Protein 8H4P (pdb70)

Secondary structure (DSSP, 8-state):
-PPPP-SS---HHHHHHHHHHHHHHHHHT---S-----SHHHHHHHHHHHHHHHT----TTSHHHHHHHHHHHHHHHHSTTS-HHHHHHHHHHHHHHHHHHTHHHHT-HHHHHHHHHHHHHTPPPSSHHHHHHHHHHHHHHHHS-HHHHHHHHHHHHHHHHHHHHHTSHHHHHHHHSPPTT-TTHHHHHHHHHS-HHHHHHHT--TTT---TTTTGGGHHHHHHHHHHHHHHHTHHHHHHHT---SHHHHHHHHHT--HHHHHHHHHHHHHHHHHHHHHHHTT-HHHHHHHHHHHHHHHHHHHH-TTT-GGGTTSS-PPPTTTS--/-PPPP-SS---HHHHHHHHHHHHHHHHHT---S-----SHHHHHHHHHHHHHHHT----TTSHHHHHHHHHHHHHHHHSTTS-HHHHHHHHHHHHHHHHHHTHHHHT-HHHHHHHHHHHHHTPPPSSHHHHHHHHHHHHHHHHS-HHHHHHHHHHHHHHHHHHHHHTSHHHHHHHHSPPTT-TTHHHHHHHHHS-HHHHHHHT--TTT---TTTTGGGHHHHHHHHHHHHHHHTHHHHHHHT---SHHHHHHHHHT--HHHHHHHHHHHHHHHHHHHHHHHTT-HHHHHHHHHHHHHHHHHHHH-GGG-GGGTTSS-PPPTTTS--

Organism: Gibberella zeae (strain ATCC MYA-4620 / CBS 123657 / FGSC 9075 / NRRL 31084 / PH-1) (NCBI:txid229533)

Solvent-accessible surface area: 23507 Å² total; per-residue (Å²): 183,9,71,109,36,43,42,141,55,40,55,114,76,12,8,69,124,1,78,66,35,0,48,175,5,43,103,80,0,84,20,95,64,112,30,101,138,81,80,35,139,88,0,53,108,64,0,72,161,71,0,160,86,28,48,9,96,43,106,99,10,34,27,19,24,5,0,0,15,3,0,22,6,8,0,9,2,0,0,3,107,14,45,45,74,3,5,11,3,0,0,0,0,2,0,0,4,17,12,0,41,11,0,23,10,62,58,48,31,116,38,1,42,68,0,3,58,62,4,3,71,52,93,134,4,64,53,76,21,2,112,8,0,8,90,4,0,67,44,0,15,129,16,0,39,32,0,2,0,1,1,0,0,3,8,0,2,14,4,2,1,0,14,1,1,16,29,60,164,9,1,48,77,12,18,105,121,50,20,161,14,0,69,73,0,5,28,2,5,29,29,6,32,14,14,1,18,0,13,0,0,0,0,4,2,80,167,54,6,99,46,6,5,49,0,0,1,0,0,13,1,0,5,28,0,6,2,12,0,21,4,0,0,0,9,2,25,24,31,48,22,43,52,43,52,21,22,1,37,2,19,8,29,28,105,69,71,92,28,59,41,2,0,130,112,1,10,85,25,0,25,56,2,2,76,75,0,32,37,2,2,64,76,48,45,97,20,37,111,9,5,67,22,0,2,7,0,11,10,46,5,1,12,34,26,13,17,14,25,3,79,56,1,49,21,10,76,68,49,87,117,83,1,50,32,192,184,9,73,111,38,30,41,145,70,38,55,115,80,11,9,70,120,0,79,72,18,0,50,116,4,44,102,77,0,82,19,92,65,114,49,100,122,83,94,21,138,80,0,51,109,60,0,72,160,70,0,163,87,28,49,9,88,40,105,99,12,34,28,19,25,5,0,0,16,2,0,16,6,8,0,2,1,0,0,2,107,14,45,40,76,4,5,11,3,0,0,0,0,2,0,0,3,18,13,0,42,11,0,23,13,64,62,38,31,114,31,1,40,70,0,4,53,65,4,2,71,56,95,139,10,69,47,64,18,0,134,8,0,9,91,4,0,66,49,0,19,127,14,0,37,38,0,1,0,2,1,0,0,3,7,0,2,16,4,3,0,0,14,1,1,17,29,63,159,10,1,47,79,13,19,123,134,48,19,163,12,0,76,73,0,4,25,2,4,30,32,6,32,12,14,1,19,0,14,0,0,0,0,5,2,81,162,55,6,97,51,6,6,49,0,0,2,0,0,14,2,0,5,26,0,6,2,12,0,20,5,0,0,0,8,2,24,23,30,50,22,45,52,43,52,22,24,0,38,2,10,8,28,28,88,71,64,92,26,50,40,0,0,116,99,0,11,89,24,0,25,56,2,2,78,76,0,33,32,2,2,64,76,47,46,98,20,35,108,10,6,66,24,1,4,11,0,11,22,42,4,0,15,31,24,13,16,14,27,3,79,57,2,48,20,11,72,71,51,85,116,82,1,50,30,198

Nearest PDB structures (foldseek):
  8h4p-assembly1_B  TM=1.003E+00  e=7.149E-48  Fusarium graminearum PH-1
  5nx4-assembly1_B  TM=6.586E-01  e=1.479E-04  Streptomyces clavuligerus
  8gy0-assembly1_A  TM=5.793E-01  e=2.533E-04  Agrocybe pediades
  6wkh-assembly2_B  TM=6.820E-01  e=1.904E-03  Streptomyces sp.
  4mc0-assembly1_A  TM=6.321E-01  e=3.669E-02  Kitasatospora setae KM-6054

Sequence (652 aa):
KPSLPSSEGGDPALAARLQPLYSRFLTDLDLQPEYRRHESEKLMEEVLKFAKSTGVPHDLNSHSYQSLMVGYTYADNCLPYHDIEVKVYVAIYTWLATICDDAEALGIIDDVQLFEQRFILGEEQPTVLLRAFADQLKLTYKLYHPLVANLILCSSLNLLTSTSLVARKGIKEKGDHPSKGGNYFAWYIRERDGVGEAYSWFTFPKRQFPNLDIPIEAIEDMTRFIAYLNDVLSFYKESLAGETHNYINHTAAYEGVDSDAALHKTAQDTIDCARRIESVLAGKGEYEKAWRLHASGYLQMHVQRGRYRLIEVGVGDAPDVHEVIKKPSLPSSEGGDPALAARLQPLYSRFLTDLDLQPEYRRHESEKLMEEVLKFAKSTGVPHDLNSHSYQSLMVGYTYADNCLPYHDIEVKVYVAIYTWLATICDDAEALGIIDDVQLFEQRFILGEEQPTVLLRAFADQLKLTYKLYHPLVANLILCSSLNLLTSTSLVARKGIKEKGDHPSKGGNYFAWYIRERDGVGEAYSWFTFPKRQFPNLDIPIEAIEDMTRFIAYLNDVLSFYKESLAGETHNYINHTAAYEGVDSDAALHKTAQDTIDCARRIESVLAGKGEYEKAWRLHASGYLQMHVQRGRYRLIEVGVGDAPDVHEVIK

Structure (mmCIF, N/CA/C/O backbone):
data_8H4P
#
_entry.id   8H4P
#
_cell.length_a   76.704
_cell.length_b   59.416
_cell.length_c   83.548
_cell.angle_alpha   90.000
_cell.angle_beta   98.330
_cell.angle_gamma   90.000
#
_symmetry.space_group_name_H-M   'P 1 21 1'
#
loop_
_entity.id
_entity.type
_entity.pdbx_description
1 polymer 'Longiborneol synthase CLM1'
2 non-polymer PYROPHOSPHATE
3 non-polymer N-benzyl-N,N-diethylethanaminium
4 non-polymer 'MAGNESIUM ION'
5 water water
#
loop_
_atom_site.group_PDB
_atom_site.id
_atom_site.type_symbol
_atom_site.label_atom_id
_atom_site.label_alt_id
_atom_site.label_comp_id
_atom_site.label_asym_id
_atom_site.label_entity_id
_atom_site.label_seq_id
_atom_site.pdbx_PDB_ins_code
_atom_site.Cartn_x
_atom_site.Cartn_y
_atom_site.Cartn_z
_atom_site.occupancy
_atom_site.B_iso_or_equiv
_atom_site.auth_seq_id
_atom_site.auth_comp_id
_atom_site.auth_asym_id
_atom_site.auth_atom_id
_atom_site.pdbx_PDB_model_num
ATOM 1 N N . LYS A 1 17 ? 17.199 21.161 26.443 1.00 20.72 14 LYS A N 1
ATOM 2 C CA . LYS A 1 17 ? 16.915 20.136 27.481 1.00 19.32 14 LYS A CA 1
ATOM 3 C C . LYS A 1 17 ? 15.462 20.276 27.982 1.00 17.49 14 LYS A C 1
ATOM 4 O O . LYS A 1 17 ? 14.944 21.392 27.949 1.00 17.17 14 LYS A O 1
ATOM 10 N N . PRO A 1 18 ? 14.749 19.206 28.405 1.00 13.55 15 PRO A N 1
ATOM 11 C CA . PRO A 1 18 ? 13.409 19.340 28.952 1.00 13.94 15 PRO A CA 1
ATOM 12 C C . PRO A 1 18 ? 13.391 20.164 30.242 1.00 14.47 15 PRO A C 1
ATOM 13 O O . PRO A 1 18 ? 14.410 20.212 30.937 1.00 15.14 15 PRO A O 1
ATOM 17 N N . SER A 1 19 ? 12.258 20.825 30.465 1.00 14.10 16 SER A N 1
ATOM 18 C CA . SER A 1 19 ? 11.923 21.481 31.742 1.00 15.63 16 SER A CA 1
ATOM 19 C C . SER A 1 19 ? 11.825 20.436 32.842 1.00 14.97 16 SER A C 1
ATOM 20 O O . SER A 1 19 ? 11.535 19.250 32.577 1.00 13.32 16 SER A O 1
ATOM 23 N N . LEU A 1 20 ? 11.999 20.851 34.078 1.00 14.27 17 LEU A N 1
ATOM 24 C CA . LEU A 1 20 ? 11.769 19.953 35.227 1.00 13.80 17 LEU A CA 1
ATOM 25 C C . LEU A 1 20 ? 10.289 19.668 35.367 1.00 14.13 17 LEU A C 1
ATOM 26 O O . LEU A 1 20 ? 9.429 20.455 34.948 1.00 14.32 17 LEU A O 1
ATOM 31 N N . PRO A 1 21 ? 9.927 18.503 35.966 1.00 13.20 18 PRO A N 1
ATOM 32 C CA . PRO A 1 21 ? 8.532 18.179 36.255 1.00 14.29 18 PRO A CA 1
ATOM 33 C C . PRO A 1 21 ? 7.825 19.304 37.019 1.00 12.80 18 PRO A C 1
ATOM 34 O O . PRO A 1 21 ? 8.401 19.859 37.888 1.00 14.99 18 PRO A O 1
ATOM 38 N N . SER A 1 22 ? 6.550 19.502 36.740 1.00 12.45 19 SER A N 1
ATOM 39 C CA . SER A 1 22 ? 5.676 20.488 37.418 1.00 13.57 19 SER A CA 1
ATOM 40 C C . SER A 1 22 ? 4.259 19.928 37.534 1.00 13.55 19 SER A C 1
ATOM 41 O O . SER A 1 22 ? 3.843 19.035 36.763 1.00 13.21 19 SER A O 1
ATOM 44 N N . SER A 1 23 ? 3.462 20.496 38.428 1.00 13.48 20 SER A N 1
ATOM 45 C CA . SER A 1 23 ? 2.021 20.188 38.567 1.00 13.79 20 SER A CA 1
ATOM 46 C C . SER A 1 23 ? 1.208 21.411 38.158 1.00 14.24 20 SER A C 1
ATOM 47 O O . SER A 1 23 ? -0.055 21.303 38.144 1.00 15.04 20 SER A O 1
ATOM 50 N N . GLU A 1 24 ? 1.920 22.466 37.777 1.00 15.04 21 GLU A N 1
ATOM 51 C CA . GLU A 1 24 ? 1.254 23.754 37.454 1.00 17.56 21 GLU A CA 1
ATOM 52 C C . GLU A 1 24 ? 0.988 23.958 35.965 1.00 15.17 21 GLU A C 1
ATOM 53 O O . GLU A 1 24 ? 1.763 23.485 35.154 1.00 16.71 21 GLU A O 1
ATOM 59 N N . GLY A 1 25 ? -0.114 24.624 35.664 1.00 15.25 22 GLY A N 1
ATOM 60 C CA . GLY A 1 25 ? -0.496 24.995 34.288 1.00 16.25 22 GLY A CA 1
ATOM 61 C C . GLY A 1 25 ? -0.793 23.769 33.461 1.00 15.95 22 GLY A C 1
ATOM 62 O O . GLY A 1 25 ? -1.403 22.814 33.968 1.00 16.91 22 GLY A O 1
ATOM 63 N N . GLY A 1 26 ? -0.340 23.761 32.220 1.00 18.07 23 GLY A N 1
ATOM 64 C CA . GLY A 1 26 ? -0.745 22.726 31.271 1.00 17.63 23 GLY A CA 1
ATOM 65 C C . GLY A 1 26 ? -0.879 23.292 29.881 1.00 16.84 23 GLY A C 1
ATOM 66 O O . GLY A 1 26 ? -0.352 24.348 29.633 1.00 19.54 23 GLY A O 1
ATOM 67 N N . ASP A 1 27 ? -1.542 22.559 29.000 1.00 16.35 24 ASP A N 1
ATOM 68 C CA . ASP A 1 27 ? -1.742 22.979 27.595 1.00 15.58 24 ASP A CA 1
ATOM 69 C C . ASP A 1 27 ? -3.167 22.629 27.233 1.00 17.12 24 ASP A C 1
ATOM 70 O O . ASP A 1 27 ? -3.433 21.504 26.825 1.00 16.46 24 ASP A O 1
ATOM 75 N N . PRO A 1 28 ? -4.153 23.513 27.526 1.00 15.42 25 PRO A N 1
ATOM 76 C CA . PRO A 1 28 ? -5.554 23.139 27.329 1.00 17.05 25 PRO A CA 1
ATOM 77 C C . PRO A 1 28 ? -5.932 22.668 25.917 1.00 14.41 25 PRO A C 1
ATOM 78 O O . PRO A 1 28 ? -6.756 21.812 25.757 1.00 15.96 25 PRO A O 1
ATOM 82 N N . ALA A 1 29 ? -5.327 23.245 24.882 1.00 14.55 26 ALA A N 1
ATOM 83 C CA . ALA A 1 29 ? -5.622 22.876 23.490 1.00 14.64 26 ALA A CA 1
ATOM 84 C C . ALA A 1 29 ? -5.141 21.445 23.225 1.00 13.63 26 ALA A C 1
ATOM 85 O O . ALA A 1 29 ? -5.838 20.678 22.564 1.00 14.94 26 ALA A O 1
ATOM 87 N N . LEU A 1 30 ? -3.926 21.122 23.661 1.00 14.69 27 LEU A N 1
ATOM 88 C CA . LEU A 1 30 ? -3.413 19.741 23.462 1.00 13.46 27 LEU A CA 1
ATOM 89 C C . LEU A 1 30 ? -4.291 18.780 24.263 1.00 12.68 27 LEU A C 1
ATOM 90 O O . LEU A 1 30 ? -4.676 17.706 23.774 1.00 11.70 27 LEU A O 1
ATOM 95 N N . ALA A 1 31 ? -4.640 19.153 25.486 1.00 13.55 28 ALA A N 1
ATOM 96 C CA . ALA A 1 31 ? -5.491 18.278 26.308 1.00 13.25 28 ALA A CA 1
ATOM 97 C C . ALA A 1 31 ? -6.834 18.042 25.604 1.00 15.18 28 ALA A C 1
ATOM 98 O O . ALA A 1 31 ? -7.291 16.918 25.542 1.00 15.95 28 ALA A O 1
ATOM 100 N N . ALA A 1 32 ? -7.439 19.065 25.014 1.00 15.82 29 ALA A N 1
ATOM 101 C CA . ALA A 1 32 ? -8.712 18.901 24.266 1.00 17.17 29 ALA A CA 1
ATOM 102 C C . ALA A 1 32 ? -8.528 17.996 23.053 1.00 16.59 29 ALA A C 1
ATOM 103 O O . ALA A 1 32 ? -9.425 17.185 22.778 1.00 19.68 29 ALA A O 1
ATOM 105 N N . ARG A 1 33 ? -7.395 18.099 22.370 1.00 16.18 30 ARG A N 1
ATOM 106 C CA . ARG A 1 33 ? -7.098 17.230 21.210 1.00 18.83 30 ARG A CA 1
ATOM 107 C C . ARG A 1 33 ? -6.890 15.775 21.655 1.00 17.37 30 ARG A C 1
ATOM 108 O O . ARG A 1 33 ? -7.258 14.889 20.913 1.00 23.42 30 ARG A O 1
ATOM 116 N N . LEU A 1 34 ? -6.292 15.555 22.825 1.00 15.43 31 LEU A N 1
ATOM 117 C CA . LEU A 1 34 ? -5.938 14.181 23.241 1.00 12.72 31 LEU A CA 1
ATOM 118 C C . LEU A 1 34 ? -7.083 13.471 23.963 1.00 12.55 31 LEU A C 1
ATOM 119 O O . LEU A 1 34 ? -7.165 12.234 23.901 1.00 12.61 31 LEU A O 1
ATOM 124 N N . GLN A 1 35 ? -7.979 14.199 24.641 1.00 12.96 32 GLN A N 1
ATOM 125 C CA . GLN A 1 35 ? -8.991 13.543 25.507 1.00 14.06 32 GLN A CA 1
ATOM 126 C C . GLN A 1 35 ? -9.782 12.479 24.745 1.00 13.38 32 GLN A C 1
ATOM 127 O O . GLN A 1 35 ? -9.979 11.379 25.244 1.00 13.13 32 GLN A O 1
ATOM 133 N N . PRO A 1 36 ? -10.328 12.752 23.542 1.00 14.58 33 PRO A N 1
ATOM 134 C CA . PRO A 1 36 ? -11.107 11.726 22.844 1.00 15.54 33 PRO A CA 1
ATOM 135 C C . PRO A 1 36 ? -10.303 10.450 22.528 1.00 13.55 33 PRO A C 1
ATOM 136 O O . PRO A 1 36 ? -10.801 9.368 22.679 1.00 13.90 33 PRO A O 1
ATOM 140 N N . LEU A 1 37 ? -9.077 10.615 22.072 1.00 12.63 34 LEU A N 1
ATOM 141 C CA . LEU A 1 37 ? -8.213 9.445 21.780 1.00 12.78 34 LEU A CA 1
ATOM 142 C C . LEU A 1 37 ? -7.961 8.668 23.078 1.00 11.96 34 LEU A C 1
ATOM 143 O O . LEU A 1 37 ? -8.128 7.465 23.072 1.00 10.73 34 LEU A O 1
ATOM 148 N N . TYR A 1 38 ? -7.618 9.395 24.135 1.00 10.65 35 TYR A N 1
ATOM 149 C CA . TYR A 1 38 ? -7.282 8.759 25.417 1.00 10.62 35 TYR A CA 1
ATOM 150 C C . TYR A 1 38 ? -8.474 8.018 26.010 1.00 10.77 35 TYR A C 1
ATOM 151 O O . TYR A 1 38 ? -8.363 6.922 26.455 1.00 11.38 35 TYR A O 1
ATOM 160 N N . SER A 1 39 ? -9.663 8.624 26.010 1.00 11.34 36 SER A N 1
ATOM 161 C CA . SER A 1 39 ? -10.870 7.945 26.545 1.00 13.16 36 SER A CA 1
ATOM 162 C C . SER A 1 39 ? -11.238 6.705 25.716 1.00 13.51 36 SER A C 1
ATOM 163 O O . SER A 1 39 ? -11.528 5.645 26.296 1.00 13.14 36 SER A O 1
ATOM 166 N N . ARG A 1 40 ? -11.112 6.774 24.390 1.00 13.68 37 ARG A N 1
ATOM 167 C CA . ARG A 1 40 ? -11.407 5.615 23.512 1.00 15.83 37 ARG A CA 1
ATOM 168 C C . ARG A 1 40 ? -10.329 4.535 23.721 1.00 13.45 37 ARG A C 1
ATOM 169 O O . ARG A 1 40 ? -10.667 3.342 23.782 1.00 12.68 37 ARG A O 1
ATOM 177 N N . PHE A 1 41 ? -9.077 4.942 23.945 1.00 11.40 38 PHE A N 1
ATOM 178 C CA . PHE A 1 41 ? -7.981 3.964 24.140 1.00 11.20 38 PHE A CA 1
ATOM 179 C C . PHE A 1 41 ? -8.204 3.196 25.440 1.00 9.25 38 PHE A C 1
ATOM 180 O O . PHE A 1 41 ? -8.063 1.983 25.506 1.00 11.37 38 PHE A O 1
ATOM 188 N N . LEU A 1 42 ? -8.560 3.889 26.496 1.00 9.61 39 LEU A N 1
ATOM 189 C CA . LEU A 1 42 ? -8.793 3.238 27.814 1.00 11.27 39 LEU A CA 1
ATOM 190 C C . LEU A 1 42 ? -9.847 2.136 27.684 1.00 12.53 39 LEU A C 1
ATOM 191 O O . LEU A 1 42 ? -9.663 1.054 28.261 1.00 14.12 39 LEU A O 1
ATOM 196 N N . THR A 1 43 ? -10.919 2.387 26.929 1.00 14.15 40 THR A N 1
ATOM 197 C CA . THR A 1 43 ? -12.003 1.405 26.710 1.00 14.47 40 THR A CA 1
ATOM 198 C C . THR A 1 43 ? -11.530 0.288 25.778 1.00 12.02 40 THR A C 1
ATOM 199 O O . THR A 1 43 ? -11.715 -0.872 26.123 1.00 13.16 40 THR A O 1
ATOM 203 N N . ASP A 1 44 ? -10.920 0.647 24.650 1.00 11.52 41 ASP A N 1
ATOM 204 C CA . ASP A 1 44 ? -10.613 -0.298 23.565 1.00 11.63 41 ASP A CA 1
ATOM 205 C C . ASP A 1 44 ? -9.477 -1.243 24.002 1.00 10.70 41 ASP A C 1
ATOM 206 O O . ASP A 1 44 ? -9.350 -2.343 23.477 1.00 11.38 41 ASP A O 1
ATOM 211 N N . LEU A 1 45 ? -8.662 -0.808 24.954 1.00 10.06 42 LEU A N 1
ATOM 212 C CA . LEU A 1 45 ? -7.649 -1.779 25.457 1.00 9.50 42 LEU A CA 1
ATOM 213 C C . LEU A 1 45 ? -8.332 -3.008 26.051 1.00 9.84 42 LEU A C 1
ATOM 214 O O . LEU A 1 45 ? -7.772 -4.111 25.934 1.00 9.63 42 LEU A O 1
ATOM 219 N N . ASP A 1 46 ? -9.494 -2.859 26.663 1.00 10.58 43 ASP A N 1
ATOM 220 C CA . ASP A 1 46 ? -10.276 -4.010 27.184 1.00 12.08 43 ASP A CA 1
ATOM 221 C C . ASP A 1 46 ? -9.354 -4.934 27.987 1.00 10.81 43 ASP A C 1
ATOM 222 O O . ASP A 1 46 ? -9.374 -6.150 27.761 1.00 12.29 43 ASP A O 1
ATOM 227 N N . LEU A 1 47 ? -8.627 -4.339 28.929 1.00 9.33 44 LEU A N 1
ATOM 228 C CA . LEU A 1 47 ? -7.750 -5.152 29.817 1.00 9.56 44 LEU A CA 1
ATOM 229 C C . LEU A 1 47 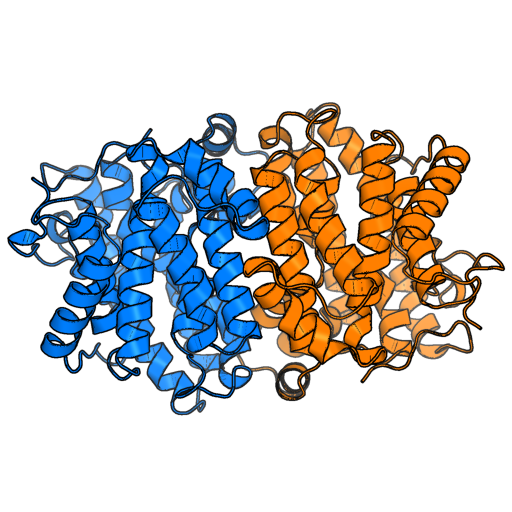? -8.517 -5.706 31.013 1.00 9.88 44 LEU A C 1
ATOM 230 O O . LEU A 1 47 ? -9.029 -4.904 31.839 1.00 12.02 44 LEU A O 1
ATOM 235 N N . GLN A 1 48 ? -8.597 -7.037 31.052 1.00 9.59 45 GLN A N 1
ATOM 236 C CA . GLN A 1 48 ? -9.341 -7.776 32.085 1.00 10.11 45 GLN A CA 1
ATOM 237 C C . GLN A 1 48 ? -8.428 -8.757 32.767 1.00 9.59 45 GLN A C 1
ATOM 238 O O . GLN A 1 48 ? -7.474 -9.219 32.138 1.00 10.62 45 GLN A O 1
ATOM 244 N N . PRO A 1 49 ? -8.662 -9.139 34.022 1.00 9.52 46 PRO A N 1
ATOM 245 C CA . PRO A 1 49 ? -9.732 -8.564 34.839 1.00 9.95 46 PRO A CA 1
ATOM 246 C C . PRO A 1 49 ? -9.381 -7.183 35.389 1.00 10.07 46 PRO A C 1
ATOM 247 O O . PRO A 1 49 ? -8.306 -6.607 35.107 1.00 10.04 46 PRO A O 1
ATOM 251 N N . GLU A 1 50 ? -10.308 -6.627 36.149 1.00 10.87 47 GLU A N 1
ATOM 252 C CA . GLU A 1 50 ? -10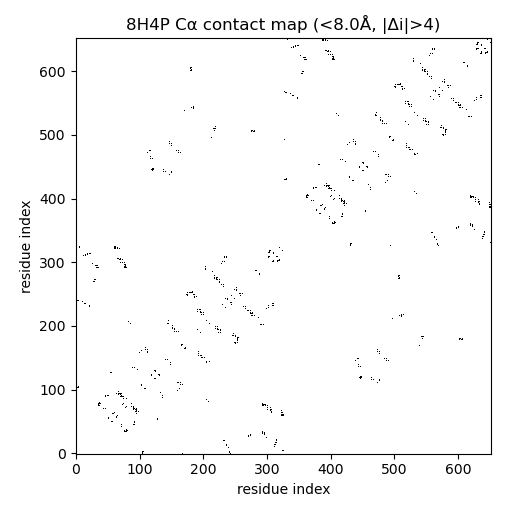.112 -5.375 36.908 1.00 12.14 47 GLU A CA 1
ATOM 253 C C . GLU A 1 50 ? -8.817 -5.523 37.712 1.00 10.50 47 GLU A C 1
ATOM 254 O O . GLU A 1 50 ? -8.566 -6.562 38.309 1.00 10.98 47 GLU A O 1
ATOM 260 N N . TYR A 1 51 ? -8.097 -4.422 37.814 1.00 10.07 48 TYR A N 1
ATOM 261 C CA . TYR A 1 51 ? -6.838 -4.427 38.570 1.00 9.39 48 TYR A CA 1
ATOM 262 C C . TYR A 1 51 ? -7.088 -4.653 40.059 1.00 10.18 48 TYR A C 1
ATOM 263 O O . TYR A 1 51 ? -8.103 -4.249 40.601 1.00 10.96 48 TYR A O 1
ATOM 272 N N . ARG A 1 52 ? -6.111 -5.287 40.637 1.00 8.68 49 ARG A N 1
ATOM 273 C CA . ARG A 1 52 ? -6.174 -5.601 42.078 1.00 9.67 49 ARG A CA 1
ATOM 274 C C . ARG A 1 52 ? -5.004 -5.015 42.831 1.00 9.84 49 ARG A C 1
ATOM 275 O O . ARG A 1 52 ? -3.898 -4.832 42.231 1.00 9.51 49 ARG A O 1
ATOM 283 N N . ARG A 1 53 ? -5.207 -4.836 44.138 1.00 10.43 50 ARG A N 1
ATOM 284 C CA . ARG A 1 53 ? -4.105 -4.450 45.066 1.00 10.67 50 ARG A CA 1
ATOM 285 C C . ARG A 1 53 ? -4.138 -5.447 46.243 1.00 10.43 50 ARG A C 1
ATOM 286 O O . ARG A 1 53 ? -5.204 -5.958 46.537 1.00 9.31 50 ARG A O 1
ATOM 294 N N . HIS A 1 54 ? -3.011 -5.626 46.928 1.00 9.31 51 HIS A N 1
ATOM 295 C CA . HIS A 1 54 ? -2.906 -6.590 48.033 1.00 9.61 51 HIS A CA 1
ATOM 296 C C . HIS A 1 54 ? -1.888 -6.086 49.039 1.00 9.86 51 HIS A C 1
ATOM 297 O O . HIS A 1 54 ? -0.750 -5.808 48.624 1.00 10.20 51 HIS A O 1
ATOM 304 N N . GLU A 1 55 ? -2.205 -6.047 50.327 1.00 11.22 52 GLU A N 1
ATOM 305 C CA . GLU A 1 55 ? -1.210 -5.648 51.381 1.00 11.17 52 GLU A CA 1
ATOM 306 C C . GLU A 1 55 ? -0.573 -4.308 50.982 1.00 9.58 52 GLU A C 1
ATOM 307 O O . GLU A 1 55 ? 0.641 -4.174 51.125 1.00 8.81 52 GLU A O 1
ATOM 313 N N . SER A 1 56 ? -1.418 -3.358 50.622 1.00 9.90 53 SER A N 1
ATOM 314 C CA . SER A 1 56 ? -0.957 -2.033 50.163 1.00 9.38 53 SER A CA 1
ATOM 315 C C . SER A 1 56 ? -0.255 -1.299 51.300 1.00 10.53 53 SER A C 1
ATOM 316 O O . SER A 1 56 ? 0.809 -0.629 51.079 1.00 9.82 53 SER A O 1
ATOM 319 N N . GLU A 1 57 ? -0.787 -1.382 52.515 1.00 10.56 54 GLU A N 1
ATOM 320 C CA . GLU A 1 57 ? -0.147 -0.623 53.629 1.00 11.66 54 GLU A CA 1
ATOM 321 C C . GLU A 1 57 ? 1.184 -1.271 54.027 1.00 9.92 54 GLU A C 1
ATOM 322 O O . GLU A 1 57 ? 2.125 -0.534 54.277 1.00 9.02 54 GLU A O 1
ATOM 328 N N . LYS A 1 58 ? 1.263 -2.590 54.047 1.00 9.87 55 LYS A N 1
ATOM 329 C CA . LYS A 1 58 ? 2.537 -3.281 54.344 1.00 10.68 55 LYS A CA 1
ATOM 330 C C . LYS A 1 58 ? 3.545 -2.934 53.241 1.00 10.35 55 LYS A C 1
ATOM 331 O O . LYS A 1 58 ? 4.698 -2.656 53.581 1.00 11.03 55 LYS A O 1
ATOM 337 N N . LEU A 1 59 ? 3.104 -2.922 51.996 1.00 9.44 56 LEU A N 1
ATOM 338 C CA . LEU A 1 59 ? 4.035 -2.537 50.907 1.00 9.22 56 LEU A CA 1
ATOM 339 C C . LEU A 1 59 ? 4.565 -1.128 51.153 1.00 9.18 56 LEU A C 1
ATOM 340 O O . LEU A 1 59 ? 5.773 -0.928 50.932 1.00 7.40 56 LEU A O 1
ATOM 345 N N . MET A 1 60 ? 3.722 -0.184 51.528 1.00 8.81 57 MET A N 1
ATOM 346 C CA . MET A 1 60 ? 4.208 1.213 51.660 1.00 8.81 57 MET A CA 1
ATOM 347 C C . MET A 1 60 ? 5.233 1.218 52.798 1.00 9.42 57 MET A C 1
ATOM 348 O O . MET A 1 60 ? 6.269 1.886 52.693 1.00 8.40 57 MET A O 1
ATOM 353 N N . GLU A 1 61 ? 4.997 0.525 53.892 1.00 9.36 58 GLU A N 1
ATOM 354 C CA . GLU A 1 61 ? 5.949 0.484 55.027 1.00 9.83 58 GLU A CA 1
ATOM 355 C C . GLU A 1 61 ? 7.287 -0.035 54.512 1.00 8.74 58 GLU A C 1
ATOM 356 O O . GLU A 1 61 ? 8.351 0.537 54.766 1.00 8.97 58 GLU A O 1
ATOM 362 N N . GLU A 1 62 ? 7.272 -1.118 53.750 1.00 8.42 59 GLU A N 1
ATOM 363 C CA . GLU A 1 62 ? 8.511 -1.777 53.343 1.00 8.74 59 GLU A CA 1
ATOM 364 C C . GLU A 1 62 ? 9.213 -0.953 52.250 1.00 7.72 59 GLU A C 1
ATOM 365 O O . GLU A 1 62 ? 10.458 -0.891 52.257 1.00 8.46 59 GLU A O 1
ATOM 371 N N . VAL A 1 63 ? 8.483 -0.295 51.376 1.00 8.05 60 VAL A N 1
ATOM 372 C CA . VAL A 1 63 ? 9.078 0.583 50.337 1.00 7.24 60 VAL A CA 1
ATOM 373 C C . VAL A 1 63 ? 9.742 1.778 51.015 1.00 7.93 60 VAL A C 1
ATOM 374 O O . VAL A 1 63 ? 10.900 2.077 50.657 1.00 7.37 60 VAL A O 1
ATOM 378 N N . LEU A 1 64 ? 9.086 2.412 51.947 1.00 7.56 61 LEU A N 1
ATOM 379 C CA . LEU A 1 64 ? 9.675 3.597 52.593 1.00 7.88 61 LEU A CA 1
ATOM 380 C C . LEU A 1 64 ? 10.910 3.180 53.393 1.00 7.86 61 LEU A C 1
ATOM 381 O O . LEU A 1 64 ? 11.913 3.926 53.379 1.00 7.31 61 LEU A O 1
ATOM 386 N N . LYS A 1 65 ? 10.899 2.037 54.035 1.00 8.09 62 LYS A N 1
ATOM 387 C CA . LYS A 1 65 ? 12.095 1.553 54.765 1.00 9.11 62 LYS A CA 1
ATOM 388 C C . LYS A 1 65 ? 13.261 1.308 53.796 1.00 8.46 62 LYS A C 1
ATOM 389 O O . LYS A 1 65 ? 14.372 1.712 54.086 1.00 9.46 62 LYS A O 1
ATOM 395 N N . PHE A 1 66 ? 12.977 0.621 52.697 1.00 7.71 63 PHE A N 1
ATOM 396 C CA . PHE A 1 66 ? 14.087 0.360 51.757 1.00 7.46 63 PHE A CA 1
ATOM 397 C C . PHE A 1 66 ? 14.565 1.722 51.230 1.00 7.89 63 PHE A C 1
ATOM 398 O O . PHE A 1 66 ? 15.739 1.903 51.035 1.00 7.07 63 PHE A O 1
ATOM 406 N N . ALA A 1 67 ? 13.662 2.627 50.879 1.00 7.37 64 ALA A N 1
ATOM 407 C CA . ALA A 1 67 ? 14.027 3.925 50.269 1.00 7.46 64 ALA A CA 1
ATOM 408 C C . ALA A 1 67 ? 14.988 4.632 51.227 1.00 7.84 64 ALA A C 1
ATOM 409 O O . ALA A 1 67 ? 16.032 5.128 50.752 1.00 7.80 64 ALA A O 1
ATOM 411 N N . LYS A 1 68 ? 14.696 4.640 52.521 1.00 7.87 65 LYS A N 1
ATOM 412 C CA . LYS A 1 68 ? 15.593 5.253 53.562 1.00 8.80 65 LYS A CA 1
ATOM 413 C C . LYS A 1 68 ? 16.980 4.610 53.507 1.00 8.87 65 LYS A C 1
ATOM 414 O O . LYS A 1 68 ? 17.967 5.321 53.569 1.00 9.79 65 LYS A O 1
ATOM 420 N N . SER A 1 69 ? 17.047 3.305 53.318 1.00 7.94 66 SER A N 1
ATOM 421 C CA . SER A 1 69 ? 18.313 2.565 53.307 1.00 8.16 66 SER A CA 1
ATOM 422 C C . SER A 1 69 ? 19.203 2.974 52.134 1.00 8.45 66 SER A C 1
ATOM 423 O O . SER A 1 69 ? 20.410 2.747 52.220 1.00 11.00 66 SER A O 1
ATOM 426 N N . THR A 1 70 ? 18.677 3.557 51.069 1.00 7.25 67 THR A N 1
ATOM 427 C CA . THR A 1 70 ? 19.483 3.823 49.866 1.00 7.79 67 THR A CA 1
ATOM 428 C C . THR A 1 70 ? 20.245 5.131 50.026 1.00 7.56 67 THR A C 1
ATOM 429 O O . THR A 1 70 ? 21.186 5.394 49.265 1.00 8.08 67 THR A O 1
ATOM 433 N N . GLY A 1 71 ? 19.792 5.995 50.931 1.00 6.67 68 GLY A N 1
ATOM 434 C CA . GLY A 1 71 ? 20.326 7.351 51.100 1.00 6.99 68 GLY A CA 1
ATOM 435 C C . GLY A 1 71 ? 19.795 8.339 50.072 1.00 7.62 68 GLY A C 1
ATOM 436 O O . GLY A 1 71 ? 20.107 9.524 50.130 1.00 8.47 68 GLY A O 1
ATOM 437 N N . VAL A 1 72 ? 19.065 7.919 49.064 1.00 6.63 69 VAL A N 1
ATOM 438 C CA . VAL A 1 72 ? 18.567 8.848 47.999 1.00 6.53 69 VAL A CA 1
ATOM 439 C C . VAL A 1 72 ? 17.438 9.697 48.569 1.00 6.92 69 VAL A C 1
ATOM 440 O O . VAL A 1 72 ? 16.470 9.114 49.065 1.00 6.88 69 VAL A O 1
ATOM 444 N N . PRO A 1 73 ? 17.530 11.042 48.551 1.00 7.48 70 PRO A N 1
ATOM 445 C CA . PRO A 1 73 ? 16.454 11.855 49.106 1.00 7.47 70 PRO A CA 1
ATOM 446 C C . PRO A 1 73 ? 15.152 11.672 48.334 1.00 7.79 70 PRO A C 1
ATOM 447 O O . PRO A 1 73 ? 15.218 11.486 47.127 1.00 8.90 70 PRO A O 1
ATOM 451 N N . HIS A 1 74 ? 14.043 11.720 49.080 1.00 7.49 71 HIS A N 1
ATOM 452 C CA . HIS A 1 74 ? 12.669 11.568 48.525 1.00 7.44 71 HIS A CA 1
ATOM 453 C C . HIS A 1 74 ? 11.723 12.413 49.393 1.00 7.94 71 HIS A C 1
ATOM 454 O O . HIS A 1 74 ? 10.698 11.913 49.799 1.00 7.88 71 HIS A O 1
ATOM 461 N N . ASP A 1 75 ? 12.087 13.686 49.569 1.00 8.95 72 ASP A N 1
ATOM 462 C CA . ASP A 1 75 ? 11.284 14.591 50.419 1.00 9.75 72 ASP A CA 1
ATOM 463 C C . ASP A 1 75 ? 9.894 14.719 49.817 1.00 8.37 72 ASP A C 1
ATOM 464 O O . ASP A 1 75 ? 9.723 14.690 48.589 1.00 8.16 72 ASP A O 1
ATOM 469 N N . LEU A 1 76 ? 8.902 14.912 50.666 1.00 8.65 73 LEU A N 1
ATOM 470 C CA . LEU A 1 76 ? 7.500 15.158 50.167 1.00 7.54 73 LEU A CA 1
ATOM 471 C C . LEU A 1 76 ? 7.508 16.291 49.171 1.00 7.77 73 LEU A C 1
ATOM 472 O O . LEU A 1 76 ? 8.257 17.294 49.298 1.00 8.84 73 LEU A O 1
ATOM 477 N N . ASN A 1 77 ? 6.715 16.131 48.100 1.00 7.68 74 ASN A N 1
ATOM 478 C CA . ASN A 1 77 ? 6.489 17.158 47.079 1.00 8.08 74 ASN A CA 1
ATOM 479 C C . ASN A 1 77 ? 7.702 17.376 46.181 1.00 8.50 74 ASN A C 1
ATOM 480 O O . ASN A 1 77 ? 7.664 18.309 45.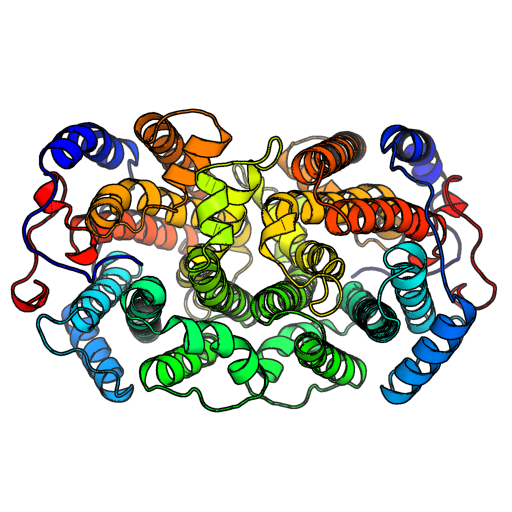388 1.00 10.10 74 ASN A O 1
ATOM 485 N N . SER A 1 78 ? 8.684 16.468 46.234 1.00 7.63 75 SER A N 1
ATOM 486 C CA . SER A 1 78 ? 9.829 16.509 45.299 1.00 6.97 75 SER A CA 1
ATOM 487 C C . SER A 1 78 ? 9.601 15.655 44.065 1.00 6.72 75 SER A C 1
ATOM 488 O O . SER A 1 78 ? 8.790 14.727 44.126 1.00 7.70 75 SER A O 1
ATOM 491 N N . HIS A 1 79 ? 10.366 15.912 43.031 1.00 7.00 76 HIS A N 1
ATOM 492 C CA . HIS A 1 79 ? 10.416 15.027 41.839 1.00 6.69 76 HIS A CA 1
ATOM 493 C C . HIS A 1 79 ? 10.778 13.605 42.271 1.00 6.33 76 HIS A C 1
ATOM 494 O O . HIS A 1 79 ? 10.191 12.644 41.809 1.00 5.70 76 HIS A O 1
ATOM 501 N N . SER A 1 80 ? 11.747 13.425 43.146 1.00 5.83 77 SER A N 1
ATOM 502 C CA . SER A 1 80 ? 12.129 12.088 43.624 1.00 5.83 77 SER A CA 1
ATOM 503 C C . SER A 1 80 ? 10.948 11.391 44.291 1.00 5.85 77 SER A C 1
ATOM 504 O O . SER A 1 80 ? 10.724 10.200 44.030 1.00 5.62 77 SER A O 1
ATOM 507 N N . TYR A 1 81 ? 10.195 12.106 45.135 1.00 6.64 78 TYR A N 1
ATOM 508 C CA . TYR A 1 81 ? 9.049 11.458 45.801 1.00 6.66 78 TYR A CA 1
ATOM 509 C C . TYR A 1 81 ? 7.954 11.138 44.778 1.00 6.28 78 TYR A C 1
ATOM 510 O O . TYR A 1 81 ? 7.327 10.107 44.872 1.00 6.19 78 TYR A O 1
ATOM 519 N N . GLN A 1 82 ? 7.757 12.013 43.806 1.00 6.56 79 GLN A N 1
ATOM 520 C CA . GLN A 1 82 ? 6.792 11.739 42.715 1.00 6.10 79 GLN A CA 1
ATOM 521 C C . GLN A 1 82 ? 7.179 10.375 42.106 1.00 6.69 79 GLN A C 1
ATOM 522 O O . GLN A 1 82 ? 6.305 9.525 41.844 1.00 6.05 79 GLN A O 1
ATOM 528 N N . SER A 1 83 ? 8.460 10.181 41.813 1.00 6.14 80 SER A N 1
ATOM 529 C CA . SER A 1 83 ? 8.948 8.929 41.162 1.00 6.08 80 SER A CA 1
ATOM 530 C C . SER A 1 83 ? 8.822 7.740 42.131 1.00 6.18 80 SER A C 1
ATOM 531 O O . SER A 1 83 ? 8.534 6.584 41.682 1.00 5.86 80 SER A O 1
ATOM 534 N N . LEU A 1 84 ? 9.100 7.969 43.439 1.00 6.13 81 LEU A N 1
ATOM 535 C CA . LEU A 1 84 ? 8.868 6.910 44.450 1.00 6.61 81 LEU A CA 1
ATOM 536 C C . LEU A 1 84 ? 7.400 6.478 44.426 1.00 6.16 81 LEU A C 1
ATOM 537 O O . LEU A 1 84 ? 7.106 5.279 44.562 1.00 5.88 81 LEU A O 1
ATOM 542 N N . MET A 1 85 ? 6.462 7.422 44.301 1.00 6.46 82 MET A N 1
ATOM 543 C CA . MET A 1 85 ? 5.019 7.066 44.218 1.00 6.75 82 MET A CA 1
ATOM 544 C C . MET A 1 85 ? 4.741 6.329 42.914 1.00 6.08 82 MET A C 1
ATOM 545 O O . MET A 1 85 ? 3.945 5.388 42.950 1.00 6.12 82 MET A O 1
ATOM 550 N N . VAL A 1 86 ? 5.374 6.654 41.808 1.00 6.05 83 VAL A N 1
ATOM 551 C CA . VAL A 1 86 ? 5.212 5.815 40.586 1.00 5.93 83 VAL A CA 1
ATOM 552 C C . VAL A 1 86 ? 5.669 4.389 40.906 1.00 6.04 83 VAL A C 1
ATOM 553 O O . VAL A 1 86 ? 5.010 3.420 40.506 1.00 5.56 83 VAL A O 1
ATOM 557 N N . GLY A 1 87 ? 6.829 4.238 41.538 1.00 5.42 84 GLY A N 1
ATOM 558 C CA . GLY A 1 87 ? 7.327 2.878 41.778 1.00 6.50 84 GLY A CA 1
ATOM 559 C C . GLY A 1 87 ? 6.455 2.118 42.760 1.00 6.29 84 GLY A C 1
ATOM 560 O O . GLY A 1 87 ? 6.175 0.964 42.512 1.00 5.69 84 GLY A O 1
ATOM 561 N N . TYR A 1 88 ? 6.027 2.780 43.828 1.00 6.24 85 TYR A N 1
ATOM 562 C CA . TYR A 1 88 ? 5.087 2.151 44.784 1.00 5.84 85 TYR A CA 1
ATOM 563 C C . TYR A 1 88 ? 3.855 1.636 43.993 1.00 5.76 85 TYR A C 1
ATOM 564 O O . TYR A 1 88 ? 3.404 0.488 44.227 1.00 6.18 85 TYR A O 1
ATOM 573 N N . THR A 1 89 ? 3.271 2.519 43.189 1.00 5.86 86 THR A N 1
ATOM 574 C CA . THR A 1 89 ? 2.022 2.192 42.481 1.00 6.70 86 THR A CA 1
ATOM 575 C C . THR A 1 89 ? 2.278 1.142 41.418 1.00 5.96 86 THR A C 1
ATOM 576 O O . THR A 1 89 ? 1.424 0.270 41.188 1.00 6.63 86 THR A O 1
ATOM 580 N N . TYR A 1 90 ? 3.424 1.159 40.765 1.00 5.81 87 TYR A N 1
ATOM 581 C CA . TYR A 1 90 ? 3.769 0.077 39.817 1.00 6.17 87 TYR A CA 1
ATOM 582 C C . TYR A 1 90 ? 3.664 -1.266 40.497 1.00 6.02 87 TYR A C 1
ATOM 583 O O . TYR A 1 90 ? 2.925 -2.144 40.047 1.00 5.78 87 TYR A O 1
ATOM 592 N N . ALA A 1 91 ? 4.282 -1.439 41.660 1.00 5.77 88 ALA A N 1
ATOM 593 C CA . ALA A 1 91 ? 4.276 -2.699 42.384 1.00 6.51 88 ALA A CA 1
ATOM 594 C C . ALA A 1 91 ? 2.879 -2.989 42.926 1.00 6.96 88 ALA A C 1
ATOM 595 O O . ALA A 1 91 ? 2.409 -4.141 42.790 1.00 7.78 88 ALA A O 1
ATOM 597 N N . ASP A 1 92 ? 2.233 -1.991 43.498 1.00 6.76 89 ASP A N 1
ATOM 598 C CA . ASP A 1 92 ? 0.898 -2.180 44.121 1.00 6.78 89 ASP A CA 1
ATOM 599 C C . ASP A 1 92 ? -0.120 -2.633 43.072 1.00 7.13 89 ASP A C 1
ATOM 600 O O . ASP A 1 92 ? -0.832 -3.587 43.330 1.00 7.84 89 ASP A O 1
ATOM 605 N N . ASN A 1 93 ? -0.139 -1.964 41.931 1.00 6.53 90 ASN A N 1
ATOM 606 C CA . ASN A 1 93 ? -1.189 -2.216 40.887 1.00 6.36 90 ASN A CA 1
ATOM 607 C C . ASN A 1 93 ? -0.811 -3.403 40.027 1.00 7.03 90 ASN A C 1
ATOM 608 O O . ASN A 1 93 ? -1.741 -4.057 39.488 1.00 8.05 90 ASN A O 1
ATOM 613 N N . CYS A 1 94 ? 0.478 -3.593 39.701 1.00 6.56 91 CYS A N 1
ATOM 614 C CA . CYS A 1 94 ? 0.863 -4.545 38.620 1.00 6.79 91 CYS A CA 1
ATOM 615 C C . CYS A 1 94 ? 1.311 -5.922 39.124 1.00 6.64 91 CYS A C 1
ATOM 616 O O . CYS A 1 94 ? 1.236 -6.859 38.352 1.00 8.25 91 CYS A O 1
ATOM 619 N N . LEU A 1 95 ? 1.741 -5.994 40.347 1.00 6.21 92 LEU A N 1
ATOM 620 C CA . LEU A 1 95 ? 2.326 -7.225 40.963 1.00 6.36 92 LEU A CA 1
ATOM 621 C C . LEU A 1 95 ? 1.636 -7.475 42.287 1.00 6.84 92 LEU A C 1
ATOM 622 O O . LEU A 1 95 ? 2.298 -7.762 43.282 1.00 7.36 92 LEU A O 1
ATOM 627 N N . PRO A 1 96 ? 0.295 -7.360 42.368 1.00 6.54 93 PRO A N 1
ATOM 628 C CA . PRO A 1 96 ? -0.340 -7.389 43.691 1.00 7.14 93 PRO A CA 1
ATOM 629 C C . PRO A 1 96 ? -0.063 -8.635 44.526 1.00 6.69 93 PRO A C 1
ATOM 630 O O . PRO A 1 96 ? 0.176 -8.517 45.734 1.00 6.18 93 PRO A O 1
ATOM 634 N N . TYR A 1 97 ? -0.066 -9.817 43.925 1.00 6.95 94 TYR A N 1
ATOM 635 C CA . TYR A 1 97 ? 0.035 -11.102 44.654 1.00 7.08 94 TYR A CA 1
ATOM 636 C C . TYR A 1 97 ? 1.441 -11.686 44.600 1.00 7.03 94 TYR A C 1
ATOM 637 O O . TYR A 1 97 ? 1.667 -12.834 45.018 1.00 8.17 94 TYR A O 1
ATOM 646 N N . HIS A 1 98 ? 2.389 -10.847 44.157 1.00 7.08 95 HIS A N 1
ATOM 647 C CA . HIS A 1 98 ? 3.817 -11.278 44.125 1.00 6.97 95 HIS A CA 1
ATOM 648 C C . HIS A 1 98 ? 4.438 -11.220 45.521 1.00 6.72 95 HIS A C 1
ATOM 649 O O . HIS A 1 98 ? 3.896 -10.543 46.371 1.00 7.67 95 HIS A O 1
ATOM 656 N N . ASP A 1 99 ? 5.544 -11.946 45.702 1.00 7.30 96 ASP A N 1
ATOM 657 C CA . ASP A 1 99 ? 6.209 -11.894 47.001 1.00 7.35 96 ASP A CA 1
ATOM 658 C C . ASP A 1 99 ? 6.504 -10.428 47.350 1.00 7.24 96 ASP A C 1
ATOM 659 O O . ASP A 1 99 ? 6.939 -9.650 46.465 1.00 6.84 96 ASP A O 1
ATOM 664 N N . ILE A 1 100 ? 6.326 -10.019 48.582 1.00 7.88 97 ILE A N 1
ATOM 665 C CA . ILE A 1 100 ? 6.543 -8.597 48.915 1.00 7.64 97 ILE A CA 1
ATOM 666 C C . ILE A 1 100 ? 8.017 -8.219 48.656 1.00 7.01 97 ILE A C 1
ATOM 667 O O . ILE A 1 100 ? 8.213 -7.083 48.238 1.00 6.26 97 ILE A O 1
ATOM 672 N N . GLU A 1 101 ? 9.000 -9.108 48.795 1.00 6.99 98 GLU A N 1
ATOM 673 C CA . GLU A 1 101 ? 10.401 -8.701 48.481 1.00 7.81 98 GLU A CA 1
ATOM 674 C C . GLU A 1 101 ? 10.529 -8.343 47.002 1.00 7.43 98 GLU A C 1
ATOM 675 O O . GLU A 1 101 ? 11.225 -7.362 46.680 1.00 8.83 98 GLU A O 1
ATOM 681 N N . VAL A 1 102 ? 9.820 -9.063 46.135 1.00 6.71 99 VAL A N 1
ATOM 682 C CA . VAL A 1 102 ? 9.830 -8.729 44.693 1.00 6.20 99 VAL A CA 1
ATOM 683 C C . VAL A 1 102 ? 9.083 -7.392 44.482 1.00 5.85 99 VAL A C 1
ATOM 684 O O . VAL A 1 102 ? 9.490 -6.551 43.671 1.00 6.29 99 VAL A O 1
ATOM 688 N N . LYS A 1 103 ? 7.915 -7.201 45.102 1.00 5.66 100 LYS A N 1
ATOM 689 C CA . LYS A 1 103 ? 7.163 -5.957 44.929 1.00 5.62 100 LYS A CA 1
ATOM 690 C C . LYS A 1 103 ? 8.024 -4.759 45.356 1.00 5.80 100 LYS A C 1
ATOM 691 O O . LYS A 1 103 ? 8.043 -3.755 44.651 1.00 5.36 100 LYS A O 1
ATOM 697 N N . VAL A 1 104 ? 8.724 -4.855 46.492 1.00 5.69 101 VAL A N 1
ATOM 698 C CA . VAL A 1 104 ? 9.607 -3.744 46.963 1.00 5.93 101 VAL A CA 1
ATOM 699 C C . VAL A 1 104 ? 10.716 -3.574 45.934 1.00 5.80 101 VAL A C 1
ATOM 700 O O . VAL A 1 104 ? 11.037 -2.417 45.572 1.00 5.60 101 VAL A O 1
ATOM 704 N N . TYR A 1 105 ? 11.326 -4.680 45.502 1.00 4.87 102 TYR A N 1
ATOM 705 C CA . TYR A 1 105 ? 12.423 -4.613 44.497 1.00 5.25 102 TYR A CA 1
ATOM 706 C C . TYR A 1 105 ? 11.948 -3.784 43.299 1.00 4.91 102 TYR A C 1
ATOM 707 O O . TYR A 1 105 ? 12.722 -2.870 42.819 1.00 5.30 102 TYR A O 1
ATOM 716 N N . VAL A 1 106 ? 10.786 -4.107 42.718 1.00 4.77 103 VAL A N 1
ATOM 717 C CA . VAL A 1 106 ? 10.306 -3.400 41.517 1.00 5.00 103 VAL A CA 1
ATOM 718 C C . VAL A 1 106 ? 9.996 -1.956 41.893 1.00 4.65 103 VAL A C 1
ATOM 719 O O . VAL A 1 106 ? 10.249 -1.020 41.058 1.00 5.04 103 VAL A O 1
ATOM 723 N N . ALA A 1 107 ? 9.369 -1.708 43.038 1.00 3.92 104 ALA A N 1
ATOM 724 C CA . ALA A 1 107 ? 9.051 -0.301 43.403 1.00 4.33 104 ALA A CA 1
ATOM 725 C C . ALA A 1 107 ? 10.315 0.566 43.465 1.00 4.32 104 ALA A C 1
ATOM 726 O O . ALA A 1 107 ? 10.337 1.701 42.965 1.00 5.09 104 ALA A O 1
ATOM 728 N N . ILE A 1 108 ? 11.326 0.017 44.109 1.00 4.79 105 ILE A N 1
ATOM 729 C CA . ILE A 1 108 ? 12.586 0.764 44.291 1.00 4.66 105 ILE A CA 1
ATOM 730 C C . ILE A 1 108 ? 13.336 0.895 42.984 1.00 4.83 105 ILE A C 1
ATOM 731 O O . ILE A 1 108 ? 13.831 1.954 42.660 1.00 5.10 105 ILE A O 1
ATOM 736 N N . TYR A 1 109 ? 13.417 -0.170 42.191 1.00 4.70 106 TYR A N 1
ATOM 737 C CA . TYR A 1 109 ? 13.982 -0.080 40.839 1.00 4.67 106 TYR A CA 1
ATOM 738 C C . TYR A 1 109 ? 13.296 1.030 40.055 1.00 4.10 106 TYR A C 1
ATOM 739 O O . TYR A 1 109 ? 13.927 1.838 39.406 1.00 4.98 106 TYR A O 1
ATOM 748 N N . THR A 1 110 ? 11.970 1.108 40.127 1.00 4.46 107 THR A N 1
ATOM 749 C CA . THR A 1 110 ? 11.183 2.036 39.284 1.00 4.65 107 THR A CA 1
ATOM 750 C C . THR A 1 110 ? 11.400 3.462 39.778 1.00 4.70 107 THR A C 1
ATOM 751 O O . THR A 1 110 ? 11.601 4.368 38.957 1.00 4.99 107 THR A O 1
ATOM 755 N N . TRP A 1 111 ? 11.471 3.674 41.076 1.00 4.84 108 TRP A N 1
ATOM 756 C CA . TRP A 1 111 ? 11.838 4.997 41.639 1.00 4.79 108 TRP A CA 1
ATOM 757 C C . TRP A 1 111 ? 13.159 5.482 41.051 1.00 5.04 108 TRP A C 1
ATOM 758 O O . TRP A 1 111 ? 13.253 6.578 40.521 1.00 5.54 108 TRP A O 1
ATOM 769 N N . LEU A 1 112 ? 14.184 4.660 41.209 1.00 5.12 109 LEU A N 1
ATOM 770 C CA . LEU A 1 112 ? 15.532 5.103 40.770 1.00 5.26 109 LEU A CA 1
ATOM 771 C C . LEU A 1 112 ? 15.578 5.244 39.242 1.00 4.86 109 LEU A C 1
ATOM 772 O O . LEU A 1 112 ? 16.202 6.178 38.746 1.00 5.07 109 LEU A O 1
ATOM 777 N N . ALA A 1 113 ? 15.014 4.273 38.506 1.00 4.70 110 ALA A N 1
ATOM 778 C CA . ALA A 1 113 ? 15.097 4.286 37.051 1.00 5.10 110 ALA A CA 1
ATOM 779 C C . ALA A 1 113 ? 14.309 5.436 36.437 1.00 5.10 110 ALA A C 1
ATOM 780 O O . ALA A 1 113 ? 14.813 6.079 35.461 1.00 4.61 110 ALA A O 1
ATOM 782 N N . THR A 1 114 ? 13.176 5.807 37.020 1.00 6.25 111 THR A N 1
ATOM 783 C CA . THR A 1 114 ? 12.428 6.984 36.531 1.00 7.10 111 THR A CA 1
ATOM 784 C C . THR A 1 114 ? 13.156 8.318 36.804 1.00 6.29 111 THR A C 1
ATOM 785 O O . THR A 1 114 ? 13.088 9.233 35.931 1.00 6.35 111 THR A O 1
ATOM 789 N N . ILE A 1 115 ? 13.943 8.387 37.885 1.00 5.94 112 ILE A N 1
ATOM 790 C CA . ILE A 1 115 ? 14.794 9.591 38.088 1.00 6.32 112 ILE A CA 1
ATOM 791 C C . ILE A 1 115 ? 15.863 9.594 37.006 1.00 6.12 112 ILE A C 1
ATOM 792 O O . ILE A 1 115 ? 16.085 10.625 36.316 1.00 7.32 112 ILE A O 1
ATOM 797 N N . CYS A 1 116 ? 16.488 8.438 36.753 1.00 6.03 113 CYS A N 1
ATOM 798 C CA . CYS A 1 116 ? 17.499 8.360 35.670 1.00 6.34 113 CYS A CA 1
ATOM 799 C C . CYS A 1 116 ? 16.874 8.747 34.347 1.00 5.34 113 CYS A C 1
ATOM 800 O O . CYS A 1 116 ? 17.517 9.296 33.469 1.00 5.35 113 CYS A O 1
ATOM 803 N N . ASP A 1 117 ? 15.625 8.309 34.122 1.00 5.30 114 ASP A N 1
ATOM 804 C CA . ASP A 1 117 ? 14.876 8.613 32.891 1.00 5.36 114 ASP A CA 1
ATOM 805 C C . ASP A 1 117 ? 14.770 10.102 32.655 1.00 5.40 114 ASP A C 1
ATOM 806 O O . ASP A 1 117 ? 14.598 10.484 31.487 1.00 5.48 114 ASP A O 1
ATOM 811 N N . ASP A 1 118 ? 14.770 10.870 33.713 1.00 5.38 115 ASP A N 1
ATOM 812 C CA . ASP A 1 118 ? 14.713 12.344 33.652 1.00 5.75 115 ASP A CA 1
ATOM 813 C C . ASP A 1 118 ? 16.102 12.969 33.719 1.00 6.03 115 ASP A C 1
ATOM 814 O O . ASP A 1 118 ? 16.245 14.153 34.009 1.00 6.75 115 ASP A O 1
ATOM 819 N N . ALA A 1 119 ? 17.143 12.209 33.398 1.00 6.11 116 ALA A N 1
ATOM 820 C CA . ALA A 1 119 ? 18.537 12.676 33.571 1.00 6.05 116 ALA A CA 1
ATOM 821 C C . ALA A 1 119 ? 18.815 13.948 32.767 1.00 6.76 116 ALA A C 1
ATOM 822 O O . ALA A 1 119 ? 19.607 14.799 33.207 1.00 6.70 116 ALA A O 1
ATOM 824 N N . GLU A 1 120 ? 18.298 14.052 31.569 1.00 7.27 117 GLU A N 1
ATOM 825 C CA . GLU A 1 120 ? 18.579 15.258 30.723 1.00 7.51 117 GLU A CA 1
ATOM 826 C C . GLU A 1 120 ? 18.047 16.517 31.421 1.00 8.27 117 GLU A C 1
ATOM 827 O O . GLU A 1 120 ? 18.824 17.495 31.594 1.00 8.64 117 GLU A O 1
ATOM 833 N N . ALA A 1 121 ? 16.815 16.470 31.888 1.00 8.39 118 ALA A N 1
ATOM 834 C CA . ALA A 1 121 ? 16.244 17.635 32.608 1.00 8.68 118 ALA A CA 1
ATOM 835 C C . ALA A 1 121 ? 17.013 17.940 33.884 1.00 8.79 118 ALA A C 1
ATOM 836 O O . ALA A 1 121 ? 17.138 19.107 34.267 1.00 10.09 118 ALA A O 1
ATOM 838 N N . LEU A 1 122 ? 17.497 16.905 34.572 1.00 7.96 119 LEU A N 1
ATOM 839 C CA . LEU A 1 122 ? 18.195 17.035 35.878 1.00 8.58 119 LEU A CA 1
ATOM 840 C C . LEU A 1 122 ? 19.659 17.407 35.701 1.00 8.80 119 LEU A C 1
ATOM 841 O O . LEU A 1 122 ? 20.315 17.664 36.717 1.00 10.26 119 LEU A O 1
ATOM 846 N N . GLY A 1 123 ? 20.187 17.373 34.479 1.00 8.22 120 GLY A N 1
ATOM 847 C CA . GLY A 1 123 ? 21.609 17.718 34.282 1.00 8.11 120 GLY A CA 1
ATOM 848 C C . GLY A 1 123 ? 22.593 16.662 34.778 1.00 8.03 120 GLY A C 1
ATOM 849 O O . GLY A 1 123 ? 23.722 17.025 35.149 1.00 9.63 120 GLY A O 1
ATOM 850 N N . ILE A 1 124 ? 22.207 15.388 34.787 1.00 7.91 121 ILE A N 1
ATOM 851 C CA . ILE A 1 124 ? 23.078 14.281 35.240 1.00 7.91 121 ILE A CA 1
ATOM 852 C C . ILE A 1 124 ? 23.433 13.356 34.070 1.00 7.47 121 ILE A C 1
ATOM 853 O O . ILE A 1 124 ? 23.872 12.232 34.362 1.00 7.56 121 ILE A O 1
ATOM 858 N N . ILE A 1 125 ? 23.353 13.793 32.816 1.00 7.77 122 ILE A N 1
ATOM 859 C CA . ILE A 1 125 ? 23.716 12.882 31.690 1.00 8.53 122 ILE A CA 1
ATOM 860 C C . ILE A 1 125 ? 25.178 12.447 31.796 1.00 8.37 122 ILE A C 1
ATOM 861 O O . ILE A 1 125 ? 25.463 11.321 31.409 1.00 8.41 122 ILE A O 1
ATOM 866 N N . ASP A 1 126 ? 26.102 13.299 32.213 1.00 8.98 123 ASP A N 1
ATOM 867 C CA . ASP A 1 126 ? 27.523 12.890 32.175 1.00 8.87 123 ASP A CA 1
ATOM 868 C C . ASP A 1 126 ? 27.734 11.627 33.019 1.00 8.84 123 ASP A C 1
ATOM 869 O O . ASP A 1 126 ? 28.425 10.646 32.551 1.00 8.71 123 ASP A O 1
ATOM 874 N N . ASP A 1 127 ? 27.162 11.567 34.211 1.00 8.36 124 ASP A N 1
ATOM 875 C CA . ASP A 1 127 ? 27.442 10.365 35.052 1.00 8.90 124 ASP A CA 1
ATOM 876 C C . ASP A 1 127 ? 26.562 9.209 34.537 1.00 8.11 124 ASP A C 1
ATOM 877 O O . ASP A 1 127 ? 26.966 8.049 34.659 1.00 7.04 124 ASP A O 1
ATOM 882 N N . VAL A 1 128 ? 25.391 9.476 33.985 1.00 7.15 125 VAL A N 1
ATOM 883 C CA . VAL A 1 128 ? 24.574 8.376 33.409 1.00 7.57 125 VAL A CA 1
ATOM 884 C C . VAL A 1 128 ? 25.304 7.710 32.244 1.00 7.31 125 VAL A C 1
ATOM 885 O O . VAL A 1 128 ? 25.307 6.496 32.162 1.00 7.52 125 VAL A O 1
ATOM 889 N N . GLN A 1 129 ? 25.951 8.503 31.404 1.00 6.58 126 GLN A N 1
ATOM 890 C CA . GLN A 1 129 ? 26.725 7.956 30.253 1.00 7.59 126 GLN A CA 1
ATOM 891 C C . GLN A 1 129 ? 27.898 7.114 30.747 1.00 7.12 126 GLN A C 1
ATOM 892 O O . GLN A 1 129 ? 28.290 6.158 30.049 1.00 7.59 126 GLN A O 1
ATOM 898 N N . LEU A 1 130 ? 28.485 7.461 31.882 1.00 7.96 127 LEU A N 1
ATOM 899 C CA . LEU A 1 130 ? 29.690 6.753 32.390 1.00 7.51 127 LEU A CA 1
ATOM 900 C C . LEU A 1 130 ? 29.292 5.592 33.303 1.00 6.55 127 LEU A C 1
ATOM 901 O O . LEU A 1 130 ? 30.166 4.834 33.697 1.00 6.53 127 LEU A O 1
ATOM 906 N N . PHE A 1 131 ? 28.011 5.377 33.595 1.00 5.82 128 PHE A N 1
ATOM 907 C CA . PHE A 1 131 ? 27.575 4.361 34.584 1.00 5.55 128 PHE A CA 1
ATOM 908 C C . PHE A 1 131 ? 28.085 2.993 34.188 1.00 5.16 128 PHE A C 1
ATOM 909 O O . PHE A 1 131 ? 28.606 2.262 35.039 1.00 4.89 128 PHE A O 1
ATOM 917 N N . GLU A 1 132 ? 27.842 2.580 32.963 1.00 5.05 129 GLU A N 1
ATOM 918 C CA . GLU A 1 132 ? 28.075 1.158 32.572 1.00 5.15 129 GLU A CA 1
ATOM 919 C C . GLU A 1 132 ? 29.560 0.830 32.629 1.00 5.62 129 GLU A C 1
ATOM 920 O O . GLU A 1 132 ? 29.886 -0.272 33.184 1.00 5.63 129 GLU A O 1
ATOM 926 N N . GLN A 1 133 ? 30.453 1.681 32.092 1.00 6.28 130 GLN A N 1
ATOM 927 C CA . GLN A 1 133 ? 31.867 1.265 32.190 1.00 7.75 130 GLN A CA 1
ATOM 928 C C . GLN A 1 133 ? 32.296 1.186 33.672 1.00 7.11 130 GLN A C 1
ATOM 929 O O . GLN A 1 133 ? 32.946 0.200 34.078 1.00 7.79 130 GLN A O 1
ATOM 935 N N . ARG A 1 134 ? 31.852 2.127 34.530 1.00 6.74 131 ARG A N 1
ATOM 936 C CA . ARG A 1 134 ? 32.193 2.043 35.969 1.00 6.17 131 ARG A CA 1
ATOM 937 C C . ARG A 1 134 ? 31.646 0.770 36.574 1.00 6.72 131 ARG A C 1
ATOM 938 O O . ARG A 1 134 ? 32.274 0.128 37.384 1.00 7.83 131 ARG A O 1
ATOM 946 N N . PHE A 1 135 ? 30.419 0.447 36.253 1.00 6.08 132 PHE A N 1
ATOM 947 C CA . PHE A 1 135 ? 29.720 -0.775 36.732 1.00 6.02 132 PHE A CA 1
ATOM 948 C C . PHE A 1 135 ? 30.472 -2.016 36.351 1.00 8.06 132 PHE A C 1
ATOM 949 O O . PHE A 1 135 ? 30.672 -2.836 37.301 1.00 9.27 132 PHE A O 1
ATOM 957 N N . ILE A 1 136 ? 30.822 -2.203 35.083 1.00 8.15 133 ILE A N 1
ATOM 958 C CA . ILE A 1 136 ? 31.572 -3.456 34.745 1.00 9.47 133 ILE A CA 1
ATOM 959 C C . ILE A 1 136 ? 33.026 -3.483 35.248 1.00 10.39 133 ILE A C 1
ATOM 960 O O . ILE A 1 136 ? 33.613 -4.621 35.350 1.00 11.85 133 ILE A O 1
ATOM 965 N N . LEU A 1 137 ? 33.633 -2.355 35.625 1.00 9.54 134 LEU A N 1
ATOM 966 C CA . LEU A 1 137 ? 34.982 -2.306 36.258 1.00 10.26 134 LEU A CA 1
ATOM 967 C C . LEU A 1 137 ? 34.933 -2.375 37.770 1.00 11.27 134 LEU A C 1
ATOM 968 O O . LEU A 1 137 ? 36.029 -2.443 38.361 1.00 13.27 134 LEU A O 1
ATOM 973 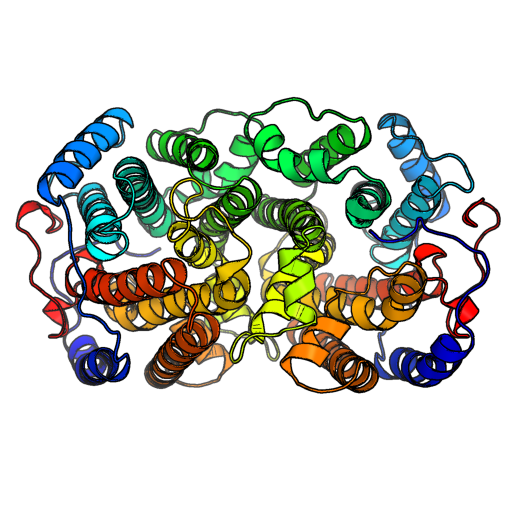N N . GLY A 1 138 ? 33.770 -2.377 38.392 1.00 11.45 135 GLY A N 1
ATOM 974 C CA . GLY A 1 138 ? 33.679 -2.408 39.857 1.00 11.30 135 GLY A CA 1
ATOM 975 C C . GLY A 1 138 ? 34.056 -1.078 40.473 1.00 12.06 135 GLY A C 1
ATOM 976 O O . GLY A 1 138 ? 34.373 -1.060 41.679 1.00 15.66 135 GLY A O 1
ATOM 977 N N . GLU A 1 139 ? 34.020 0.031 39.725 1.00 10.31 136 GLU A N 1
ATOM 978 C CA . GLU A 1 139 ? 34.269 1.374 40.307 1.00 10.49 136 GLU A CA 1
ATOM 979 C C . GLU A 1 139 ? 32.981 1.868 40.954 1.00 9.43 136 GLU A C 1
ATOM 980 O O . GLU A 1 139 ? 31.901 1.899 40.326 1.00 11.52 136 GLU A O 1
ATOM 986 N N . GLU A 1 140 ? 33.051 2.357 42.180 1.00 9.61 137 GLU A N 1
ATOM 987 C CA . GLU A 1 140 ? 31.815 2.816 42.852 1.00 9.14 137 GLU A CA 1
ATOM 988 C C . GLU A 1 140 ? 31.311 4.030 42.076 1.00 9.41 137 GLU A C 1
ATOM 989 O O . GLU A 1 140 ? 32.106 4.876 41.638 1.00 11.91 137 GLU A O 1
ATOM 995 N N . GLN A 1 141 ? 30.015 4.123 41.906 1.00 6.92 138 GLN A N 1
ATOM 996 C CA . GLN A 1 141 ? 29.358 5.218 41.176 1.00 6.05 138 GLN A CA 1
ATOM 997 C C . GLN A 1 14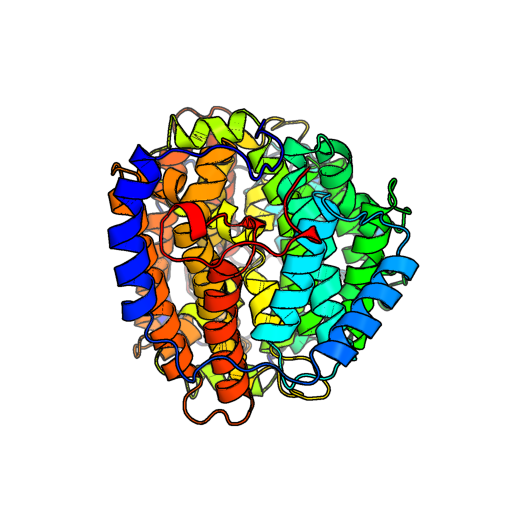1 ? 29.553 6.534 41.926 1.00 6.39 138 GLN A C 1
ATOM 998 O O . GLN A 1 141 ? 29.770 6.563 43.147 1.00 7.61 138 GLN A O 1
ATOM 1004 N N . PRO A 1 142 ? 29.419 7.677 41.223 1.00 6.98 139 PRO A N 1
ATOM 1005 C CA . PRO A 1 142 ? 29.765 8.958 41.834 1.00 7.89 139 PRO A CA 1
ATOM 1006 C C . PRO A 1 142 ? 28.693 9.578 42.714 1.00 7.89 139 PRO A C 1
ATOM 1007 O O . PRO A 1 142 ? 29.004 10.570 43.400 1.00 9.50 139 PRO A O 1
ATOM 1011 N N . THR A 1 143 ? 27.456 9.137 42.616 1.00 6.84 140 THR A N 1
ATOM 1012 C CA . THR A 1 143 ? 26.362 9.796 43.315 1.00 6.58 140 THR A CA 1
ATOM 1013 C C . THR A 1 143 ? 25.553 8.781 44.091 1.00 6.99 140 THR A C 1
ATOM 1014 O O . THR A 1 143 ? 25.543 7.601 43.744 1.00 6.48 140 THR A O 1
ATOM 1018 N N . VAL A 1 144 ? 24.746 9.267 45.016 1.00 6.97 141 VAL A N 1
ATOM 1019 C CA . VAL A 1 144 ? 23.861 8.391 45.803 1.00 7.70 141 VAL A CA 1
ATOM 1020 C C . VAL A 1 144 ? 22.850 7.702 44.887 1.00 6.98 141 VAL A C 1
ATOM 1021 O O . VAL A 1 144 ? 22.577 6.500 45.049 1.00 6.65 141 VAL A O 1
ATOM 1025 N N . LEU A 1 145 ? 22.292 8.443 43.931 1.00 5.60 142 LEU A N 1
ATOM 1026 C CA . LEU A 1 145 ? 21.330 7.859 42.987 1.00 5.72 142 LEU A CA 1
ATOM 1027 C C . LEU A 1 145 ? 21.985 6.703 42.297 1.00 5.79 142 LEU A C 1
ATOM 1028 O O . LEU A 1 145 ? 21.339 5.633 42.140 1.00 5.93 142 LEU A O 1
ATOM 1033 N N . LEU A 1 146 ? 23.161 6.884 41.727 1.00 5.79 143 LEU A N 1
ATOM 1034 C CA . LEU A 1 146 ? 23.714 5.856 40.848 1.00 5.59 143 LEU A CA 1
ATOM 1035 C C . LEU A 1 146 ? 24.297 4.692 41.653 1.00 5.39 143 LEU A C 1
ATOM 1036 O O . LEU A 1 146 ? 24.267 3.533 41.151 1.00 6.50 143 LEU A O 1
ATOM 1041 N N . ARG A 1 147 ? 24.761 4.938 42.853 1.00 5.37 144 ARG A N 1
ATOM 1042 C CA . ARG A 1 147 ? 25.186 3.775 43.688 1.00 6.06 144 ARG A CA 1
ATOM 1043 C C . ARG A 1 147 ? 23.929 2.966 44.051 1.00 5.74 144 ARG A C 1
ATOM 1044 O O . ARG A 1 147 ? 23.991 1.730 44.059 1.00 5.70 144 ARG A O 1
ATOM 1052 N N . ALA A 1 148 ? 22.834 3.620 44.365 1.00 5.46 145 ALA A N 1
ATOM 1053 C CA . ALA A 1 148 ? 21.610 2.838 44.640 1.00 5.21 145 ALA A CA 1
ATOM 1054 C C . ALA A 1 148 ? 21.107 2.070 43.424 1.00 5.79 145 ALA A C 1
ATOM 1055 O O . ALA A 1 148 ? 20.669 0.925 43.587 1.00 6.06 145 ALA A O 1
ATOM 1057 N N . PHE A 1 149 ? 21.209 2.658 42.243 1.00 5.41 146 PHE A N 1
ATOM 1058 C CA . PHE A 1 149 ? 20.752 1.917 41.051 1.00 5.51 146 PHE A CA 1
ATOM 1059 C C . PHE A 1 149 ? 21.680 0.720 40.818 1.00 5.26 146 PHE A C 1
ATOM 1060 O O . PHE A 1 149 ? 21.178 -0.379 40.505 1.00 5.14 146 PHE A O 1
ATOM 1068 N N . ALA A 1 150 ? 23.012 0.912 40.911 1.00 5.17 147 ALA A N 1
ATOM 1069 C CA . ALA A 1 150 ? 23.969 -0.196 40.746 1.00 5.17 147 ALA A CA 1
ATOM 1070 C C . ALA A 1 150 ? 23.665 -1.321 41.742 1.00 5.05 147 ALA A C 1
ATOM 1071 O O . ALA A 1 150 ? 23.662 -2.503 41.343 1.00 5.08 147 ALA A O 1
ATOM 1073 N N . ASP A 1 151 ? 23.364 -0.955 42.980 1.00 5.04 148 ASP A N 1
ATOM 1074 C CA . ASP A 1 151 ? 23.066 -1.994 44.004 1.00 6.36 148 ASP A CA 1
ATOM 1075 C C . ASP A 1 151 ? 21.759 -2.676 43.632 1.00 5.51 148 ASP A C 1
ATOM 1076 O O . ASP A 1 151 ? 21.597 -3.905 43.779 1.00 5.96 148 ASP A O 1
ATOM 1081 N N . GLN A 1 152 ? 20.779 -1.923 43.104 1.00 4.86 149 GLN A N 1
ATOM 1082 C CA . GLN A 1 152 ? 19.506 -2.540 42.715 1.00 5.53 149 GLN A CA 1
ATOM 1083 C C . GLN A 1 152 ? 19.687 -3.500 41.556 1.00 5.45 149 GLN A C 1
ATOM 1084 O O . GLN A 1 152 ? 19.043 -4.579 41.546 1.00 5.28 149 GLN A O 1
ATOM 1090 N N . LEU A 1 153 ? 20.559 -3.185 40.614 1.00 4.85 150 LEU A N 1
ATOM 1091 C CA . LEU A 1 153 ? 20.795 -4.067 39.457 1.00 5.83 150 LEU A CA 1
ATOM 1092 C C . LEU A 1 153 ? 21.402 -5.362 39.998 1.00 5.59 150 LEU A C 1
ATOM 1093 O O . LEU A 1 153 ? 20.973 -6.463 39.590 1.00 5.94 150 LEU A O 1
ATOM 1098 N N . LYS A 1 154 ? 22.344 -5.306 40.937 1.00 5.71 151 LYS A N 1
ATOM 1099 C CA . LYS A 1 154 ? 22.979 -6.533 41.490 1.00 6.21 151 LYS A CA 1
ATOM 1100 C C . LYS A 1 154 ? 21.943 -7.380 42.257 1.00 6.31 151 LYS A C 1
ATOM 1101 O O . LYS A 1 154 ? 22.034 -8.630 42.233 1.00 7.24 151 LYS A O 1
ATOM 1107 N N . LEU A 1 155 ? 20.987 -6.745 42.917 1.00 5.77 152 LEU A N 1
ATOM 1108 C CA . LEU A 1 155 ? 19.951 -7.439 43.721 1.00 6.30 152 LEU A CA 1
ATOM 1109 C C . LEU A 1 155 ? 19.055 -8.302 42.826 1.00 6.09 152 LEU A C 1
ATOM 1110 O O . LEU A 1 155 ? 18.456 -9.259 43.325 1.00 6.47 152 LEU A O 1
ATOM 1115 N N . THR A 1 156 ? 18.911 -7.937 41.547 1.00 5.46 153 THR A N 1
ATOM 1116 C CA . THR A 1 156 ? 18.062 -8.717 40.589 1.00 5.38 153 THR A CA 1
ATOM 1117 C C . THR A 1 156 ? 18.333 -10.208 40.671 1.00 5.63 153 THR A C 1
ATOM 1118 O O . THR A 1 156 ? 17.396 -11.013 40.639 1.00 5.63 153 THR A O 1
ATOM 1122 N N . TYR A 1 157 ? 19.583 -10.602 40.858 1.00 5.50 154 TYR A N 1
ATOM 1123 C CA . TYR A 1 157 ? 20.035 -12.009 40.849 1.00 5.90 154 TYR A CA 1
ATOM 1124 C C . TYR A 1 157 ? 19.526 -12.751 42.061 1.00 5.88 154 TYR A C 1
ATOM 1125 O O . TYR A 1 157 ? 19.457 -13.958 41.981 1.00 7.65 154 TYR A O 1
ATOM 1134 N N . LYS A 1 158 ? 19.189 -12.077 43.140 1.00 6.57 155 LYS A N 1
ATOM 1135 C CA . LYS A 1 158 ? 18.579 -12.787 44.295 1.00 6.81 155 LYS A CA 1
ATOM 1136 C C . LYS A 1 158 ? 17.142 -13.229 43.977 1.00 7.44 155 LYS A C 1
ATOM 1137 O O . LYS A 1 158 ? 16.640 -14.190 44.606 1.00 8.79 155 LYS A O 1
ATOM 1143 N N . LEU A 1 159 ? 16.411 -12.557 43.065 1.00 6.72 156 LEU A N 1
ATOM 1144 C CA . LEU A 1 159 ? 14.969 -12.741 42.875 1.00 7.54 156 LEU A CA 1
ATOM 1145 C C . LEU A 1 159 ? 14.587 -13.324 41.514 1.00 7.05 156 LEU A C 1
ATOM 1146 O O . LEU A 1 159 ? 13.451 -13.776 41.375 1.00 6.59 156 LEU A O 1
ATOM 1151 N N . TYR A 1 160 ? 15.468 -13.311 40.515 1.00 6.97 157 TYR A N 1
ATOM 1152 C CA . TYR A 1 160 ? 15.131 -13.717 39.129 1.00 5.90 157 TYR A CA 1
ATOM 1153 C C . TYR A 1 160 ? 16.135 -14.799 38.761 1.00 6.49 157 TYR A C 1
ATOM 1154 O O . TYR A 1 160 ? 17.296 -14.768 39.190 1.00 6.61 157 TYR A O 1
ATOM 1163 N N . HIS A 1 161 ? 15.715 -15.709 37.890 1.00 6.57 158 HIS A N 1
ATOM 1164 C CA . HIS A 1 161 ? 16.603 -16.738 37.316 1.00 7.18 158 HIS A CA 1
ATOM 1165 C C . HIS A 1 161 ? 17.770 -16.005 36.668 1.00 6.63 158 HIS A C 1
ATOM 1166 O O . HIS A 1 161 ? 17.594 -14.909 36.126 1.00 7.38 158 HIS A O 1
ATOM 1173 N N . PRO A 1 162 ? 19.003 -16.548 36.696 1.00 6.63 159 PRO A N 1
ATOM 1174 C CA . PRO A 1 162 ? 20.112 -15.792 36.151 1.00 6.66 159 PRO A CA 1
ATOM 1175 C C . PRO A 1 162 ? 19.951 -15.366 34.704 1.00 6.06 159 PRO A C 1
ATOM 1176 O O . PRO A 1 162 ? 20.409 -14.266 34.390 1.00 5.68 159 PRO A O 1
ATOM 1180 N N . LEU A 1 163 ? 19.308 -16.150 33.858 1.00 6.02 160 LEU A N 1
ATOM 1181 C CA . LEU A 1 163 ? 19.133 -15.740 32.438 1.00 5.49 160 LEU A CA 1
ATOM 1182 C C . LEU A 1 163 ? 18.157 -14.576 32.408 1.00 5.59 160 LEU A C 1
ATOM 1183 O O . LEU A 1 163 ? 18.340 -13.711 31.566 1.00 5.78 160 LEU A O 1
ATOM 1188 N N . VAL A 1 164 ? 17.108 -14.630 33.216 1.00 5.02 161 VAL A N 1
ATOM 1189 C CA . VAL A 1 164 ? 16.134 -13.536 33.239 1.00 5.56 161 VAL A CA 1
ATOM 1190 C C . VAL A 1 164 ? 16.789 -12.286 33.838 1.00 5.35 161 VAL A C 1
ATOM 1191 O O . VAL A 1 164 ? 16.623 -11.170 33.310 1.00 5.23 161 VAL A O 1
ATOM 1195 N N . ALA A 1 165 ? 17.504 -12.414 34.956 1.00 5.37 162 ALA A N 1
ATOM 1196 C CA . ALA A 1 165 ? 18.256 -11.270 35.509 1.00 5.17 162 ALA A CA 1
ATOM 1197 C C . ALA A 1 165 ? 19.232 -10.676 34.498 1.00 4.94 162 ALA A C 1
ATOM 1198 O O . ALA A 1 165 ? 19.346 -9.457 34.388 1.00 3.89 162 ALA A O 1
ATOM 1200 N N . ASN A 1 166 ? 19.894 -11.548 33.731 1.00 4.60 163 ASN A N 1
ATOM 1201 C CA . ASN A 1 166 ? 20.832 -11.092 32.672 1.00 4.58 163 ASN A CA 1
ATOM 1202 C C . ASN A 1 166 ? 20.096 -10.144 31.724 1.00 4.47 163 ASN A C 1
ATOM 1203 O O . ASN A 1 166 ? 20.655 -9.081 31.397 1.00 5.37 163 ASN A O 1
ATOM 1208 N N . LEU A 1 167 ? 18.891 -10.523 31.298 1.00 5.20 164 LEU A N 1
ATOM 1209 C CA . LEU A 1 167 ? 18.108 -9.717 30.325 1.00 5.99 164 LEU A CA 1
ATOM 1210 C C . LEU A 1 167 ? 17.652 -8.434 31.013 1.00 5.84 164 LEU A C 1
ATOM 1211 O O . LEU A 1 167 ? 17.712 -7.382 30.416 1.00 6.63 164 LEU A O 1
ATOM 1216 N N . ILE A 1 168 ? 17.202 -8.504 32.262 1.00 5.37 165 ILE A N 1
ATOM 1217 C CA . ILE A 1 168 ? 16.806 -7.292 33.057 1.00 4.87 165 ILE A CA 1
ATOM 1218 C C . ILE A 1 168 ? 17.993 -6.329 33.086 1.00 5.03 165 ILE A C 1
ATOM 1219 O O . ILE A 1 168 ? 17.807 -5.145 32.784 1.00 5.15 165 ILE A O 1
ATOM 1224 N N . LEU A 1 169 ? 19.181 -6.854 33.313 1.00 5.30 166 LEU A N 1
ATOM 1225 C CA . LEU A 1 169 ? 20.340 -5.941 33.408 1.00 6.27 166 LEU A CA 1
ATOM 1226 C C . LEU A 1 169 ? 20.656 -5.285 32.072 1.00 5.05 166 LEU A C 1
ATOM 1227 O O . LEU A 1 169 ? 20.931 -4.108 32.088 1.00 5.81 166 LEU A O 1
ATOM 1232 N N . CYS A 1 170 ? 20.648 -6.050 30.982 1.00 5.01 167 CYS A N 1
ATOM 1233 C CA . CYS A 1 170 ? 21.032 -5.424 29.697 1.00 5.28 167 CYS A CA 1
ATOM 1234 C C . CYS A 1 170 ? 19.934 -4.397 29.353 1.00 6.00 167 CYS A C 1
ATOM 1235 O O . CYS A 1 170 ? 20.241 -3.292 28.870 1.00 6.34 167 CYS A O 1
ATOM 1238 N N . SER A 1 171 ? 18.650 -4.702 29.615 1.00 6.29 168 SER A N 1
ATOM 1239 C CA . SER A 1 171 ? 17.578 -3.718 29.357 1.00 6.39 168 SER A CA 1
ATOM 1240 C C . SER A 1 171 ? 17.747 -2.475 30.209 1.00 5.52 168 SER A C 1
ATOM 1241 O O . SER A 1 171 ? 17.598 -1.343 29.682 1.00 5.80 168 SER A O 1
ATOM 1244 N N . SER A 1 172 ? 18.220 -2.633 31.440 1.00 4.97 169 SER A N 1
ATOM 1245 C CA . SER A 1 172 ? 18.384 -1.513 32.391 1.00 4.88 169 SER A CA 1
ATOM 1246 C C . SER A 1 172 ? 19.566 -0.671 31.926 1.00 4.90 169 SER A C 1
ATOM 1247 O O . SER A 1 172 ? 19.505 0.558 32.011 1.00 5.93 169 SER A O 1
ATOM 1250 N N . LEU A 1 173 ? 20.647 -1.276 31.559 1.00 4.85 170 LEU A N 1
ATOM 1251 C CA . LEU A 1 173 ? 21.837 -0.522 31.049 1.00 5.15 170 LEU A CA 1
ATOM 1252 C C . LEU A 1 173 ? 21.428 0.243 29.776 1.00 4.97 170 LEU A C 1
ATOM 1253 O O . LEU A 1 173 ? 21.837 1.414 29.556 1.00 5.12 170 LEU A O 1
ATOM 1258 N N . ASN A 1 174 ? 20.612 -0.368 28.904 1.00 5.10 171 ASN A N 1
ATOM 1259 C CA . ASN A 1 174 ? 20.202 0.265 27.642 1.00 5.51 171 ASN A CA 1
ATOM 1260 C C . ASN A 1 174 ? 19.355 1.490 27.955 1.00 5.00 171 ASN A C 1
ATOM 1261 O O . ASN A 1 174 ? 19.396 2.480 27.168 1.00 5.26 171 ASN A O 1
ATOM 1266 N N . LEU A 1 175 ? 18.613 1.498 29.061 1.00 4.84 172 LEU A N 1
ATOM 1267 C CA . LEU A 1 175 ? 17.889 2.736 29.456 1.00 5.02 172 LEU A CA 1
ATOM 1268 C C . LEU A 1 175 ? 18.848 3.909 29.583 1.00 5.11 172 LEU A C 1
ATOM 1269 O O . LEU A 1 175 ? 18.584 5.035 29.070 1.00 5.08 172 LEU A O 1
ATOM 1274 N N . LEU A 1 176 ? 19.943 3.656 30.277 1.00 5.30 173 LEU A N 1
ATOM 1275 C CA . LEU A 1 176 ? 20.894 4.769 30.572 1.00 5.17 173 LEU A CA 1
ATOM 1276 C C . LEU A 1 176 ? 21.510 5.218 29.256 1.00 5.17 173 LEU A C 1
ATOM 1277 O O . LEU A 1 176 ? 21.673 6.370 29.036 1.00 4.83 173 LEU A O 1
ATOM 1282 N N . THR A 1 177 ? 21.904 4.254 28.440 1.00 4.68 174 THR A N 1
ATOM 1283 C CA . THR A 1 177 ? 22.526 4.604 27.150 1.00 4.86 174 THR A CA 1
ATOM 1284 C C . THR A 1 177 ? 21.570 5.384 26.247 1.00 5.24 174 THR A C 1
ATOM 1285 O O . THR A 1 177 ? 21.997 6.392 25.665 1.00 5.75 174 THR A O 1
ATOM 1289 N N . SER A 1 178 ? 20.334 4.931 26.083 1.00 5.33 175 SER A N 1
ATOM 1290 C CA . SER A 1 178 ? 19.393 5.563 25.121 1.00 5.72 175 SER A CA 1
ATOM 1291 C C . SER A 1 178 ? 18.988 6.933 25.696 1.00 5.56 175 SER A C 1
ATOM 1292 O O . SER A 1 178 ? 18.876 7.910 24.934 1.00 6.62 175 SER A O 1
ATOM 1295 N N . THR A 1 179 ? 18.806 7.081 27.005 1.00 5.20 176 THR A N 1
ATOM 1296 C CA . THR A 1 179 ? 18.506 8.396 27.593 1.00 5.40 176 THR A CA 1
ATOM 1297 C C . THR A 1 179 ? 19.629 9.371 27.253 1.00 5.62 176 THR A C 1
ATOM 1298 O O . THR A 1 179 ? 19.412 10.490 26.873 1.00 6.36 176 THR A O 1
ATOM 1302 N N . SER A 1 180 ? 20.872 8.886 27.298 1.00 5.68 177 SER A N 1
ATOM 1303 C CA . SER A 1 180 ? 22.054 9.704 26.955 1.00 5.94 177 SER A CA 1
ATOM 1304 C C . SER A 1 180 ? 22.062 10.001 25.467 1.00 6.67 177 SER A C 1
ATOM 1305 O O . SER A 1 180 ? 22.495 11.124 25.108 1.00 6.81 177 SER A O 1
ATOM 1308 N N . LEU A 1 181 ? 21.714 9.028 24.628 1.00 6.11 178 LEU A N 1
ATOM 1309 C CA . LEU A 1 181 ? 21.703 9.314 23.168 1.00 6.28 178 LEU A CA 1
ATOM 1310 C C . LEU A 1 181 ? 20.712 10.446 22.882 1.00 6.44 178 LEU A C 1
ATOM 1311 O O . LEU A 1 181 ? 21.068 11.349 22.072 1.00 6.85 178 LEU A O 1
ATOM 1316 N N . VAL A 1 182 ? 19.492 10.390 23.411 1.00 6.50 179 VAL A N 1
ATOM 1317 C CA . VAL A 1 182 ? 18.469 11.410 23.044 1.00 7.72 179 VAL A CA 1
ATOM 1318 C C . VAL A 1 182 ? 18.857 12.792 23.570 1.00 8.06 179 VAL A C 1
ATOM 1319 O O . VAL A 1 182 ? 18.428 13.780 22.995 1.00 7.40 179 VAL A O 1
ATOM 1323 N N . ALA A 1 183 ? 19.739 12.878 24.546 1.00 7.92 180 ALA A N 1
ATOM 1324 C CA . ALA A 1 183 ? 20.307 14.163 25.012 1.00 8.22 180 ALA A CA 1
ATOM 1325 C C . ALA A 1 183 ? 21.248 14.801 23.991 1.00 8.38 180 ALA A C 1
ATOM 1326 O O . ALA A 1 183 ? 21.541 16.000 24.128 1.00 10.84 180 ALA A O 1
ATOM 1328 N N . ARG A 1 184 ? 21.702 14.071 22.972 1.00 7.47 181 ARG A N 1
ATOM 1329 C CA . ARG A 1 184 ? 22.649 14.602 21.968 1.00 8.64 181 ARG A CA 1
ATOM 1330 C C . ARG A 1 184 ? 21.908 15.379 20.880 1.00 9.26 181 ARG A C 1
ATOM 1331 O O . ARG A 1 184 ? 20.941 14.900 20.323 1.00 9.67 181 ARG A O 1
ATOM 1339 N N . LYS A 1 185 ? 22.482 16.514 20.507 1.00 10.78 182 LYS A N 1
ATOM 1340 C CA . LYS A 1 185 ? 21.868 17.324 19.420 1.00 13.62 182 LYS A CA 1
ATOM 1341 C C . LYS A 1 185 ? 21.762 16.537 18.109 1.00 12.21 182 LYS A C 1
ATOM 1342 O O . LYS A 1 185 ? 20.743 16.674 17.458 1.00 11.98 182 LYS A O 1
ATOM 1348 N N . GLY A 1 186 ? 22.785 15.753 17.781 1.00 10.84 183 GLY A N 1
ATOM 1349 C CA . GLY A 1 186 ? 22.800 14.997 16.517 1.00 10.82 183 GLY A CA 1
ATOM 1350 C C . GLY A 1 186 ? 21.732 13.921 16.492 1.00 10.46 183 GLY A C 1
ATOM 1351 O O . GLY A 1 186 ? 21.295 13.445 15.400 1.00 12.04 183 GLY A O 1
ATOM 1352 N N . ILE A 1 187 ? 21.264 13.512 17.658 1.00 9.97 184 ILE A N 1
ATOM 1353 C CA . ILE A 1 187 ? 20.166 12.529 17.709 1.00 9.96 184 ILE A CA 1
ATOM 1354 C C . ILE A 1 187 ? 18.826 13.260 17.610 1.00 10.72 184 ILE A C 1
ATOM 1355 O O . ILE A 1 187 ? 17.952 12.768 16.873 1.00 10.08 184 ILE A O 1
ATOM 1360 N N . LYS A 1 188 ? 18.673 14.381 18.294 1.00 10.52 185 LYS A N 1
ATOM 1361 C CA . LYS A 1 188 ? 17.427 15.165 18.147 1.00 12.56 185 LYS A CA 1
ATOM 1362 C C . LYS A 1 188 ? 17.240 15.619 16.688 1.00 13.64 185 LYS A C 1
ATOM 1363 O O . LYS A 1 188 ? 16.082 15.636 16.214 1.00 13.90 185 LYS A O 1
ATOM 1369 N N . GLU A 1 189 ? 18.335 15.829 15.969 1.00 13.59 186 GLU A N 1
ATOM 1370 C CA . GLU A 1 189 ? 18.314 16.264 14.542 1.00 14.70 186 GLU A CA 1
ATOM 1371 C C . GLU A 1 189 ? 17.590 15.209 13.691 1.00 14.14 186 GLU A C 1
ATOM 1372 O O . GLU A 1 189 ? 17.001 15.572 12.667 1.00 14.49 186 GLU A O 1
ATOM 1378 N N . LYS A 1 190 ? 17.566 13.934 14.086 1.00 13.04 187 LYS A N 1
ATOM 1379 C CA . LYS A 1 190 ? 16.977 12.874 13.221 1.00 12.39 187 LYS A CA 1
ATOM 1380 C C . LYS A 1 190 ? 15.478 13.110 13.030 1.00 13.51 187 LYS A C 1
ATOM 1381 O O . LYS A 1 190 ? 14.945 12.881 11.935 1.00 14.50 187 LYS A O 1
ATOM 1387 N N . GLY A 1 191 ? 14.789 13.566 14.054 1.00 13.93 188 GLY A N 1
ATOM 1388 C CA . GLY A 1 191 ? 13.344 13.776 13.986 1.00 15.23 188 GLY A CA 1
ATOM 1389 C C . GLY A 1 191 ? 13.046 14.923 13.059 1.00 15.53 188 GLY A C 1
ATOM 1390 O O . GLY A 1 191 ? 11.977 14.865 12.421 1.00 18.76 188 GLY A O 1
ATOM 1391 N N . ASP A 1 192 ? 13.929 15.915 12.978 1.00 17.50 189 ASP A N 1
ATOM 1392 C CA . ASP A 1 192 ? 13.683 17.091 12.104 1.00 22.41 189 ASP A CA 1
ATOM 1393 C C . ASP A 1 192 ? 14.076 16.775 10.660 1.00 19.45 189 ASP A C 1
ATOM 1394 O O . ASP A 1 192 ? 13.499 17.367 9.760 1.00 21.41 189 ASP A O 1
ATOM 1399 N N . HIS A 1 193 ? 14.978 15.822 10.461 1.00 17.09 190 HIS A N 1
ATOM 1400 C CA . HIS A 1 193 ? 15.575 15.500 9.145 1.00 16.61 190 HIS A CA 1
ATOM 1401 C C . HIS A 1 193 ? 15.739 13.985 9.011 1.00 13.56 190 HIS A C 1
ATOM 1402 O O . HIS A 1 193 ? 16.857 13.490 8.898 1.00 14.67 190 HIS A O 1
ATOM 1409 N N . PRO A 1 194 ? 14.623 13.217 8.976 1.00 12.66 191 PRO A N 1
ATOM 1410 C CA . PRO A 1 194 ? 14.699 11.754 8.948 1.00 11.16 191 PRO A CA 1
ATOM 1411 C C . PRO A 1 194 ? 15.295 11.283 7.627 1.00 12.95 191 PRO A C 1
ATOM 1412 O O . PRO A 1 194 ? 14.844 11.740 6.556 1.00 14.48 191 PRO A O 1
ATOM 1416 N N . SER A 1 195 ? 16.234 10.348 7.679 1.00 11.96 192 SER A N 1
ATOM 1417 C CA . SER A 1 195 ? 16.827 9.715 6.468 1.00 12.17 192 SER A CA 1
ATOM 1418 C C . SER A 1 195 ? 15.852 8.721 5.844 1.00 12.85 192 SER A C 1
ATOM 1419 O O . SER A 1 195 ? 15.294 7.870 6.532 1.00 12.55 192 SER A O 1
ATOM 1422 N N . LYS A 1 196 ? 15.686 8.788 4.517 1.00 13.26 193 LYS A N 1
ATOM 1423 C CA . LYS A 1 196 ? 14.957 7.768 3.748 1.00 14.49 193 LYS A CA 1
ATOM 1424 C C . LYS A 1 196 ? 15.552 6.371 4.015 1.00 12.60 193 LYS A C 1
ATOM 1425 O O . LYS A 1 196 ? 16.762 6.198 3.902 1.00 14.11 193 LYS A O 1
ATOM 1431 N N . GLY A 1 197 ? 14.696 5.440 4.359 1.00 12.92 194 GLY A N 1
ATOM 1432 C CA . GLY A 1 197 ? 15.108 4.095 4.756 1.00 11.78 194 GLY A CA 1
ATOM 1433 C C . GLY A 1 197 ? 15.399 3.963 6.245 1.00 10.17 194 GLY A C 1
ATOM 1434 O O . GLY A 1 197 ? 15.704 2.813 6.654 1.00 10.23 194 GLY A O 1
ATOM 1435 N N . GLY A 1 198 ? 15.299 5.022 7.055 1.00 8.95 195 GLY A N 1
ATOM 1436 C CA . GLY A 1 198 ? 15.682 4.984 8.483 1.00 8.44 195 GLY A CA 1
ATOM 1437 C C . GLY A 1 198 ? 14.563 4.638 9.465 1.00 8.91 195 GLY A C 1
ATOM 1438 O O . GLY A 1 198 ? 14.800 4.829 10.669 1.00 8.93 195 GLY A O 1
ATOM 1439 N N . ASN A 1 199 ? 13.454 4.073 8.998 1.00 9.24 196 ASN A N 1
ATOM 1440 C CA . ASN A 1 199 ? 12.205 3.959 9.781 1.00 9.62 196 ASN A CA 1
ATOM 1441 C C . ASN A 1 199 ? 12.426 3.147 11.047 1.00 9.56 196 ASN A C 1
ATOM 1442 O O . ASN A 1 199 ? 11.789 3.452 12.041 1.00 9.48 196 ASN A O 1
ATOM 1447 N N . TYR A 1 200 ? 13.303 2.161 11.037 1.00 8.51 197 TYR A N 1
ATOM 1448 C CA . TYR A 1 200 ? 13.559 1.333 12.244 1.00 7.62 197 TYR A CA 1
ATOM 1449 C C . TYR A 1 200 ? 14.180 2.166 13.377 1.00 6.97 197 TYR A C 1
ATOM 1450 O O . TYR A 1 200 ? 14.129 1.693 14.512 1.00 7.53 197 TYR A O 1
ATOM 1459 N N . PHE A 1 201 ? 14.693 3.380 13.126 1.00 7.10 198 PHE A N 1
ATOM 1460 C CA . PHE A 1 201 ? 15.383 4.152 14.183 1.00 7.10 198 PHE A CA 1
ATOM 1461 C C . PHE A 1 201 ? 14.428 4.462 15.320 1.00 6.56 198 PHE A C 1
ATOM 1462 O O . PHE A 1 201 ? 14.860 4.585 16.469 1.00 6.30 198 PHE A O 1
ATOM 1470 N N . ALA A 1 202 ? 13.162 4.720 15.060 1.00 6.71 199 ALA A N 1
ATOM 1471 C CA . ALA A 1 202 ? 12.225 5.055 16.150 1.00 6.48 199 ALA A CA 1
ATOM 1472 C C . ALA A 1 202 ? 12.174 3.959 17.221 1.00 5.92 199 ALA A C 1
ATOM 1473 O O . ALA A 1 202 ? 12.327 4.270 18.420 1.00 6.43 199 ALA A O 1
ATOM 1475 N N . TRP A 1 203 ? 12.011 2.737 16.798 1.00 6.06 200 TRP A N 1
ATOM 1476 C CA . TRP A 1 203 ? 12.007 1.563 17.728 1.00 5.94 200 TRP A CA 1
ATOM 1477 C C . TRP A 1 203 ? 13.432 1.251 18.183 1.00 5.84 200 TRP A C 1
ATOM 1478 O O . TRP A 1 203 ? 13.589 0.759 19.295 1.00 5.67 200 TRP A O 1
ATOM 1489 N N . TYR A 1 204 ? 14.485 1.547 17.423 1.00 6.07 201 TYR A N 1
ATOM 1490 C CA . TYR A 1 204 ? 15.848 1.357 17.913 1.00 5.97 201 TYR A CA 1
ATOM 1491 C C . TYR A 1 204 ? 16.026 2.120 19.215 1.00 6.43 201 TYR A C 1
ATOM 1492 O O . TYR A 1 204 ? 16.523 1.527 20.212 1.00 5.76 201 TYR A O 1
ATOM 1501 N N . ILE A 1 205 ? 15.606 3.369 19.228 1.00 6.07 202 ILE A N 1
ATOM 1502 C CA . ILE A 1 205 ? 15.738 4.185 20.459 1.00 6.75 202 ILE A CA 1
ATOM 1503 C C . ILE A 1 205 ? 14.727 3.697 21.514 1.00 5.88 202 ILE A C 1
ATOM 1504 O O . ILE A 1 205 ? 15.092 3.597 22.704 1.00 5.97 202 ILE A O 1
ATOM 1509 N N . ARG A 1 206 ? 13.490 3.395 21.111 1.00 5.93 203 ARG A N 1
ATOM 1510 C CA . ARG A 1 206 ? 12.407 3.084 22.060 1.00 5.77 203 ARG A CA 1
ATOM 1511 C C . ARG A 1 206 ? 12.608 1.721 22.712 1.00 5.88 203 ARG A C 1
ATOM 1512 O O . ARG A 1 206 ? 12.287 1.559 23.899 1.00 6.05 203 ARG A O 1
ATOM 1520 N N . GLU A 1 207 ? 13.091 0.732 21.962 1.00 6.03 204 GLU A N 1
ATOM 1521 C CA . GLU A 1 207 ? 13.382 -0.592 22.574 1.00 6.34 204 GLU A CA 1
ATOM 1522 C C . GLU A 1 207 ? 14.380 -0.386 23.712 1.00 6.27 204 GLU A C 1
ATOM 1523 O O . GLU A 1 207 ? 14.203 -1.002 24.785 1.00 6.86 204 GLU A O 1
ATOM 1529 N N . ARG A 1 208 ? 15.366 0.484 23.497 1.00 5.80 205 ARG A N 1
ATOM 1530 C CA . ARG A 1 208 ? 16.432 0.693 24.492 1.00 6.11 205 ARG A CA 1
ATOM 1531 C C . ARG A 1 208 ? 16.059 1.670 25.596 1.00 6.86 205 ARG A C 1
ATOM 1532 O O . ARG A 1 208 ? 16.503 1.397 26.730 1.00 7.36 205 ARG A O 1
ATOM 1540 N N . ASP A 1 209 ? 15.286 2.731 25.335 1.00 5.76 206 ASP A N 1
ATOM 1541 C CA . ASP A 1 209 ? 14.958 3.660 26.454 1.00 6.50 206 ASP A CA 1
ATOM 1542 C C . ASP A 1 209 ? 13.786 3.117 27.286 1.00 6.91 206 ASP A C 1
ATOM 1543 O O . ASP A 1 209 ? 13.686 3.482 28.470 1.00 7.22 206 ASP A O 1
ATOM 1548 N N . GLY A 1 210 ? 12.947 2.269 26.744 1.00 6.79 207 GLY A N 1
ATOM 1549 C CA . GLY A 1 210 ? 11.641 2.002 27.401 1.00 7.19 207 GLY A CA 1
ATOM 1550 C C . GLY A 1 210 ? 11.671 0.944 28.500 1.00 7.99 207 GLY A C 1
ATOM 1551 O O . GLY A 1 210 ? 10.725 0.827 29.248 1.00 8.65 207 GLY A O 1
ATOM 1552 N N . VAL A 1 211 ? 12.791 0.214 28.596 1.00 7.10 208 VAL A N 1
ATOM 1553 C CA . VAL A 1 211 ? 12.944 -0.889 29.598 1.00 7.47 208 VAL A CA 1
ATOM 1554 C C . VAL A 1 211 ? 11.718 -1.821 29.570 1.00 5.95 208 VAL A C 1
ATOM 1555 O O . VAL A 1 211 ? 11.395 -2.387 30.628 1.00 5.47 208 VAL A O 1
ATOM 1559 N N . GLY A 1 212 ? 11.090 -2.009 28.399 1.00 5.66 209 GLY A N 1
ATOM 1560 C CA . GLY A 1 212 ? 9.920 -2.907 28.326 1.00 5.79 209 GLY A CA 1
ATOM 1561 C C . GLY A 1 212 ? 10.302 -4.362 28.589 1.00 5.35 209 GLY A C 1
ATOM 1562 O O . GLY A 1 212 ? 9.508 -5.073 29.134 1.00 5.87 209 GLY A O 1
ATOM 1563 N N . GLU A 1 213 ? 11.516 -4.726 28.188 1.00 6.07 210 GLU A N 1
ATOM 1564 C CA . GLU A 1 213 ? 11.960 -6.117 28.375 1.00 5.90 210 GLU A CA 1
ATOM 1565 C C . GLU A 1 213 ? 12.141 -6.376 29.874 1.00 5.32 210 GLU A C 1
ATOM 1566 O O . GLU A 1 213 ? 11.698 -7.424 30.372 1.00 5.76 210 GLU A O 1
ATOM 1572 N N . ALA A 1 214 ? 12.775 -5.483 30.605 1.00 4.96 211 ALA A N 1
ATOM 1573 C CA . ALA A 1 214 ? 12.923 -5.632 32.071 1.00 4.66 211 ALA A CA 1
ATOM 1574 C C . ALA A 1 214 ? 11.547 -5.745 32.717 1.00 4.45 211 ALA A C 1
ATOM 1575 O O . ALA A 1 214 ? 11.329 -6.653 33.547 1.00 4.45 211 ALA A O 1
ATOM 1577 N N . TYR A 1 215 ? 10.660 -4.820 32.412 1.00 4.83 212 TYR A N 1
ATOM 1578 C CA . TYR A 1 215 ? 9.352 -4.792 33.093 1.00 5.02 212 TYR A CA 1
ATOM 1579 C C . TYR A 1 215 ? 8.510 -6.016 32.730 1.00 5.75 212 TYR A C 1
ATOM 1580 O O . TYR A 1 215 ? 7.814 -6.535 33.614 1.00 6.67 212 TYR A O 1
ATOM 1589 N N . SER A 1 216 ? 8.620 -6.520 31.508 1.00 5.47 213 SER A N 1
ATOM 1590 C CA . SER A 1 216 ? 7.967 -7.793 31.103 1.00 5.40 213 SER A CA 1
ATOM 1591 C C . SER A 1 216 ? 8.457 -8.900 32.040 1.00 5.19 213 SER A C 1
ATOM 1592 O O . SER A 1 216 ? 7.627 -9.665 32.625 1.00 5.55 213 SER A O 1
ATOM 1595 N N . TRP A 1 217 ? 9.766 -9.069 32.134 1.00 5.38 214 TRP A N 1
ATOM 1596 C CA . TRP A 1 217 ? 10.359 -10.134 32.968 1.00 5.17 214 TRP A CA 1
ATOM 1597 C C . TRP A 1 217 ? 10.116 -9.943 34.462 1.00 5.10 214 TRP A C 1
ATOM 1598 O O . TRP A 1 217 ? 10.105 -10.939 35.188 1.00 4.87 214 TRP A O 1
ATOM 1609 N N . PHE A 1 218 ? 9.905 -8.720 34.945 1.00 5.06 215 PHE A N 1
ATOM 1610 C CA . PHE A 1 218 ? 9.648 -8.524 36.393 1.00 5.26 215 PHE A CA 1
ATOM 1611 C C . PHE A 1 218 ? 8.431 -9.329 36.844 1.00 5.49 215 PHE A C 1
ATOM 1612 O O . PHE A 1 218 ? 8.344 -9.663 38.014 1.00 5.73 215 PHE A O 1
ATOM 1620 N N . THR A 1 219 ? 7.537 -9.608 35.904 1.00 5.41 216 THR A N 1
ATOM 1621 C CA . THR A 1 219 ? 6.312 -10.405 36.194 1.00 5.38 216 THR A CA 1
ATOM 1622 C C . THR A 1 219 ? 6.667 -11.796 36.700 1.00 5.67 216 THR A C 1
ATOM 1623 O O . THR A 1 219 ? 5.762 -12.439 37.342 1.00 5.63 216 THR A O 1
ATOM 1627 N N . PHE A 1 220 ? 7.859 -12.310 36.386 1.00 5.03 217 PHE A N 1
ATOM 1628 C CA . PHE A 1 220 ? 8.154 -13.757 36.521 1.00 5.45 217 PHE A CA 1
ATOM 1629 C C . PHE A 1 220 ? 9.397 -14.011 37.381 1.00 5.72 217 PHE A C 1
ATOM 1630 O O . PHE A 1 220 ? 10.336 -14.642 36.890 1.00 6.65 217 PHE A O 1
ATOM 1638 N N . PRO A 1 221 ? 9.399 -13.577 38.662 1.00 5.79 218 PRO A N 1
ATOM 1639 C CA . PRO A 1 221 ? 10.453 -13.940 39.595 1.00 6.61 218 PRO A CA 1
ATOM 1640 C C . PRO A 1 221 ? 10.526 -15.430 39.862 1.00 7.38 218 PRO A C 1
ATOM 1641 O O . PRO A 1 221 ? 9.491 -16.137 39.714 1.00 8.48 218 PRO A O 1
ATOM 1645 N N . LYS A 1 222 ? 11.696 -15.923 40.264 1.00 7.23 219 LYS A N 1
ATOM 1646 C CA . LYS A 1 222 ? 12.014 -17.365 40.133 1.00 8.20 219 LYS A CA 1
ATOM 1647 C C . LYS A 1 222 ? 11.250 -18.190 41.179 1.00 8.96 219 LYS A C 1
ATOM 1648 O O . LYS A 1 222 ? 11.019 -19.322 40.878 1.00 9.53 219 LYS A O 1
ATOM 1654 N N . ARG A 1 223 ? 11.060 -17.700 42.409 1.00 8.72 220 ARG A N 1
ATOM 1655 C CA . ARG A 1 223 ? 10.442 -18.569 43.448 1.00 9.02 220 ARG A CA 1
ATOM 1656 C C . ARG A 1 223 ? 8.993 -18.861 43.035 1.00 10.11 220 ARG A C 1
ATOM 1657 O O . ARG A 1 223 ? 8.592 -20.050 42.949 1.00 11.96 220 ARG A O 1
ATOM 1665 N N . GLN A 1 224 ? 8.214 -17.832 42.718 1.00 8.81 221 GLN A N 1
ATOM 1666 C CA . GLN A 1 224 ? 6.771 -17.997 42.397 1.00 9.44 221 GLN A CA 1
ATOM 1667 C C . GLN A 1 224 ? 6.598 -18.494 40.965 1.00 9.83 221 GLN A C 1
ATOM 1668 O O . GLN A 1 224 ? 5.551 -19.128 40.672 1.00 9.92 221 GLN A O 1
ATOM 1674 N N . PHE A 1 225 ? 7.505 -18.140 40.041 1.00 9.03 222 PHE A N 1
ATOM 1675 C CA . PHE A 1 225 ? 7.380 -18.446 38.579 1.00 9.30 222 PHE A CA 1
ATOM 1676 C C . PHE A 1 225 ? 8.636 -19.161 38.139 1.00 9.18 222 PHE A C 1
ATOM 1677 O O . PHE A 1 225 ? 9.461 -18.591 37.435 1.00 10.12 222 PHE A O 1
ATOM 1685 N N . PRO A 1 226 ? 8.875 -20.413 38.565 1.00 10.37 223 PRO A N 1
ATOM 1686 C CA . PRO A 1 226 ? 10.185 -21.031 38.374 1.00 11.78 223 PRO A CA 1
ATOM 1687 C C . PRO A 1 226 ? 10.518 -21.482 36.963 1.00 12.38 223 PRO A C 1
ATOM 1688 O O . PRO A 1 226 ? 11.648 -21.978 36.802 1.00 15.28 223 PRO A O 1
ATOM 1692 N N . ASN A 1 227 ? 9.593 -21.368 36.007 1.00 10.04 224 ASN A N 1
ATOM 1693 C CA . ASN A 1 227 ? 9.805 -21.865 34.632 1.00 10.61 224 ASN A CA 1
ATOM 1694 C C . ASN A 1 227 ? 9.783 -20.708 33.612 1.00 9.51 224 ASN A C 1
ATOM 1695 O O . ASN A 1 227 ? 8.718 -20.359 33.115 1.00 9.16 224 ASN A O 1
ATOM 1700 N N . LEU A 1 228 ? 10.961 -20.158 33.267 1.00 9.10 225 LEU A N 1
ATOM 1701 C CA . LEU A 1 228 ? 11.042 -18.991 32.359 1.00 8.61 225 LEU A CA 1
ATOM 1702 C C . LEU A 1 228 ? 10.557 -19.368 30.963 1.00 9.08 225 LEU A C 1
ATOM 1703 O O . LEU A 1 228 ? 10.195 -18.482 30.173 1.00 9.69 225 LEU A O 1
ATOM 1708 N N . ASP A 1 229 ? 10.513 -20.666 30.645 1.00 9.25 226 ASP A N 1
ATOM 1709 C CA . ASP A 1 229 ? 10.104 -21.111 29.304 1.00 9.78 226 ASP A CA 1
ATOM 1710 C C . ASP A 1 229 ? 8.608 -20.853 29.068 1.00 9.01 226 ASP A C 1
ATOM 1711 O O . ASP A 1 229 ? 8.180 -20.746 27.913 1.00 9.36 226 ASP A O 1
ATOM 1716 N N . ILE A 1 230 ? 7.787 -20.792 30.121 1.00 8.59 227 ILE A N 1
ATOM 1717 C CA . ILE A 1 230 ? 6.320 -20.741 29.937 1.00 8.94 227 ILE A CA 1
ATOM 1718 C C . ILE A 1 230 ? 5.890 -19.462 29.232 1.00 9.59 227 ILE A C 1
ATOM 1719 O O . ILE A 1 230 ? 5.163 -19.525 28.236 1.00 10.95 227 ILE A O 1
ATOM 1724 N N . PRO A 1 231 ? 6.297 -18.237 29.656 1.00 8.13 228 PRO A N 1
ATOM 1725 C CA . PRO A 1 231 ? 5.775 -17.033 28.991 1.00 7.98 228 PRO A CA 1
ATOM 1726 C C . PRO A 1 231 ? 6.696 -16.415 27.923 1.00 7.14 228 PRO A C 1
ATOM 1727 O O . PRO A 1 231 ? 6.351 -15.390 27.379 1.00 8.12 228 PRO A O 1
ATOM 1731 N N . ILE A 1 232 ? 7.868 -17.035 27.655 1.00 6.77 229 ILE A N 1
ATOM 1732 C CA . ILE A 1 232 ? 8.923 -16.344 26.874 1.00 6.57 229 ILE A CA 1
ATOM 1733 C C . ILE A 1 232 ? 8.466 -15.933 25.492 1.00 6.69 229 ILE A C 1
ATOM 1734 O O . ILE A 1 232 ? 8.964 -14.888 24.979 1.00 7.00 229 ILE A O 1
ATOM 1739 N N . GLU A 1 233 ? 7.557 -16.673 24.861 1.00 6.85 230 GLU A N 1
ATOM 1740 C CA . GLU A 1 233 ? 7.206 -16.298 23.498 1.00 7.23 230 GLU A CA 1
ATOM 1741 C C . GLU A 1 233 ? 6.501 -14.939 23.455 1.00 7.16 230 GLU A C 1
ATOM 1742 O O . GLU A 1 233 ? 6.476 -14.291 22.424 1.00 7.81 230 GLU A O 1
ATOM 1748 N N . ALA A 1 234 ? 5.886 -14.574 24.570 1.00 6.80 231 ALA A N 1
ATOM 1749 C CA . ALA A 1 234 ? 5.141 -13.312 24.714 1.00 6.24 231 ALA A CA 1
ATOM 1750 C C . ALA A 1 234 ? 6.014 -12.101 25.047 1.00 5.90 231 ALA A C 1
ATOM 1751 O O . ALA A 1 234 ? 5.455 -10.994 25.107 1.00 6.33 231 ALA A O 1
ATOM 1753 N N . ILE A 1 235 ? 7.260 -12.264 25.438 1.00 5.97 232 ILE A N 1
ATOM 1754 C CA . ILE A 1 235 ? 8.029 -11.128 25.986 1.00 5.54 232 ILE A CA 1
ATOM 1755 C C . ILE A 1 235 ? 8.083 -9.960 25.004 1.00 5.89 232 ILE A C 1
ATOM 1756 O O . ILE A 1 235 ? 8.024 -8.828 25.498 1.00 6.40 232 ILE A O 1
ATOM 1761 N N . GLU A 1 236 ? 8.323 -10.207 23.735 1.00 6.39 233 GLU A N 1
ATOM 1762 C CA . GLU A 1 236 ? 8.462 -9.087 22.784 1.00 6.46 233 GLU A CA 1
ATOM 1763 C C . GLU A 1 236 ? 7.167 -8.306 22.789 1.00 6.04 233 GLU A C 1
ATOM 1764 O O . GLU A 1 236 ? 7.182 -7.037 22.836 1.00 6.86 233 GLU A O 1
ATOM 1770 N N . ASP A 1 237 ? 6.031 -8.994 22.737 1.00 5.85 234 ASP A N 1
ATOM 1771 C CA . ASP A 1 237 ? 4.732 -8.267 22.702 1.00 6.95 234 ASP A CA 1
ATOM 1772 C C . ASP A 1 237 ? 4.479 -7.562 24.042 1.00 5.92 234 ASP A C 1
ATOM 1773 O O . ASP A 1 237 ? 3.878 -6.479 24.057 1.00 6.94 234 ASP A O 1
ATOM 1778 N N . MET A 1 238 ? 4.912 -8.144 25.159 1.00 5.51 235 MET A N 1
ATOM 1779 C CA . MET A 1 238 ? 4.777 -7.491 26.466 1.00 5.40 235 MET A CA 1
ATOM 1780 C C . MET A 1 238 ? 5.668 -6.228 26.483 1.00 5.32 235 MET A C 1
ATOM 1781 O O . MET A 1 238 ? 5.254 -5.217 26.974 1.00 5.44 235 MET A O 1
ATOM 1786 N N . THR A 1 239 ? 6.839 -6.305 25.854 1.00 5.36 236 THR A N 1
ATOM 1787 C CA . THR A 1 239 ? 7.786 -5.163 25.810 1.00 5.17 236 THR A CA 1
ATOM 1788 C C . THR A 1 239 ? 7.145 -4.012 25.008 1.00 5.09 236 THR A C 1
ATOM 1789 O O . THR A 1 239 ? 7.155 -2.845 25.438 1.00 4.86 236 THR A O 1
ATOM 1793 N N . ARG A 1 240 ? 6.547 -4.339 23.852 1.00 5.91 237 ARG A N 1
ATOM 1794 C CA . ARG A 1 240 ? 5.929 -3.335 22.957 1.00 6.56 237 ARG A CA 1
ATOM 1795 C C . ARG A 1 240 ? 4.651 -2.830 23.614 1.00 6.39 237 ARG A C 1
ATOM 1796 O O . ARG A 1 240 ? 4.402 -1.621 23.604 1.00 6.45 237 ARG A O 1
ATOM 1804 N N . PHE A 1 241 ? 3.870 -3.692 24.241 1.00 5.84 238 PHE A N 1
ATOM 1805 C CA . PHE A 1 241 ? 2.657 -3.239 24.975 1.00 6.42 238 PHE A CA 1
ATOM 1806 C C . PHE A 1 241 ? 3.044 -2.170 25.980 1.00 6.78 238 PHE A C 1
ATOM 1807 O O . PHE A 1 241 ? 2.477 -1.092 26.101 1.00 7.03 238 PHE A O 1
ATOM 1815 N N . ILE A 1 242 ? 4.050 -2.512 26.776 1.00 5.90 239 ILE A N 1
ATOM 1816 C CA . ILE A 1 242 ? 4.510 -1.582 27.850 1.00 6.34 239 ILE A CA 1
ATOM 1817 C C . ILE A 1 242 ? 5.004 -0.253 27.231 1.00 5.68 239 ILE A C 1
ATOM 1818 O O . ILE A 1 242 ? 4.644 0.794 27.722 1.00 7.43 239 ILE A O 1
ATOM 1823 N N . ALA A 1 243 ? 5.867 -0.337 26.251 1.00 5.50 240 ALA A N 1
ATOM 1824 C CA . ALA A 1 243 ? 6.440 0.872 25.636 1.00 5.46 240 ALA A CA 1
ATOM 1825 C C . ALA A 1 243 ? 5.285 1.669 24.974 1.00 6.13 240 ALA A C 1
ATOM 1826 O O . ALA A 1 243 ? 5.164 2.875 25.277 1.00 6.22 240 ALA A O 1
ATOM 1828 N N . TYR A 1 244 ? 4.472 1.036 24.140 1.00 6.19 241 TYR A N 1
ATOM 1829 C CA . TYR A 1 244 ? 3.459 1.772 23.330 1.00 6.46 241 TYR A CA 1
ATOM 1830 C C . TYR A 1 244 ? 2.332 2.347 24.198 1.00 6.00 241 TYR A C 1
ATOM 1831 O O . TYR A 1 244 ? 1.886 3.469 23.954 1.00 5.92 241 TYR A O 1
ATOM 1840 N N . LEU A 1 245 ? 1.851 1.617 25.192 1.00 5.61 242 LEU A N 1
ATOM 1841 C CA . LEU A 1 245 ? 0.811 2.178 26.063 1.00 5.94 242 LEU A CA 1
ATOM 1842 C C . LEU A 1 245 ? 1.332 3.481 26.677 1.00 6.43 242 LEU A C 1
ATOM 1843 O O . LEU A 1 245 ? 0.584 4.479 26.767 1.00 7.79 242 LEU A O 1
ATOM 1848 N N . ASN A 1 246 ? 2.578 3.489 27.165 1.00 5.88 243 ASN A N 1
ATOM 1849 C CA . ASN A 1 246 ? 3.160 4.699 27.745 1.00 6.10 243 ASN A CA 1
ATOM 1850 C C . ASN A 1 246 ? 3.355 5.757 26.662 1.00 6.05 243 ASN A C 1
ATOM 1851 O O . ASN A 1 246 ? 3.087 6.920 26.918 1.00 7.03 243 ASN A O 1
ATOM 1856 N N . ASP A 1 247 ? 3.776 5.391 25.458 1.00 5.88 244 ASP A N 1
ATOM 1857 C CA . ASP A 1 247 ? 3.962 6.383 24.389 1.00 6.89 244 ASP A CA 1
ATOM 1858 C C . ASP A 1 247 ? 2.641 7.107 24.133 1.00 7.45 244 ASP A C 1
ATOM 1859 O O . ASP A 1 247 ? 2.654 8.355 23.961 1.00 7.96 244 ASP A O 1
ATOM 1864 N N . VAL A 1 248 ? 1.528 6.392 24.137 1.00 7.38 245 VAL A N 1
ATOM 1865 C CA . VAL A 1 248 ? 0.229 7.098 23.923 1.00 7.49 245 VAL A CA 1
ATOM 1866 C C . VAL A 1 248 ? -0.053 8.015 25.115 1.00 7.78 245 VAL A C 1
ATOM 1867 O O . VAL A 1 248 ? -0.278 9.181 24.900 1.00 8.45 245 VAL A O 1
ATOM 1871 N N . LEU A 1 249 ? -0.118 7.454 26.303 1.00 7.16 246 LEU A N 1
ATOM 1872 C CA . LEU A 1 249 ? -0.689 8.204 27.447 1.00 7.60 246 LEU A CA 1
ATOM 1873 C C . LEU A 1 249 ? 0.275 9.182 28.107 1.00 7.32 246 LEU A C 1
ATOM 1874 O O . LEU A 1 249 ? -0.199 10.076 28.795 1.00 7.64 246 LEU A O 1
ATOM 1879 N N . SER A 1 250 ? 1.567 9.064 27.884 1.00 7.15 247 SER A N 1
ATOM 1880 C CA . SER A 1 250 ? 2.573 10.040 28.385 1.00 6.76 247 SER A CA 1
ATOM 1881 C C . SER A 1 250 ? 2.908 11.132 27.372 1.00 7.15 247 SER A C 1
ATOM 1882 O O . SER A 1 250 ? 3.693 12.009 27.658 1.00 7.30 247 SER A O 1
ATOM 1885 N N . PHE A 1 251 ? 2.237 11.136 26.232 1.00 7.08 248 PHE A N 1
ATOM 1886 C CA . PHE A 1 251 ? 2.481 12.171 25.196 1.00 8.09 248 PHE A CA 1
ATOM 1887 C C . PHE A 1 251 ? 2.145 13.528 25.802 1.00 7.61 248 PHE A C 1
ATOM 1888 O O . PHE A 1 251 ? 2.885 14.485 25.590 1.00 8.31 248 PHE A O 1
ATOM 1896 N N . TYR A 1 252 ? 1.068 13.622 26.574 1.00 6.91 249 TYR A N 1
ATOM 1897 C CA . TYR A 1 252 ? 0.722 14.928 27.185 1.00 8.22 249 TYR A CA 1
ATOM 1898 C C . TYR A 1 252 ? 1.862 15.471 28.056 1.00 8.04 249 TYR A C 1
ATOM 1899 O O . TYR A 1 252 ? 2.315 16.603 27.876 1.00 8.33 249 TYR A O 1
ATOM 1908 N N . LYS A 1 253 ? 2.282 14.724 29.057 1.00 7.65 250 LYS A N 1
ATOM 1909 C CA . LYS A 1 253 ? 3.300 15.259 29.993 1.00 7.69 250 LYS A CA 1
ATOM 1910 C C . LYS A 1 253 ? 4.650 15.473 29.301 1.00 7.53 250 LYS A C 1
ATOM 1911 O O . LYS A 1 253 ? 5.379 16.339 29.725 1.00 8.23 250 LYS A O 1
ATOM 1917 N N . GLU A 1 254 ? 4.945 14.629 28.304 1.00 6.98 251 GLU A N 1
ATOM 1918 C CA . GLU A 1 254 ? 6.209 14.828 27.565 1.00 7.17 251 GLU A CA 1
ATOM 1919 C C . GLU A 1 254 ? 6.174 16.135 26.760 1.00 7.63 251 GLU A C 1
ATOM 1920 O O . GLU A 1 254 ? 7.181 16.859 26.700 1.00 8.35 251 GLU A O 1
ATOM 1926 N N . SER A 1 255 ? 5.019 16.455 26.194 1.00 8.88 252 SER A N 1
ATOM 1927 C CA . SER A 1 255 ? 4.788 17.723 25.482 1.00 10.29 252 SER A CA 1
ATOM 1928 C C . SER A 1 255 ? 4.963 18.892 26.461 1.00 9.70 252 SER A C 1
ATOM 1929 O O . SER A 1 255 ? 5.690 19.812 26.140 1.00 9.84 252 SER A O 1
ATOM 1932 N N . LEU A 1 256 ? 4.416 18.792 27.666 1.00 9.25 253 LEU A N 1
ATOM 1933 C CA . LEU A 1 256 ? 4.508 19.920 28.625 1.00 10.57 253 LEU A CA 1
ATOM 1934 C C . LEU A 1 256 ? 5.960 20.186 28.965 1.00 11.57 253 LEU A C 1
ATOM 1935 O O . LEU A 1 256 ? 6.362 21.343 29.100 1.00 12.22 253 LEU A O 1
ATOM 1940 N N . ALA A 1 257 ? 6.768 19.127 29.096 1.00 10.59 254 ALA A N 1
ATOM 1941 C CA . ALA A 1 257 ? 8.163 19.290 29.528 1.00 10.64 254 ALA A CA 1
ATOM 1942 C C . ALA A 1 257 ? 9.095 19.580 28.345 1.00 10.22 254 ALA A C 1
ATOM 1943 O O . ALA A 1 257 ? 10.249 19.860 28.581 1.00 11.12 254 ALA A O 1
ATOM 1945 N N . GLY A 1 258 ? 8.646 19.415 27.123 1.00 9.79 255 GLY A N 1
ATOM 1946 C CA . GLY A 1 258 ? 9.473 19.583 25.915 1.00 9.79 255 GLY A CA 1
ATOM 1947 C C . GLY A 1 258 ? 10.350 18.382 25.648 1.00 10.58 255 GLY A C 1
ATOM 1948 O O . GLY A 1 258 ? 11.335 18.526 24.934 1.00 11.84 255 GLY A O 1
ATOM 1949 N N . GLU A 1 259 ? 9.952 17.231 26.170 1.00 8.65 256 GLU A N 1
ATOM 1950 C CA . GLU A 1 259 ? 10.714 15.973 25.924 1.00 8.56 256 GLU A CA 1
ATOM 1951 C C . GLU A 1 259 ? 10.018 15.237 24.778 1.00 8.92 256 GLU A C 1
ATOM 1952 O O . GLU A 1 259 ? 9.525 14.133 25.004 1.00 8.59 256 GLU A O 1
ATOM 1958 N N . THR A 1 260 ? 10.044 15.827 23.592 1.00 9.04 257 THR A N 1
ATOM 1959 C CA . THR A 1 260 ? 9.185 15.439 22.460 1.00 9.49 257 THR A CA 1
ATOM 1960 C C . THR A 1 260 ? 9.983 14.737 21.373 1.00 9.85 257 THR A C 1
ATOM 1961 O O . THR A 1 260 ? 9.368 14.445 20.346 1.00 10.96 257 THR A O 1
ATOM 1965 N N . HIS A 1 261 ? 11.254 14.423 21.627 1.00 8.64 258 HIS A N 1
ATOM 1966 C CA . HIS A 1 261 ? 12.031 13.600 20.664 1.00 9.98 258 HIS A CA 1
ATOM 1967 C C . HIS A 1 261 ? 11.801 12.148 21.025 1.00 10.03 258 HIS A C 1
ATOM 1968 O O . HIS A 1 261 ? 12.732 11.480 21.470 1.00 12.38 258 HIS A O 1
ATOM 1975 N N . ASN A 1 262 ? 10.571 11.742 20.900 1.00 7.64 259 ASN A N 1
ATOM 1976 C CA . ASN A 1 262 ? 10.093 10.460 21.456 1.00 7.19 259 ASN A CA 1
ATOM 1977 C C . ASN A 1 262 ? 9.656 9.500 20.346 1.00 7.12 259 ASN A C 1
ATOM 1978 O O . ASN A 1 262 ? 9.710 9.854 19.155 1.00 7.27 259 ASN A O 1
ATOM 1983 N N . TYR A 1 263 ? 9.160 8.350 20.734 1.00 7.47 260 TYR A N 1
ATOM 1984 C CA . TYR A 1 263 ? 8.725 7.329 19.742 1.00 6.93 260 TYR A CA 1
ATOM 1985 C C . TYR A 1 263 ? 7.570 7.809 18.853 1.00 7.67 260 TYR A C 1
ATOM 1986 O O . TYR A 1 263 ? 7.591 7.599 17.657 1.00 7.71 260 TYR A O 1
ATOM 1995 N N . ILE A 1 264 ? 6.613 8.497 19.435 1.00 7.67 261 ILE A N 1
ATOM 1996 C CA . ILE A 1 264 ? 5.482 9.005 18.652 1.00 8.00 261 ILE A CA 1
ATOM 1997 C C . ILE A 1 264 ? 6.005 9.952 17.589 1.00 8.32 261 ILE A C 1
ATOM 1998 O O . ILE A 1 264 ? 5.617 9.818 16.407 1.00 8.81 261 ILE A O 1
ATOM 2003 N N . ASN A 1 265 ? 6.781 10.940 17.978 1.00 7.75 262 ASN A N 1
ATOM 2004 C CA . ASN A 1 265 ? 7.223 12.000 17.042 1.00 8.50 262 ASN A CA 1
ATOM 2005 C C . ASN A 1 265 ? 8.218 11.417 16.047 1.00 9.11 262 ASN A C 1
ATOM 2006 O O . ASN A 1 265 ? 8.226 11.868 14.896 1.00 8.59 262 ASN A O 1
ATOM 2011 N N . HIS A 1 266 ? 9.092 10.511 16.470 1.00 8.59 263 HIS A N 1
ATOM 2012 C CA . HIS A 1 266 ? 10.033 9.872 15.527 1.00 9.55 263 HIS A CA 1
ATOM 2013 C C . HIS A 1 266 ? 9.259 9.051 14.505 1.00 9.22 263 HIS A C 1
ATOM 2014 O O . HIS A 1 266 ? 9.546 9.109 13.283 1.00 10.36 263 HIS A O 1
ATOM 2021 N N . THR A 1 267 ? 8.261 8.297 14.967 1.00 8.67 264 THR A N 1
ATOM 2022 C CA . THR A 1 267 ? 7.403 7.502 14.047 1.00 8.76 264 THR A CA 1
ATOM 2023 C C . THR A 1 267 ? 6.733 8.465 13.046 1.00 9.90 264 THR A C 1
ATOM 2024 O O . THR A 1 267 ? 6.714 8.187 11.847 1.00 10.00 264 THR A O 1
ATOM 2028 N N . ALA A 1 268 ? 6.139 9.547 13.544 1.00 10.19 265 ALA A N 1
ATOM 2029 C CA . ALA A 1 268 ? 5.435 10.492 12.663 1.00 10.55 265 ALA A CA 1
ATOM 2030 C C . ALA A 1 268 ? 6.443 10.984 11.618 1.00 11.41 265 ALA A C 1
ATOM 2031 O O . ALA A 1 268 ? 6.131 11.086 10.395 1.00 10.38 265 ALA A O 1
ATOM 2033 N N . ALA A 1 269 ? 7.662 11.295 12.046 1.00 10.97 266 ALA A N 1
ATOM 2034 C CA . ALA A 1 269 ? 8.667 11.870 11.124 1.00 10.51 266 ALA A CA 1
ATOM 2035 C C . ALA A 1 269 ? 8.982 10.864 10.011 1.00 11.07 266 ALA A C 1
ATOM 2036 O O . ALA A 1 269 ? 8.991 11.257 8.819 1.00 12.86 266 ALA A O 1
ATOM 2038 N N . TYR A 1 270 ? 9.295 9.603 10.320 1.00 10.89 267 TYR A N 1
ATOM 2039 C CA . TYR A 1 270 ? 9.678 8.622 9.276 1.00 11.32 267 TYR A CA 1
ATOM 2040 C C . TYR A 1 270 ? 8.477 8.249 8.421 1.00 12.12 267 TYR A C 1
ATOM 2041 O O . TYR A 1 270 ? 8.674 8.005 7.223 1.00 14.32 267 TYR A O 1
ATOM 2050 N N . GLU A 1 271 ? 7.276 8.198 8.974 1.00 13.07 268 GLU A N 1
ATOM 2051 C CA . GLU A 1 271 ? 6.059 7.808 8.203 1.00 16.42 268 GLU A CA 1
ATOM 2052 C C . GLU A 1 271 ? 5.476 9.016 7.473 1.00 18.91 268 GLU A C 1
ATOM 2053 O O . GLU A 1 271 ? 4.530 8.802 6.665 1.00 20.61 268 GLU A O 1
ATOM 2059 N N . GLY A 1 272 ? 5.981 10.218 7.694 1.00 17.44 269 GLY A N 1
ATOM 2060 C CA . GLY A 1 272 ? 5.505 11.444 7.032 1.00 17.64 269 GLY A CA 1
ATOM 2061 C C . GLY A 1 272 ? 4.064 11.754 7.388 1.00 18.91 269 GLY A C 1
ATOM 2062 O O . GLY A 1 272 ? 3.250 12.117 6.470 1.00 21.56 269 GLY A O 1
ATOM 2063 N N . VAL A 1 273 ? 3.700 11.570 8.648 1.00 17.33 270 VAL A N 1
ATOM 2064 C CA . VAL A 1 273 ? 2.334 11.859 9.167 1.00 16.26 270 VAL A CA 1
ATOM 2065 C C . VAL A 1 273 ? 2.481 12.765 10.390 1.00 16.02 270 VAL A C 1
ATOM 2066 O O . VAL A 1 273 ? 3.628 13.055 10.800 1.00 17.39 270 VAL A O 1
ATOM 2070 N N . ASP A 1 274 ? 1.342 13.150 10.961 1.00 15.10 271 ASP A N 1
ATOM 2071 C CA . ASP A 1 274 ? 1.377 14.049 12.135 1.00 14.95 271 ASP A CA 1
ATOM 2072 C C . ASP A 1 274 ? 1.350 13.230 13.425 1.00 12.38 271 ASP A C 1
ATOM 2073 O O . ASP A 1 274 ? 1.145 12.004 13.347 1.00 12.58 271 ASP A O 1
ATOM 2078 N N . SER A 1 275 ? 1.558 13.890 14.556 1.00 13.21 272 SER A N 1
ATOM 2079 C CA . SER A 1 275 ? 1.576 13.259 15.905 1.00 13.39 272 SER A CA 1
ATOM 2080 C C . SER A 1 275 ? 0.253 12.528 16.120 1.00 13.46 272 SER A C 1
ATOM 2081 O O . SER A 1 275 ? 0.213 11.368 16.599 1.00 11.45 272 SER A O 1
ATOM 2084 N N . ASP A 1 276 ? -0.863 13.132 15.718 1.00 13.22 273 ASP A N 1
ATOM 2085 C CA . ASP A 1 276 ? -2.179 12.500 15.959 1.00 14.39 273 ASP A CA 1
ATOM 2086 C C . ASP A 1 276 ? -2.232 11.166 15.211 1.00 12.04 273 ASP A C 1
ATOM 2087 O O . ASP A 1 276 ? -2.693 10.207 15.812 1.00 12.47 273 ASP A O 1
ATOM 2092 N N . ALA A 1 277 ? -1.777 11.089 13.947 1.00 10.95 274 ALA A N 1
ATOM 2093 C CA . ALA A 1 277 ? -1.766 9.830 13.180 1.00 11.81 274 ALA A CA 1
ATOM 2094 C C . ALA A 1 277 ? -0.863 8.796 13.873 1.00 10.71 274 ALA A C 1
ATOM 2095 O O . ALA A 1 277 ? -1.269 7.626 13.947 1.00 12.20 274 ALA A O 1
ATOM 2097 N N . ALA A 1 278 ? 0.305 9.214 14.360 1.00 10.89 275 ALA A N 1
ATOM 2098 C CA . ALA A 1 278 ? 1.209 8.246 15.013 1.00 9.88 275 ALA A CA 1
ATOM 2099 C C . ALA A 1 278 ? 0.600 7.793 16.338 1.00 10.58 275 ALA A C 1
ATOM 2100 O O . ALA A 1 278 ? 0.750 6.593 16.703 1.00 10.07 275 ALA A O 1
ATOM 2102 N N . LEU A 1 279 ? -0.061 8.673 17.080 1.00 10.11 276 LEU A N 1
ATOM 2103 C CA . LEU A 1 279 ? -0.761 8.257 18.312 1.00 10.51 276 LEU A CA 1
ATOM 2104 C C . LEU A 1 279 ? -1.838 7.215 17.984 1.00 11.02 276 LEU A C 1
ATOM 2105 O O . LEU A 1 279 ? -1.953 6.257 18.722 1.00 10.66 276 LEU A O 1
ATOM 2110 N N . HIS A 1 280 ? -2.630 7.396 16.931 1.00 11.55 277 HIS A N 1
ATOM 2111 C CA . HIS A 1 280 ? -3.732 6.444 16.645 1.00 12.98 277 HIS A CA 1
ATOM 2112 C C . HIS A 1 280 ? -3.141 5.077 16.278 1.00 11.53 277 HIS A C 1
ATOM 2113 O O . HIS A 1 280 ? -3.666 4.069 16.741 1.00 12.13 277 HIS A O 1
ATOM 2120 N N . LYS A 1 281 ? -2.099 5.090 15.456 1.00 10.65 278 LYS A N 1
ATOM 2121 C CA . LYS A 1 281 ? -1.427 3.843 15.006 1.00 10.18 278 LYS A CA 1
ATOM 2122 C C . LYS A 1 281 ? -0.857 3.145 16.254 1.00 10.12 278 LYS A C 1
ATOM 2123 O O . LYS A 1 281 ? -0.990 1.915 16.393 1.00 9.83 278 LYS A O 1
ATOM 2129 N N . THR A 1 282 ? -0.204 3.911 17.115 1.00 9.27 279 THR A N 1
ATOM 2130 C CA . THR A 1 282 ? 0.484 3.319 18.284 1.00 8.67 279 THR A CA 1
ATOM 2131 C C . THR A 1 282 ? -0.573 2.779 19.246 1.00 8.76 279 THR A C 1
ATOM 2132 O O . THR A 1 282 ? -0.336 1.759 19.865 1.00 7.64 279 THR A O 1
ATOM 2136 N N . ALA A 1 283 ? -1.711 3.447 19.408 1.00 8.26 280 ALA A N 1
ATOM 2137 C CA . ALA A 1 283 ? -2.812 2.933 20.237 1.00 9.23 280 ALA A CA 1
ATOM 2138 C C . ALA A 1 283 ? -3.264 1.570 19.684 1.00 8.97 280 ALA A C 1
ATOM 2139 O O . ALA A 1 283 ? -3.390 0.591 20.437 1.00 9.01 280 ALA A O 1
ATOM 2141 N N . GLN A 1 284 ? -3.469 1.465 18.368 1.00 8.46 281 GLN A N 1
ATOM 2142 C CA . GLN A 1 284 ? -3.897 0.172 17.774 1.00 9.23 281 GLN A CA 1
ATOM 2143 C C . GLN A 1 284 ? -2.810 -0.908 17.934 1.00 8.64 281 GLN A C 1
ATOM 2144 O O . GLN A 1 284 ? -3.125 -2.039 18.232 1.00 8.43 281 GLN A O 1
ATOM 2150 N N . ASP A 1 285 ? -1.554 -0.505 17.801 1.00 8.96 282 ASP A N 1
ATOM 2151 C CA . ASP A 1 285 ? -0.414 -1.425 18.005 1.00 8.97 282 ASP A CA 1
ATOM 2152 C C . ASP A 1 285 ? -0.446 -1.968 19.432 1.00 8.34 282 ASP A C 1
ATOM 2153 O O . ASP A 1 285 ? -0.147 -3.143 19.589 1.00 8.15 282 ASP A O 1
ATOM 2158 N N . THR A 1 286 ? -0.734 -1.128 20.420 1.00 7.70 283 THR A N 1
ATOM 2159 C CA . THR A 1 286 ? -0.840 -1.577 21.826 1.00 7.82 283 THR A CA 1
ATOM 2160 C C . THR A 1 286 ? -1.921 -2.650 21.990 1.00 8.25 283 THR A C 1
ATOM 2161 O O . THR A 1 286 ? -1.726 -3.702 22.659 1.00 8.00 283 THR A O 1
ATOM 2165 N N . ILE A 1 287 ? -3.087 -2.393 21.397 1.00 9.00 284 ILE A N 1
ATOM 2166 C CA . ILE A 1 287 ? -4.226 -3.341 21.491 1.00 9.09 284 ILE A CA 1
ATOM 2167 C C . ILE A 1 287 ? -3.820 -4.636 20.820 1.00 8.60 284 ILE A C 1
ATOM 2168 O O . ILE A 1 287 ? -4.071 -5.693 21.375 1.00 9.80 284 ILE A O 1
ATOM 2173 N N . ASP A 1 288 ? -3.194 -4.562 19.654 1.00 8.61 285 ASP A N 1
ATOM 2174 C CA . ASP A 1 288 ? -2.792 -5.778 18.917 1.00 9.31 285 ASP A CA 1
ATOM 2175 C C . ASP A 1 288 ? -1.815 -6.591 19.756 1.00 8.54 285 ASP A C 1
ATOM 2176 O O . ASP A 1 288 ? -1.976 -7.820 19.828 1.00 9.58 285 ASP A O 1
ATOM 2181 N N . CYS A 1 289 ? -0.843 -5.925 20.401 1.00 8.36 286 CYS A N 1
ATOM 2182 C CA . CYS A 1 289 ? 0.081 -6.635 21.311 1.00 8.43 286 CYS A CA 1
ATOM 2183 C C . CYS A 1 289 ? -0.691 -7.275 22.471 1.00 8.30 286 CYS A C 1
ATOM 2184 O O . CYS A 1 289 ? -0.455 -8.443 22.749 1.00 7.86 286 CYS A O 1
ATOM 2187 N N . ALA A 1 290 ? -1.579 -6.553 23.143 1.00 7.87 287 ALA A N 1
ATOM 2188 C CA . ALA A 1 290 ? -2.323 -7.107 24.298 1.00 7.93 287 ALA A CA 1
ATOM 2189 C C . ALA A 1 290 ? -3.065 -8.400 23.888 1.00 8.50 287 ALA A C 1
ATOM 2190 O O . ALA A 1 290 ? -3.035 -9.375 24.622 1.00 8.61 287 ALA A O 1
ATOM 2192 N N . ARG A 1 291 ? -3.704 -8.397 22.712 1.00 8.56 288 ARG A N 1
ATOM 2193 C CA . ARG A 1 291 ? -4.470 -9.584 22.248 1.00 8.95 288 ARG A CA 1
ATOM 2194 C C . ARG A 1 291 ? -3.515 -10.749 21.917 1.00 7.95 288 ARG A C 1
ATOM 2195 O O . ARG A 1 291 ? -3.833 -11.898 22.223 1.00 8.95 288 ARG A O 1
ATOM 2203 N N . ARG A 1 292 ? -2.346 -10.476 21.329 1.00 8.07 289 ARG A N 1
ATOM 2204 C CA . ARG A 1 292 ? -1.392 -11.571 21.039 1.00 7.90 289 ARG A CA 1
ATOM 2205 C C . ARG A 1 292 ? -0.873 -12.175 22.342 1.00 7.48 289 ARG A C 1
ATOM 2206 O O . ARG A 1 292 ? -0.657 -13.383 22.411 1.00 7.91 289 ARG A O 1
ATOM 2214 N N . ILE A 1 293 ? -0.622 -11.340 23.349 1.00 7.26 290 ILE A N 1
ATOM 2215 C CA . ILE A 1 293 ? -0.084 -11.897 24.615 1.00 7.83 290 ILE A CA 1
ATOM 2216 C C . ILE A 1 293 ? -1.141 -12.827 25.207 1.00 7.74 290 ILE A C 1
ATOM 2217 O O . ILE A 1 293 ? -0.787 -13.899 25.681 1.00 8.18 290 ILE A O 1
ATOM 2222 N N . GLU A 1 294 ? -2.410 -12.389 25.149 1.00 7.61 291 GLU A N 1
ATOM 2223 C CA . GLU A 1 294 ? -3.472 -13.244 25.748 1.00 8.58 291 GLU A CA 1
ATOM 2224 C C . GLU A 1 294 ? -3.603 -14.553 24.954 1.00 8.78 291 GLU A C 1
ATOM 2225 O O . GLU A 1 294 ? -3.839 -15.601 25.581 1.00 9.12 291 GLU A O 1
ATOM 2231 N N . SER A 1 295 ? -3.364 -14.563 23.657 1.00 8.39 292 SER A N 1
ATOM 2232 C CA . SER A 1 295 ? -3.365 -15.838 22.884 1.00 9.49 292 SER A CA 1
ATOM 2233 C C . SER A 1 295 ? -2.195 -16.722 23.288 1.00 9.85 292 SER A C 1
ATOM 2234 O O . SER A 1 295 ? -2.378 -17.915 23.522 1.00 11.13 292 SER A O 1
ATOM 2237 N N . VAL A 1 296 ? -0.983 -16.168 23.387 1.00 9.48 293 VAL A N 1
ATOM 2238 C CA . VAL A 1 296 ? 0.200 -16.979 23.742 1.00 8.95 293 VAL A CA 1
ATOM 2239 C C . VAL A 1 296 ? 0.019 -17.557 25.146 1.00 8.80 293 VAL A C 1
ATOM 2240 O O . VAL A 1 296 ? 0.373 -18.716 25.389 1.00 10.20 293 VAL A O 1
ATOM 2244 N N . LEU A 1 297 ? -0.485 -16.739 26.076 1.00 8.34 294 LEU A N 1
ATOM 2245 C CA . LEU A 1 297 ? -0.610 -17.196 27.469 1.00 8.75 294 LEU A CA 1
ATOM 2246 C C . LEU A 1 297 ? -1.893 -17.967 27.769 1.00 9.43 294 LEU A C 1
ATOM 2247 O O . LEU A 1 297 ? -1.998 -18.388 28.886 1.00 10.15 294 LEU A O 1
ATOM 2252 N N . ALA A 1 298 ? -2.741 -18.225 26.790 1.00 9.84 295 ALA A N 1
ATOM 2253 C CA . ALA A 1 298 ? -3.988 -18.994 27.046 1.00 10.60 295 ALA A CA 1
ATOM 2254 C C . ALA A 1 298 ? -3.615 -20.373 27.604 1.00 10.59 295 ALA A C 1
ATOM 2255 O O . ALA A 1 298 ? -2.837 -21.100 26.953 1.00 12.91 295 ALA A O 1
ATOM 2257 N N . GLY A 1 299 ? -4.167 -20.715 28.750 1.00 12.22 296 GLY A N 1
ATOM 2258 C CA . GLY A 1 299 ? -3.971 -21.987 29.464 1.00 14.14 296 GLY A CA 1
ATOM 2259 C C . GLY A 1 299 ? -2.603 -22.118 30.122 1.00 15.71 296 GLY A C 1
ATOM 2260 O O . GLY A 1 299 ? -2.183 -23.232 30.413 1.00 19.77 296 GLY A O 1
ATOM 2261 N N . LYS A 1 300 ? -1.918 -20.996 30.395 1.00 12.87 297 LYS A N 1
ATOM 2262 C CA . LYS A 1 300 ? -0.589 -21.032 31.066 1.00 11.85 297 LYS A CA 1
ATOM 2263 C C . LYS A 1 300 ? -0.742 -20.620 32.527 1.00 10.63 297 LYS A C 1
ATOM 2264 O O . LYS A 1 300 ? 0.121 -19.892 33.036 1.00 10.64 297 LYS A O 1
ATOM 2270 N N . GLY A 1 301 ? -1.752 -21.138 33.218 1.00 10.05 298 GLY A N 1
ATOM 2271 C CA . GLY A 1 301 ? -1.835 -21.119 34.679 1.00 10.29 298 GLY A CA 1
ATOM 2272 C C . GLY A 1 301 ? -1.533 -19.758 35.283 1.00 8.74 298 GLY A C 1
ATOM 2273 O O . GLY A 1 301 ? -2.176 -18.791 34.948 1.00 9.16 298 GLY A O 1
ATOM 2274 N N . GLU A 1 302 ? -0.667 -19.750 36.297 1.00 10.10 299 GLU A N 1
ATOM 2275 C CA . GLU A 1 302 ? -0.392 -18.538 37.104 1.00 10.23 299 GLU A CA 1
ATOM 2276 C C . GLU A 1 302 ? 0.355 -17.506 36.261 1.00 8.86 299 GLU A C 1
ATOM 2277 O O . GLU A 1 302 ? 0.240 -16.316 36.554 1.00 8.99 299 GLU A O 1
ATOM 2283 N N . TYR A 1 303 ? 1.047 -17.936 35.199 1.00 8.46 300 TYR A N 1
ATOM 2284 C CA . TYR A 1 303 ? 1.760 -17.000 34.289 1.00 8.62 300 TYR A CA 1
ATOM 2285 C C . TYR A 1 303 ? 0.767 -16.093 33.565 1.00 8.91 300 TYR A C 1
ATOM 2286 O O . TYR A 1 303 ? 0.926 -14.862 33.493 1.00 8.11 300 TYR A O 1
ATOM 2295 N N . GLU A 1 304 ? -0.277 -16.695 32.998 1.00 8.68 301 GLU A N 1
ATOM 2296 C CA . GLU A 1 304 ? -1.374 -15.999 32.286 1.00 8.62 301 GLU A CA 1
ATOM 2297 C C . GLU A 1 304 ? -2.060 -15.025 33.255 1.00 8.40 301 GLU A C 1
ATOM 2298 O O . GLU A 1 304 ? -2.237 -13.849 32.921 1.00 7.78 301 GLU A O 1
ATOM 2304 N N . LYS A 1 305 ? -2.385 -15.505 34.444 1.00 7.43 302 LYS A N 1
ATOM 2305 C CA . LYS A 1 305 ? -3.132 -14.618 35.376 1.00 7.66 302 LYS A CA 1
ATOM 2306 C C . LYS A 1 305 ? -2.248 -13.458 35.855 1.00 7.14 302 LYS A C 1
ATOM 2307 O O . LYS A 1 305 ? -2.761 -12.335 35.949 1.00 6.72 302 LYS A O 1
ATOM 2313 N N . ALA A 1 306 ? -0.970 -13.702 36.133 1.00 7.03 303 ALA A N 1
ATOM 2314 C CA . ALA A 1 306 ? -0.072 -12.642 36.607 1.00 6.60 303 ALA A CA 1
ATOM 2315 C C . ALA A 1 306 ? 0.128 -11.581 35.531 1.00 6.11 303 ALA A C 1
ATOM 2316 O O . ALA A 1 306 ? 0.109 -10.360 35.837 1.00 6.46 303 ALA A O 1
ATOM 2318 N N . TRP A 1 307 ? 0.273 -11.980 34.276 1.00 5.75 304 TRP A N 1
ATOM 2319 C CA . TRP A 1 307 ? 0.421 -10.993 33.181 1.00 5.94 304 TRP A CA 1
ATOM 2320 C C . TRP A 1 307 ? -0.859 -10.158 33.098 1.00 6.16 304 TRP A C 1
ATOM 2321 O O . TRP A 1 307 ? -0.826 -8.917 32.992 1.00 6.12 304 TRP A O 1
ATOM 2332 N N . ARG A 1 308 ? -2.017 -10.822 33.139 1.00 6.58 305 ARG A N 1
ATOM 2333 C CA . ARG A 1 308 ? -3.303 -10.083 32.984 1.00 7.84 305 ARG A CA 1
ATOM 2334 C C . ARG A 1 308 ? -3.393 -8.974 34.039 1.00 6.89 305 ARG A C 1
ATOM 2335 O O . ARG A 1 308 ? -3.727 -7.835 33.668 1.00 6.98 305 ARG A O 1
ATOM 2343 N N . LEU A 1 309 ? -3.094 -9.296 35.299 1.00 6.63 306 LEU A N 1
ATOM 2344 C CA . LEU A 1 309 ? -3.116 -8.285 36.409 1.00 6.61 306 LEU A CA 1
ATOM 2345 C C . LEU A 1 309 ? -2.030 -7.218 36.204 1.00 5.69 306 LEU A C 1
ATOM 2346 O O . LEU A 1 309 ? -2.299 -6.058 36.500 1.00 6.93 306 LEU A O 1
ATOM 2351 N N . HIS A 1 310 ? -0.881 -7.581 35.648 1.00 5.50 307 HIS A N 1
ATOM 2352 C CA . HIS A 1 310 ? 0.173 -6.568 35.373 1.00 5.80 307 HIS A CA 1
ATOM 2353 C C . HIS A 1 310 ? -0.341 -5.570 34.319 1.00 5.52 307 HIS A C 1
ATOM 2354 O O . HIS A 1 310 ? -0.298 -4.358 34.502 1.00 6.02 307 HIS A O 1
ATOM 2361 N N . ALA A 1 311 ? -0.929 -6.039 33.193 1.00 5.76 308 ALA A N 1
ATOM 2362 C CA . ALA A 1 311 ? -1.385 -5.147 32.108 1.00 6.69 308 ALA A CA 1
ATOM 2363 C C . ALA A 1 311 ? -2.511 -4.230 32.596 1.00 5.87 308 ALA A C 1
ATOM 2364 O O . ALA A 1 311 ? -2.451 -3.028 32.387 1.00 6.39 308 ALA A O 1
ATOM 2366 N N . SER A 1 312 ? -3.466 -4.807 33.338 1.00 6.44 309 SER A N 1
ATOM 2367 C CA . SER A 1 312 ? -4.593 -3.988 33.841 1.00 7.37 309 SER A CA 1
ATOM 2368 C C . SER A 1 312 ? -4.096 -2.930 34.843 1.00 7.01 309 SER A C 1
ATOM 2369 O O . SER A 1 312 ? -4.520 -1.778 34.772 1.00 6.98 309 SER A O 1
ATOM 2372 N N . GLY A 1 313 ? -3.194 -3.332 35.735 1.00 6.85 310 GLY A N 1
ATOM 2373 C CA . GLY A 1 313 ? -2.617 -2.438 36.746 1.00 6.58 310 GLY A CA 1
ATOM 2374 C C . GLY A 1 313 ? -1.769 -1.372 36.091 1.00 6.60 310 GLY A C 1
ATOM 2375 O O . GLY A 1 313 ? -1.705 -0.274 36.630 1.00 7.63 310 GLY A O 1
ATOM 2376 N N . TYR A 1 314 ? -1.104 -1.733 34.987 1.00 6.24 311 TYR A N 1
ATOM 2377 C CA . TYR A 1 314 ? -0.168 -0.792 34.334 1.00 6.71 311 TYR A CA 1
ATOM 2378 C C . TYR A 1 314 ? -0.950 0.367 33.691 1.00 6.91 311 TYR A C 1
ATOM 2379 O O . TYR A 1 314 ? -0.537 1.538 33.758 1.00 6.51 311 TYR A O 1
ATOM 2388 N N . LEU A 1 315 ? -2.109 0.086 33.119 1.00 7.28 312 LEU A N 1
ATOM 2389 C CA . LEU A 1 315 ? -2.968 1.176 32.576 1.00 7.19 312 LEU A CA 1
ATOM 2390 C C . LEU A 1 315 ? -3.435 2.066 33.738 1.00 7.41 312 LEU A C 1
ATOM 2391 O O . LEU A 1 315 ? -3.362 3.298 33.642 1.00 7.71 312 LEU A O 1
ATOM 2396 N N . GLN A 1 316 ? -3.822 1.460 34.844 1.00 7.42 313 GLN A N 1
ATOM 2397 C CA . GLN A 1 316 ? -4.350 2.259 35.980 1.00 8.74 313 GLN A CA 1
ATOM 2398 C C . GLN A 1 316 ? -3.259 3.113 36.634 1.00 8.48 313 GLN A C 1
ATOM 2399 O O . GLN A 1 316 ? -3.555 4.159 37.136 1.00 9.24 313 GLN A O 1
ATOM 2405 N N . MET A 1 317 ? -2.042 2.608 36.616 1.00 7.68 314 MET A N 1
ATOM 2406 C CA . MET A 1 317 ? -0.923 3.407 37.183 1.00 8.20 314 MET A CA 1
ATOM 2407 C C . MET A 1 317 ? -0.807 4.750 36.446 1.00 8.02 314 MET A C 1
ATOM 2408 O O . MET A 1 317 ? -0.643 5.766 37.100 1.00 8.28 314 MET A O 1
ATOM 2413 N N . HIS A 1 318 ? -0.912 4.719 35.128 1.00 7.33 315 HIS A N 1
ATOM 2414 C CA . HIS A 1 318 ? -0.846 5.965 34.327 1.00 6.28 315 HIS A CA 1
ATOM 2415 C C . HIS A 1 318 ? -2.048 6.881 34.667 1.00 7.03 315 HIS A C 1
ATOM 2416 O O . HIS A 1 318 ? -1.862 8.079 34.705 1.00 8.00 315 HIS A O 1
ATOM 2423 N N . VAL A 1 319 ? -3.233 6.297 34.816 1.00 7.66 316 VAL A N 1
ATOM 2424 C CA . VAL A 1 319 ? -4.458 7.062 35.194 1.00 8.72 316 VAL A CA 1
ATOM 2425 C C . VAL A 1 319 ? -4.212 7.780 36.507 1.00 9.13 316 VAL A C 1
ATOM 2426 O O . VAL A 1 319 ? -4.664 8.921 36.665 1.00 10.42 316 VAL A O 1
ATOM 2430 N N . GLN A 1 320 ? -3.580 7.101 37.451 1.00 8.49 317 GLN A N 1
ATOM 2431 C CA . GLN A 1 320 ? -3.506 7.559 38.847 1.00 8.19 317 GLN A CA 1
ATOM 2432 C C . GLN A 1 320 ? -2.350 8.526 39.086 1.00 7.04 317 GLN A C 1
ATOM 2433 O O . GLN A 1 320 ? -2.475 9.374 39.963 1.00 8.53 317 GLN A O 1
ATOM 2439 N N . ARG A 1 321 ? -1.204 8.376 38.475 1.00 7.26 318 ARG A N 1
ATOM 2440 C CA . ARG A 1 321 ? -0.010 8.998 39.058 1.00 7.09 318 ARG A CA 1
ATOM 2441 C C . ARG A 1 321 ? 0.277 10.379 38.474 1.00 7.20 318 ARG A C 1
ATOM 2442 O O . ARG A 1 321 ? 0.172 10.591 37.243 1.00 7.11 318 ARG A O 1
ATOM 2450 N N . GLY A 1 322 ? 0.748 11.263 39.353 1.00 7.02 319 GLY A N 1
ATOM 2451 C CA . GLY A 1 322 ? 1.016 12.658 39.014 1.00 7.09 319 GLY A CA 1
ATOM 2452 C C . GLY A 1 322 ? 2.018 12.808 37.893 1.00 7.27 319 GLY A C 1
ATOM 2453 O O . GLY A 1 322 ? 1.961 13.817 37.104 1.00 8.48 319 GLY A O 1
ATOM 2454 N N . ARG A 1 323 ? 2.990 11.866 37.782 1.00 7.59 320 ARG A N 1
ATOM 2455 C CA . ARG A 1 323 ? 3.993 11.944 36.700 1.00 7.29 320 ARG A CA 1
ATOM 2456 C C . ARG A 1 323 ? 3.288 12.180 35.348 1.00 7.46 320 ARG A C 1
ATOM 2457 O O . ARG A 1 323 ? 3.861 12.824 34.440 1.00 8.04 320 ARG A O 1
ATOM 2465 N N . TYR A 1 324 ? 2.076 11.623 35.134 1.00 8.11 321 TYR A N 1
ATOM 2466 C CA . TYR A 1 324 ? 1.437 11.623 33.804 1.00 7.37 321 TYR A CA 1
ATOM 2467 C C . TYR A 1 324 ? 0.377 12.728 33.674 1.00 6.93 321 TYR A C 1
ATOM 2468 O O . TYR A 1 324 ? 0.025 13.112 32.563 1.00 7.50 321 TYR A O 1
ATOM 2477 N N . ARG A 1 325 ? 0.010 13.373 34.772 1.00 7.61 322 ARG A N 1
ATOM 2478 C CA . ARG A 1 325 ? -0.826 14.626 34.740 1.00 8.02 322 ARG A CA 1
ATOM 2479 C C . ARG A 1 325 ? -2.158 14.348 34.019 1.00 8.70 322 ARG A C 1
ATOM 2480 O O . ARG A 1 325 ? -2.698 15.352 33.463 1.00 8.78 322 ARG A O 1
ATOM 2488 N N . LEU A 1 326 ? -2.704 13.113 33.984 1.00 8.42 323 LEU A N 1
ATOM 2489 C CA . LEU A 1 326 ? -3.838 12.855 33.095 1.00 9.32 323 LEU A CA 1
ATOM 2490 C C . LEU A 1 326 ? -5.125 13.494 33.640 1.00 9.78 323 LEU A C 1
ATOM 2491 O O . LEU A 1 326 ? -6.029 13.560 32.851 1.00 9.01 323 LEU A O 1
ATOM 2496 N N . ILE A 1 327 ? -5.207 13.874 34.903 1.00 9.59 324 ILE A N 1
ATOM 2497 C CA . ILE A 1 327 ? -6.395 14.621 35.422 1.00 10.05 324 ILE A CA 1
ATOM 2498 C C . ILE A 1 327 ? -6.602 15.839 34.511 1.00 11.10 324 ILE A C 1
ATOM 2499 O O . ILE A 1 327 ? -7.753 16.296 34.357 1.00 11.31 324 ILE A O 1
ATOM 2504 N N . GLU A 1 328 ? -5.536 16.408 33.973 1.00 10.07 325 GLU A N 1
ATOM 2505 C CA . GLU A 1 328 ? -5.589 17.640 33.126 1.00 10.06 325 GLU A CA 1
ATOM 2506 C C . GLU A 1 328 ? -6.219 17.390 31.754 1.00 11.88 325 GLU A C 1
ATOM 2507 O O . GLU A 1 328 ? -6.501 18.380 31.038 1.00 10.99 325 GLU A O 1
ATOM 2513 N N . VAL A 1 329 ? -6.235 16.117 31.350 1.00 11.83 326 VAL A N 1
ATOM 2514 C CA . VAL A 1 329 ? -6.751 15.666 30.026 1.00 12.41 326 VAL A CA 1
ATOM 2515 C C . VAL A 1 329 ? -8.173 15.111 30.228 1.00 14.63 326 VAL A C 1
ATOM 2516 O O . VAL A 1 329 ? -8.897 15.026 29.253 1.00 22.05 326 VAL A O 1
ATOM 2520 N N . GLY A 1 330 ? -8.631 14.905 31.445 1.00 12.30 327 GLY A N 1
ATOM 2521 C CA . GLY A 1 330 ? -9.978 14.413 31.761 1.00 14.94 327 GLY A CA 1
ATOM 2522 C C . GLY A 1 330 ? -10.063 12.909 31.829 1.00 15.40 327 GLY A C 1
ATOM 2523 O O . GLY A 1 330 ? -11.205 12.389 31.856 1.00 18.38 327 GLY A O 1
ATOM 2524 N N . VAL A 1 331 ? -8.943 12.169 31.848 1.00 13.81 328 VAL A N 1
ATOM 2525 C CA . VAL A 1 331 ? -8.990 10.690 31.960 1.00 14.15 328 VAL A CA 1
ATOM 2526 C C . VAL A 1 331 ? -8.237 10.196 33.195 1.00 14.00 328 VAL A C 1
ATOM 2527 O O . VAL A 1 331 ? -8.293 8.984 33.479 1.00 19.43 328 VAL A O 1
ATOM 2531 N N . GLY A 1 332 ? -7.533 11.047 33.908 1.00 11.23 329 GLY A N 1
ATOM 2532 C CA . GLY A 1 332 ? -6.834 10.527 35.100 1.00 10.12 329 GLY A CA 1
ATOM 2533 C C . GLY A 1 332 ? -7.406 11.049 36.417 1.00 11.17 329 GLY A C 1
ATOM 2534 O O . GLY A 1 332 ? -8.452 11.737 36.454 1.00 13.14 329 GLY A O 1
ATOM 2535 N N . ASP A 1 333 ? -6.759 10.666 37.512 1.00 10.79 330 ASP A N 1
ATOM 2536 C CA . ASP A 1 333 ? -7.224 10.948 38.890 1.00 11.13 330 ASP A CA 1
ATOM 2537 C C . ASP A 1 333 ? -6.369 12.066 39.484 1.00 11.84 330 ASP A C 1
ATOM 2538 O O . ASP A 1 333 ? -5.183 12.181 39.228 1.00 10.07 330 ASP A O 1
ATOM 2543 N N . ALA A 1 334 ? -6.946 12.854 40.350 1.00 11.25 331 ALA A N 1
ATOM 2544 C CA . ALA A 1 334 ? -6.243 13.951 40.968 1.00 9.75 331 ALA A CA 1
ATOM 2545 C C . ALA A 1 334 ? -5.104 13.434 41.845 1.00 9.50 331 ALA A C 1
ATOM 2546 O O . ALA A 1 334 ? -5.212 12.358 42.421 1.00 9.03 331 ALA A O 1
ATOM 2548 N N . PRO A 1 335 ? -4.008 14.195 41.943 1.00 8.88 332 PRO A N 1
ATOM 2549 C CA . PRO A 1 335 ? -2.843 13.715 42.678 1.00 9.51 332 PRO A CA 1
ATOM 2550 C C . PRO A 1 335 ? -3.032 13.731 44.190 1.00 9.16 332 PRO A C 1
ATOM 2551 O O . PRO A 1 335 ? -3.831 14.523 44.732 1.00 8.49 332 PRO A O 1
ATOM 2555 N N . ASP A 1 336 ? -2.316 12.883 44.906 1.00 8.82 333 ASP A N 1
ATOM 2556 C CA . ASP A 1 336 ? -2.271 12.906 46.383 1.00 10.31 333 ASP A CA 1
ATOM 2557 C C . ASP A 1 336 ? -1.509 14.138 46.838 1.00 9.76 333 ASP A C 1
ATOM 2558 O O . ASP A 1 336 ? -0.615 14.619 46.116 1.00 10.09 333 ASP A O 1
ATOM 2563 N N . VAL A 1 337 ? -1.833 14.623 48.019 1.00 10.52 334 VAL A N 1
ATOM 2564 C CA . VAL A 1 337 ? -1.338 15.925 48.526 1.00 11.06 334 VAL A CA 1
ATOM 2565 C C . VAL A 1 337 ? 0.195 15.946 48.531 1.00 11.16 334 VAL A C 1
ATOM 2566 O O . VAL A 1 337 ? 0.753 16.982 48.169 1.00 12.04 334 VAL A O 1
ATOM 2570 N N . HIS A 1 338 ? 0.842 14.828 48.868 1.00 10.35 335 HIS A N 1
ATOM 2571 C CA . HIS A 1 338 ? 2.323 14.816 49.027 1.00 11.35 335 HIS A CA 1
ATOM 2572 C C . HIS A 1 338 ? 3.014 14.607 47.693 1.00 9.88 335 HIS A C 1
ATOM 2573 O O . HIS A 1 338 ? 4.224 14.784 47.631 1.00 9.68 335 HIS A O 1
ATOM 2580 N N . GLU A 1 339 ? 2.290 14.237 46.630 1.00 10.05 336 GLU A N 1
ATOM 2581 C CA . GLU A 1 339 ? 2.902 13.890 45.311 1.00 10.85 336 GLU A CA 1
ATOM 2582 C C . GLU A 1 339 ? 2.949 15.107 44.365 1.00 9.63 336 GLU A C 1
ATOM 2583 O O . GLU A 1 339 ? 3.724 15.089 43.444 1.00 9.41 336 GLU A O 1
ATOM 2589 N N . VAL A 1 340 ? 2.118 16.104 44.649 1.00 10.57 337 VAL A N 1
ATOM 2590 C CA . VAL A 1 340 ? 2.106 17.348 43.842 1.00 10.78 337 VAL A CA 1
ATOM 2591 C C . VAL A 1 340 ? 3.522 17.937 43.919 1.00 10.64 337 VAL A C 1
ATOM 2592 O O . VAL A 1 340 ? 4.118 18.015 45.016 1.00 10.42 337 VAL A O 1
ATOM 2596 N N . ILE A 1 341 ? 4.055 18.359 42.785 1.00 11.12 338 ILE A N 1
ATOM 2597 C CA . ILE A 1 341 ? 5.401 18.999 42.765 1.00 11.83 338 ILE A CA 1
ATOM 2598 C C . ILE A 1 341 ? 5.324 20.363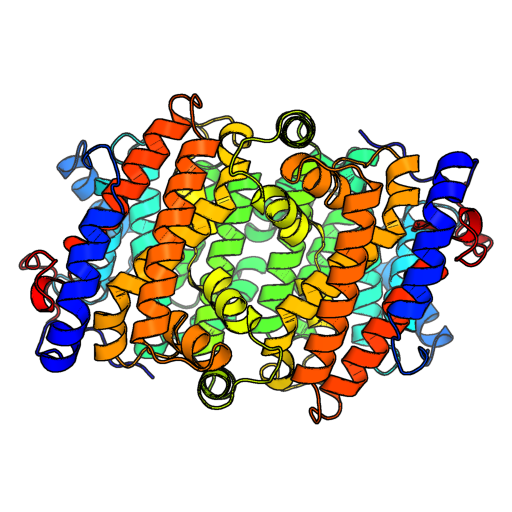 43.450 1.00 13.16 338 ILE A C 1
ATOM 2599 O O . ILE A 1 341 ? 4.505 21.188 43.047 1.00 13.38 338 ILE A O 1
ATOM 2604 N N . LYS A 1 342 ? 6.237 20.644 44.365 1.00 14.85 339 LYS A N 1
ATOM 2605 C CA . LYS A 1 342 ? 6.309 22.040 44.840 1.00 20.54 339 LYS A CA 1
ATOM 2606 C C . LYS A 1 342 ? 7.486 22.688 44.104 1.00 24.79 339 LYS A C 1
ATOM 2607 O O . LYS A 1 342 ? 8.550 22.046 44.084 1.00 28.80 339 LYS A O 1
ATOM 2613 N N . LYS B 1 17 ? 21.998 -32.044 22.236 1.00 21.76 14 LYS B N 1
ATOM 2614 C CA . LYS B 1 17 ? 22.958 -30.952 21.940 1.00 20.44 14 LYS B CA 1
ATOM 2615 C C . LYS B 1 17 ? 23.514 -31.161 20.536 1.00 18.45 14 LYS B C 1
ATOM 2616 O O . LYS B 1 17 ? 23.518 -32.278 19.982 1.00 17.60 14 LYS B O 1
ATOM 2622 N N . PRO B 1 18 ? 23.994 -30.082 19.893 1.00 14.21 15 PRO B N 1
ATOM 2623 C CA . PRO B 1 18 ? 24.625 -30.193 18.590 1.00 14.47 15 PRO B CA 1
ATOM 2624 C C . PRO B 1 18 ? 25.914 -31.011 18.683 1.00 14.72 15 PRO B C 1
ATOM 2625 O O . PRO B 1 18 ? 26.496 -31.080 19.777 1.00 15.45 15 PRO B O 1
ATOM 2629 N N . SER B 1 19 ? 26.234 -31.700 17.584 1.00 15.10 16 SER B N 1
ATOM 2630 C CA . SER B 1 19 ? 27.539 -32.347 17.361 1.00 16.87 16 SER B CA 1
ATOM 2631 C C . SER B 1 19 ? 28.645 -31.296 17.305 1.00 16.95 16 SER B C 1
ATOM 2632 O O . SER B 1 19 ? 28.401 -30.113 16.977 1.00 15.58 16 SER B O 1
ATOM 2635 N N . LEU B 1 20 ? 29.861 -31.708 17.584 1.00 16.66 17 LEU B N 1
ATOM 2636 C CA . LEU B 1 20 ? 31.043 -30.829 17.412 1.00 15.96 17 LEU B CA 1
ATOM 2637 C C . LEU B 1 20 ? 31.252 -30.529 15.940 1.00 15.50 17 LEU B C 1
ATOM 2638 O O . LEU B 1 20 ? 30.909 -31.322 15.049 1.00 15.38 17 LEU B O 1
ATOM 2643 N N . PRO B 1 21 ? 31.869 -29.362 15.633 1.00 15.12 18 PRO B N 1
ATOM 2644 C CA . PRO B 1 21 ? 32.263 -29.044 14.263 1.00 15.48 18 PRO B CA 1
ATOM 2645 C C . PRO B 1 21 ? 33.107 -30.146 13.607 1.00 13.26 18 PRO B C 1
ATOM 2646 O O . PRO B 1 21 ? 33.937 -30.676 14.251 1.00 16.16 18 PRO B O 1
ATOM 2650 N N . SER B 1 22 ? 32.937 -30.334 12.309 1.00 13.98 19 SER B N 1
ATOM 2651 C CA . SER B 1 22 ? 33.653 -31.347 11.505 1.00 15.99 19 SER B CA 1
ATOM 2652 C C . SER B 1 22 ? 33.888 -30.817 10.097 1.00 16.44 19 SER B C 1
ATOM 2653 O O . SER B 1 22 ? 33.181 -29.912 9.663 1.00 15.90 19 SER B O 1
ATOM 2656 N N . SER B 1 23 ? 34.834 -31.401 9.362 1.00 16.02 20 SER B N 1
ATOM 2657 C CA . SER B 1 23 ? 35.077 -31.069 7.945 1.00 15.45 20 SER B CA 1
ATOM 2658 C C . SER B 1 23 ? 34.724 -32.281 7.088 1.00 16.25 20 SER B C 1
ATOM 2659 O O . SER B 1 23 ? 34.785 -32.160 5.831 1.00 17.79 20 SER B O 1
ATOM 2662 N N . GLU B 1 24 ? 34.290 -33.347 7.763 1.00 16.60 21 GLU B N 1
ATOM 2663 C CA . GLU B 1 24 ? 34.013 -34.636 7.080 1.00 18.63 21 GLU B CA 1
ATOM 2664 C C . GLU B 1 24 ? 32.537 -34.843 6.746 1.00 16.56 21 GLU B C 1
ATOM 2665 O O . GLU B 1 24 ? 31.681 -34.378 7.496 1.00 15.93 21 GLU B O 1
ATOM 2671 N N . GLY B 1 25 ? 32.293 -35.513 5.637 1.00 16.52 22 GLY B N 1
ATOM 2672 C CA . GLY B 1 25 ? 30.950 -35.854 5.139 1.00 17.21 22 GLY B CA 1
ATOM 2673 C C . GLY B 1 25 ? 30.171 -34.615 4.789 1.00 17.90 22 GLY B C 1
ATOM 2674 O O . GLY B 1 25 ? 30.749 -33.659 4.194 1.00 18.86 22 GLY B O 1
ATOM 2675 N N . GLY B 1 26 ? 28.885 -34.628 5.098 1.00 19.60 23 GLY B N 1
ATOM 2676 C CA . GLY B 1 26 ? 27.969 -33.563 4.698 1.00 19.17 23 GLY B CA 1
ATOM 2677 C C . GLY B 1 26 ? 26.602 -34.135 4.430 1.00 18.72 23 GLY B C 1
ATOM 2678 O O . GLY B 1 26 ? 26.307 -35.214 4.908 1.00 21.31 23 GLY B O 1
ATOM 2679 N N . ASP B 1 27 ? 25.771 -33.386 3.732 1.00 18.09 24 ASP B N 1
ATOM 2680 C CA . ASP B 1 27 ? 24.403 -33.841 3.414 1.00 17.02 24 ASP B CA 1
ATOM 2681 C C . ASP B 1 27 ? 24.156 -33.492 1.959 1.00 17.58 24 ASP B C 1
ATOM 2682 O O . ASP B 1 27 ? 23.701 -32.393 1.653 1.00 16.39 24 ASP B O 1
ATOM 2687 N N . PRO B 1 28 ? 24.551 -34.383 1.016 1.00 16.39 25 PRO B N 1
ATOM 2688 C CA . PRO B 1 28 ? 24.455 -34.044 -0.400 1.00 16.88 25 PRO B CA 1
ATOM 2689 C C . PRO B 1 28 ? 23.045 -33.618 -0.859 1.00 14.43 25 PRO B C 1
ATOM 2690 O O . PRO B 1 28 ? 22.917 -32.765 -1.700 1.00 15.31 25 PRO B O 1
ATOM 2694 N N . ALA B 1 29 ? 21.967 -34.208 -0.318 1.00 13.78 26 ALA B N 1
ATOM 2695 C CA . ALA B 1 29 ? 20.600 -33.844 -0.714 1.00 15.34 26 ALA B CA 1
ATOM 2696 C C . ALA B 1 29 ? 20.306 -32.404 -0.257 1.00 13.63 26 ALA B C 1
ATOM 2697 O O . ALA B 1 29 ? 19.683 -31.628 -0.996 1.00 15.10 26 ALA B O 1
ATOM 2699 N N . LEU B 1 30 ? 20.657 -32.067 0.978 1.00 15.13 27 LEU B N 1
ATOM 2700 C CA . LEU B 1 30 ? 20.416 -30.677 1.461 1.00 13.99 27 LEU B CA 1
ATOM 2701 C C . LEU B 1 30 ? 21.254 -29.710 0.624 1.00 12.93 27 LEU B C 1
ATOM 2702 O O . LEU B 1 30 ? 20.778 -28.621 0.204 1.00 12.24 27 LEU B O 1
ATOM 2707 N N . ALA B 1 31 ? 22.509 -30.071 0.377 1.00 13.63 28 ALA B N 1
ATOM 2708 C CA . ALA B 1 31 ? 23.381 -29.182 -0.405 1.00 14.26 28 ALA B CA 1
ATOM 2709 C C . ALA B 1 31 ? 22.764 -28.932 -1.789 1.00 15.41 28 ALA B C 1
ATOM 2710 O O . ALA B 1 31 ? 22.758 -27.797 -2.279 1.00 17.63 28 ALA B O 1
ATOM 2712 N N . ALA B 1 32 ? 22.231 -29.964 -2.442 1.00 16.23 29 ALA B N 1
ATOM 2713 C CA . ALA B 1 32 ? 21.611 -29.820 -3.780 1.00 17.20 29 ALA B CA 1
ATOM 2714 C C . ALA B 1 32 ? 20.364 -28.948 -3.707 1.00 16.29 29 ALA B C 1
ATOM 2715 O O . ALA B 1 32 ? 20.140 -28.131 -4.616 1.00 20.06 29 ALA B O 1
ATOM 2717 N N . ARG B 1 33 ? 19.587 -29.057 -2.627 1.00 18.38 30 ARG B N 1
ATOM 2718 C CA . ARG B 1 33 ? 18.415 -28.191 -2.393 1.00 19.99 30 ARG B CA 1
ATOM 2719 C C . ARG B 1 33 ? 18.858 -26.731 -2.229 1.00 19.03 30 ARG B C 1
ATOM 2720 O O . ARG B 1 33 ? 18.146 -25.863 -2.662 1.00 23.28 30 ARG B O 1
ATOM 2728 N N . LEU B 1 34 ? 19.947 -26.471 -1.499 1.00 15.80 31 LEU B N 1
ATOM 2729 C CA . LEU B 1 34 ? 20.323 -25.085 -1.127 1.00 14.41 31 LEU B CA 1
ATOM 2730 C C . LEU B 1 34 ? 21.128 -24.379 -2.218 1.00 13.79 31 LEU B C 1
ATOM 2731 O O . LEU B 1 34 ? 21.072 -23.152 -2.298 1.00 14.25 31 LEU B O 1
ATOM 2736 N N . GLN B 1 35 ? 21.882 -25.109 -3.059 1.00 14.76 32 GLN B N 1
ATOM 2737 C CA . GLN B 1 35 ? 22.828 -24.450 -3.999 1.00 15.95 32 GLN B CA 1
ATOM 2738 C C . GLN B 1 35 ? 22.126 -23.394 -4.849 1.00 14.36 32 GLN B C 1
ATOM 2739 O O . GLN B 1 35 ? 22.652 -22.295 -5.027 1.00 14.42 32 GLN B O 1
ATOM 2745 N N . PRO B 1 36 ? 20.962 -23.680 -5.472 1.00 14.68 33 PRO B N 1
ATOM 2746 C CA . PRO B 1 36 ? 20.310 -22.669 -6.308 1.00 15.13 33 PRO B CA 1
ATOM 2747 C C . PRO B 1 36 ? 19.928 -21.386 -5.543 1.00 13.16 33 PRO B C 1
ATOM 2748 O O . PRO B 1 36 ? 20.128 -20.314 -6.051 1.00 14.35 33 PRO B O 1
ATOM 2752 N N . LEU B 1 37 ? 19.382 -21.548 -4.360 1.00 12.91 34 LEU B N 1
ATOM 2753 C CA . LEU B 1 37 ? 19.026 -20.410 -3.479 1.00 13.34 34 LEU B CA 1
ATOM 2754 C C . LEU B 1 37 ? 20.298 -19.619 -3.142 1.00 13.22 34 LEU B C 1
ATOM 2755 O O . LEU B 1 37 ? 20.365 -18.402 -3.327 1.00 11.87 34 LEU B O 1
ATOM 2760 N N . TYR B 1 38 ? 21.328 -20.318 -2.725 1.00 12.18 35 TYR B N 1
ATOM 2761 C CA . TYR B 1 38 ? 22.593 -19.679 -2.318 1.00 12.09 35 TYR B CA 1
ATOM 2762 C C . TYR B 1 38 ? 23.266 -18.960 -3.478 1.00 12.06 35 TYR B C 1
ATOM 2763 O O . TYR B 1 38 ? 23.713 -17.854 -3.322 1.00 12.07 35 TYR B O 1
ATOM 2772 N N . SER B 1 39 ? 23.367 -19.582 -4.664 1.00 12.96 36 SER B N 1
ATOM 2773 C CA . SER B 1 39 ? 24.009 -18.894 -5.819 1.00 15.29 36 SER B CA 1
ATOM 2774 C C . SER B 1 39 ? 23.202 -17.660 -6.231 1.00 14.46 36 SER B C 1
ATOM 2775 O O . SER B 1 39 ? 23.808 -16.603 -6.492 1.00 14.99 36 SER B O 1
ATOM 2778 N N . ARG B 1 40 ? 21.870 -17.735 -6.219 1.00 13.62 37 ARG B N 1
ATOM 2779 C CA . ARG B 1 40 ? 21.009 -16.566 -6.564 1.00 15.69 37 ARG B CA 1
ATOM 2780 C C . ARG B 1 40 ? 21.153 -15.455 -5.504 1.00 14.43 37 ARG B C 1
ATOM 2781 O O . ARG B 1 40 ? 21.208 -14.301 -5.853 1.00 12.47 37 ARG B O 1
ATOM 2789 N N . PHE B 1 41 ? 21.257 -15.862 -4.252 1.00 11.95 38 PHE B N 1
ATOM 2790 C CA . PHE B 1 41 ? 21.398 -14.893 -3.132 1.00 11.88 38 PHE B CA 1
ATOM 2791 C C . PHE B 1 41 ? 22.697 -14.111 -3.283 1.00 9.93 38 PHE B C 1
ATOM 2792 O O . PHE B 1 41 ? 22.750 -12.905 -3.090 1.00 11.00 38 PHE B O 1
ATOM 2800 N N . LEU B 1 42 ? 23.788 -14.801 -3.523 1.00 10.97 39 LEU B N 1
ATOM 2801 C CA . LEU B 1 42 ? 25.108 -14.149 -3.693 1.00 11.95 39 LEU B CA 1
ATOM 2802 C C . LEU B 1 42 ? 25.038 -13.068 -4.779 1.00 13.18 39 LEU B C 1
ATOM 2803 O O . LEU B 1 42 ? 25.599 -11.981 -4.562 1.00 13.41 39 LEU B O 1
ATOM 2808 N N . THR B 1 43 ? 24.342 -13.327 -5.884 1.00 14.45 40 THR B N 1
ATOM 2809 C CA . THR B 1 43 ? 24.186 -12.349 -6.984 1.00 15.05 40 THR B CA 1
ATOM 2810 C C . THR B 1 43 ? 23.231 -11.226 -6.562 1.00 12.54 40 THR B C 1
ATOM 2811 O O . THR B 1 43 ? 23.573 -10.031 -6.744 1.00 13.00 40 THR B O 1
ATOM 2815 N N . ASP B 1 44 ? 22.071 -11.585 -6.012 1.00 11.46 41 ASP B N 1
ATOM 2816 C CA . ASP B 1 44 ? 20.967 -10.627 -5.813 1.00 12.57 41 ASP B CA 1
ATOM 2817 C C . ASP B 1 44 ? 21.325 -9.659 -4.674 1.00 11.18 41 ASP B C 1
ATOM 2818 O O . ASP B 1 44 ? 20.777 -8.568 -4.612 1.00 12.83 41 ASP B O 1
ATOM 2823 N N . LEU B 1 45 ? 22.203 -10.084 -3.773 1.00 10.43 42 LEU B N 1
ATOM 2824 C CA . LEU B 1 45 ? 22.636 -9.139 -2.716 1.00 10.25 42 LEU B CA 1
ATOM 2825 C C . LEU B 1 45 ? 23.246 -7.884 -3.338 1.00 10.33 42 LEU B C 1
ATOM 2826 O O . LEU B 1 45 ? 23.072 -6.790 -2.790 1.00 10.20 42 LEU B O 1
ATOM 2831 N N . ASP B 1 46 ? 23.970 -8.036 -4.424 1.00 10.86 43 ASP B N 1
ATOM 2832 C CA . ASP B 1 46 ? 24.542 -6.911 -5.199 1.00 12.10 43 ASP B CA 1
ATOM 2833 C C . ASP B 1 46 ? 25.282 -5.984 -4.244 1.00 11.35 43 ASP B C 1
ATOM 2834 O O . ASP B 1 46 ? 25.054 -4.767 -4.286 1.00 13.45 43 ASP B O 1
ATOM 2839 N N . LEU B 1 47 ? 26.168 -6.571 -3.446 1.00 9.74 44 LEU B N 1
ATOM 2840 C CA . LEU B 1 47 ? 26.965 -5.744 -2.505 1.00 10.10 44 LEU B CA 1
ATOM 2841 C C . LEU B 1 47 ? 28.202 -5.180 -3.202 1.00 10.24 44 LEU B C 1
ATOM 2842 O O . LEU B 1 47 ? 29.072 -5.971 -3.632 1.00 11.57 44 LEU B O 1
ATOM 2847 N N . GLN B 1 48 ? 28.219 -3.850 -3.322 1.00 9.88 45 GLN B N 1
ATOM 2848 C CA . GLN B 1 48 ? 29.331 -3.147 -3.979 1.00 10.69 45 GLN B CA 1
ATOM 2849 C C . GLN B 1 48 ? 29.934 -2.153 -2.998 1.00 9.67 45 GLN B C 1
ATOM 2850 O O . GLN B 1 48 ? 29.234 -1.676 -2.129 1.00 9.92 45 GLN B O 1
ATOM 2856 N N . PRO B 1 49 ? 31.210 -1.791 -3.136 1.00 9.81 46 PRO B N 1
ATOM 2857 C CA . PRO B 1 49 ? 32.094 -2.337 -4.143 1.00 10.11 46 PRO B CA 1
ATOM 2858 C C . PRO B 1 49 ? 32.692 -3.693 -3.747 1.00 10.56 46 PRO B C 1
ATOM 2859 O O . PRO B 1 49 ? 32.327 -4.222 -2.749 1.00 10.98 46 PRO B O 1
ATOM 2863 N N . GLU B 1 50 ? 33.522 -4.239 -4.618 1.00 11.30 47 GLU B N 1
ATOM 2864 C CA . GLU B 1 50 ? 34.238 -5.512 -4.391 1.00 13.24 47 GLU B CA 1
ATOM 2865 C C . GLU B 1 50 ? 34.963 -5.378 -3.050 1.00 11.11 47 GLU B C 1
ATOM 2866 O O . GLU B 1 50 ? 35.536 -4.350 -2.770 1.00 11.89 47 GLU B O 1
ATOM 2872 N N . TYR B 1 51 ? 34.992 -6.460 -2.297 1.00 10.34 48 TYR B N 1
ATOM 2873 C CA . TYR B 1 51 ? 35.652 -6.456 -0.992 1.00 9.83 48 TYR B CA 1
ATOM 2874 C C . TYR B 1 51 ? 37.161 -6.245 -1.118 1.00 10.24 48 TYR B C 1
ATOM 2875 O O . TYR B 1 51 ? 37.764 -6.646 -2.105 1.00 10.76 48 TYR B O 1
ATOM 2884 N N . ARG B 1 52 ? 37.671 -5.595 -0.110 1.00 8.72 49 ARG B N 1
ATOM 2885 C CA . ARG B 1 52 ? 39.117 -5.286 -0.066 1.00 9.41 49 ARG B CA 1
ATOM 2886 C C . ARG B 1 52 ? 39.775 -5.868 1.167 1.00 10.08 49 ARG B C 1
ATOM 2887 O O . ARG B 1 52 ? 39.098 -6.036 2.224 1.00 9.80 49 ARG B O 1
ATOM 2895 N N . ARG B 1 53 ? 41.072 -6.140 1.058 1.00 10.43 50 ARG B N 1
ATOM 2896 C CA . ARG B 1 53 ? 41.967 -6.425 2.208 1.00 10.44 50 ARG B CA 1
ATOM 2897 C C . ARG B 1 53 ? 43.107 -5.421 2.260 1.00 10.65 50 ARG B C 1
ATOM 2898 O O . ARG B 1 53 ? 43.499 -4.852 1.221 1.00 10.18 50 ARG B O 1
ATOM 2906 N N . HIS B 1 54 ? 43.717 -5.265 3.404 1.00 10.27 51 HIS B N 1
ATOM 2907 C CA . HIS B 1 54 ? 44.818 -4.284 3.593 1.00 10.20 51 HIS B CA 1
ATOM 2908 C C . HIS B 1 54 ? 45.742 -4.749 4.706 1.00 10.96 51 HIS B C 1
ATOM 2909 O O . HIS B 1 54 ? 45.254 -5.072 5.779 1.00 9.82 51 HIS B O 1
ATOM 2916 N N . GLU B 1 55 ? 47.064 -4.738 4.480 1.00 11.29 52 GLU B N 1
ATOM 2917 C CA . GLU B 1 55 ? 48.061 -5.168 5.511 1.00 11.39 52 GLU B CA 1
ATOM 2918 C C . GLU B 1 55 ? 47.616 -6.501 6.123 1.00 9.84 52 GLU B C 1
ATOM 2919 O O . GLU B 1 55 ? 47.580 -6.591 7.363 1.00 8.74 52 GLU B O 1
ATOM 2925 N N . SER B 1 56 ? 47.324 -7.495 5.284 1.00 9.92 53 SER B N 1
ATOM 2926 C CA . SER B 1 56 ? 46.829 -8.819 5.711 1.00 9.26 53 SER B CA 1
ATOM 2927 C C . SER B 1 56 ? 47.913 -9.554 6.507 1.00 9.97 53 SER B C 1
ATOM 2928 O O . SER B 1 56 ? 47.613 -10.196 7.557 1.00 9.96 53 SER B O 1
ATOM 2931 N N . GLU B 1 57 ? 49.171 -9.505 6.071 1.00 10.69 54 GLU B N 1
ATOM 2932 C CA . GLU B 1 57 ? 50.237 -10.266 6.777 1.00 11.74 54 GLU B CA 1
ATOM 2933 C C . GLU B 1 57 ? 50.521 -9.605 8.134 1.00 10.33 54 GLU B C 1
ATOM 2934 O O . GLU B 1 57 ? 50.672 -10.329 9.103 1.00 9.54 54 GLU B O 1
ATOM 2940 N N . LYS B 1 58 ? 50.549 -8.281 8.185 1.00 10.39 55 LYS B N 1
ATOM 2941 C CA . LYS B 1 58 ? 50.730 -7.550 9.466 1.00 11.06 55 LYS B CA 1
ATOM 2942 C C . LYS B 1 58 ? 49.565 -7.863 10.409 1.00 10.29 55 LYS B C 1
ATOM 2943 O O . LYS B 1 58 ? 49.792 -8.172 11.624 1.00 11.23 55 LYS B O 1
ATOM 2949 N N . LEU B 1 59 ? 48.360 -7.924 9.896 1.00 10.05 56 LEU B N 1
ATOM 2950 C CA . LEU B 1 59 ? 47.213 -8.288 10.767 1.00 9.07 56 LEU B CA 1
ATOM 2951 C C . LEU B 1 59 ? 47.388 -9.703 11.301 1.00 9.65 56 LEU B C 1
ATOM 2952 O O . LEU B 1 59 ? 47.113 -9.911 12.509 1.00 8.44 56 LEU B O 1
ATOM 2957 N N . MET B 1 60 ? 47.822 -10.653 10.478 1.00 8.82 57 MET B N 1
ATOM 2958 C CA . MET B 1 60 ? 47.950 -12.042 10.963 1.00 8.93 57 MET B CA 1
ATOM 2959 C C . MET B 1 60 ? 49.015 -12.051 12.069 1.00 8.69 57 MET B C 1
ATOM 2960 O O . MET B 1 60 ? 48.808 -12.729 13.102 1.00 8.84 57 MET B O 1
ATOM 2965 N N . GLU B 1 61 ? 50.132 -11.350 11.914 1.00 9.42 58 GLU B N 1
ATOM 2966 C CA . GLU B 1 61 ? 51.200 -11.308 12.939 1.00 10.25 58 GLU B CA 1
ATOM 2967 C C . GLU B 1 61 ? 50.581 -10.779 14.236 1.00 9.11 58 GLU B C 1
ATOM 2968 O O . GLU B 1 61 ? 50.789 -11.355 15.329 1.00 9.29 58 GLU B O 1
ATOM 2974 N N . GLU B 1 62 ? 49.796 -9.714 14.157 1.00 8.64 59 GLU B N 1
ATOM 2975 C CA . GLU B 1 62 ? 49.290 -9.039 15.366 1.00 9.04 59 GLU B CA 1
ATOM 2976 C C . GLU B 1 62 ? 48.188 -9.894 16.006 1.00 8.09 59 GLU B C 1
ATOM 2977 O O . GLU B 1 62 ? 48.104 -9.922 17.260 1.00 8.39 59 GLU B O 1
ATOM 2983 N N . VAL B 1 63 ? 47.374 -10.536 15.198 1.00 8.18 60 VAL B N 1
ATOM 2984 C CA . VAL B 1 63 ? 46.283 -11.387 15.727 1.00 7.40 60 VAL B CA 1
ATOM 2985 C C . VAL B 1 63 ? 46.922 -12.568 16.450 1.00 8.50 60 VAL B C 1
ATOM 2986 O O . VAL B 1 63 ? 46.451 -12.898 17.546 1.00 8.31 60 VAL B O 1
ATOM 2990 N N . LEU B 1 64 ? 47.887 -13.251 15.853 1.00 8.93 61 LEU B N 1
ATOM 2991 C CA . LEU B 1 64 ? 48.508 -14.426 16.516 1.00 8.99 61 LEU B CA 1
ATOM 2992 C C . LEU B 1 64 ? 49.230 -13.979 17.793 1.00 8.93 61 LEU B C 1
ATOM 2993 O O . LEU B 1 64 ? 49.159 -14.742 18.807 1.00 9.17 61 LEU B O 1
ATOM 2998 N N . LYS B 1 65 ? 49.886 -12.840 17.825 1.00 9.53 62 LYS B N 1
ATOM 2999 C CA . LYS B 1 65 ? 50.538 -12.350 19.052 1.00 10.89 62 LYS B CA 1
ATOM 3000 C C . LYS B 1 65 ? 49.476 -12.134 20.127 1.00 9.86 62 LYS B C 1
ATOM 3001 O O . LYS B 1 65 ? 49.675 -12.523 21.287 1.00 10.34 62 LYS B O 1
ATOM 3007 N N . PHE B 1 66 ? 48.384 -11.458 19.797 1.00 9.12 63 PHE B N 1
ATOM 3008 C CA . PHE B 1 66 ? 47.363 -11.178 20.823 1.00 8.26 63 PHE B CA 1
ATOM 3009 C C . PHE B 1 66 ? 46.747 -12.516 21.266 1.00 8.13 63 PHE B C 1
ATOM 3010 O O . PHE B 1 66 ? 46.500 -12.734 22.443 1.00 7.93 63 PHE B O 1
ATOM 3018 N N . ALA B 1 67 ? 46.484 -13.419 20.350 1.00 8.48 64 ALA B N 1
ATOM 3019 C CA . ALA B 1 67 ? 45.879 -14.723 20.692 1.00 8.01 64 ALA B CA 1
ATOM 3020 C C . ALA B 1 67 ? 46.783 -15.436 21.694 1.00 8.59 64 ALA B C 1
ATOM 3021 O O . ALA B 1 67 ? 46.260 -15.976 22.697 1.00 8.18 64 ALA B O 1
ATOM 3023 N N . LYS B 1 68 ? 48.073 -15.445 21.449 1.00 8.96 65 LYS B N 1
ATOM 3024 C CA . LYS B 1 68 ? 49.039 -16.060 22.403 1.00 9.81 65 LYS B CA 1
ATOM 3025 C C . LYS B 1 68 ? 48.887 -15.423 23.784 1.00 9.33 65 LYS B C 1
ATOM 3026 O O . LYS B 1 68 ? 48.857 -16.158 24.770 1.00 9.59 65 LYS B O 1
ATOM 3032 N N . SER B 1 69 ? 48.760 -14.108 23.851 1.00 8.69 66 SER B N 1
ATOM 3033 C CA . SER B 1 69 ? 48.716 -13.376 25.130 1.00 9.13 66 SER B CA 1
ATOM 3034 C C . SER B 1 69 ? 47.488 -13.782 25.945 1.00 9.23 66 SER B C 1
ATOM 3035 O O . SER B 1 69 ? 47.514 -13.604 27.184 1.00 10.78 66 SER B O 1
ATOM 3038 N N . THR B 1 70 ? 46.424 -14.275 25.318 1.00 8.16 67 THR B N 1
ATOM 3039 C CA . THR B 1 70 ? 45.190 -14.578 26.072 1.00 8.38 67 THR B CA 1
ATOM 3040 C C . THR B 1 70 ? 45.336 -15.876 26.864 1.00 8.11 67 THR B C 1
ATOM 3041 O O . THR B 1 70 ? 44.526 -16.111 27.804 1.00 9.48 67 THR B O 1
ATOM 3045 N N . GLY B 1 71 ? 46.245 -16.749 26.422 1.00 7.50 68 GLY B N 1
ATOM 3046 C CA . GLY B 1 71 ? 46.366 -18.096 26.970 1.00 8.05 68 GLY B CA 1
ATOM 3047 C C . GLY B 1 71 ? 45.339 -19.081 26.459 1.00 8.09 68 GLY B C 1
ATOM 3048 O O . GLY B 1 71 ? 45.366 -20.254 26.834 1.00 9.69 68 GLY B O 1
ATOM 3049 N N . VAL B 1 72 ? 44.390 -18.663 25.644 1.00 6.91 69 VAL B N 1
ATOM 3050 C CA . VAL B 1 72 ? 43.355 -19.594 25.113 1.00 7.39 69 VAL B CA 1
ATOM 3051 C C . VAL B 1 72 ? 44.019 -20.456 24.034 1.00 8.04 69 VAL B C 1
ATOM 3052 O O . VAL B 1 72 ? 44.537 -19.894 23.055 1.00 8.52 69 VAL B O 1
ATOM 3056 N N . PRO B 1 73 ? 43.989 -21.799 24.141 1.00 8.51 70 PRO B N 1
ATOM 3057 C CA . PRO B 1 73 ? 44.585 -22.640 23.097 1.00 8.80 70 PRO B CA 1
ATOM 3058 C C . PRO B 1 73 ? 43.926 -22.434 21.740 1.00 8.63 70 PRO B C 1
ATOM 3059 O O . PRO B 1 73 ? 42.710 -22.236 21.716 1.00 9.09 70 PRO B O 1
ATOM 3063 N N . HIS B 1 74 ? 44.733 -22.515 20.685 1.00 8.65 71 HIS B N 1
ATOM 3064 C CA . HIS B 1 74 ? 44.265 -22.387 19.278 1.00 8.50 71 HIS B CA 1
ATOM 3065 C C . HIS B 1 74 ? 45.181 -23.218 18.385 1.00 8.85 71 HIS B C 1
ATOM 3066 O O . HIS B 1 74 ? 45.654 -22.724 17.372 1.00 8.87 71 HIS B O 1
ATOM 3073 N N . ASP B 1 75 ? 45.350 -24.462 18.769 1.00 9.72 72 ASP B N 1
ATOM 3074 C CA . ASP B 1 75 ? 46.243 -25.366 18.001 1.00 10.61 72 ASP B CA 1
ATOM 3075 C C . ASP B 1 75 ? 45.713 -25.523 16.573 1.00 8.92 72 ASP B C 1
ATOM 3076 O O . ASP B 1 75 ? 44.482 -25.483 16.319 1.00 8.53 72 ASP B O 1
ATOM 3081 N N . LEU B 1 76 ? 46.638 -25.705 15.643 1.00 9.10 73 LEU B N 1
ATOM 3082 C CA . LEU B 1 76 ? 46.235 -25.938 14.218 1.00 8.49 73 LEU B CA 1
ATOM 3083 C C . LEU B 1 76 ? 45.232 -27.074 14.152 1.00 8.42 73 LEU B C 1
ATOM 3084 O O . LEU B 1 76 ? 45.334 -28.094 14.894 1.00 9.20 73 LEU B O 1
ATOM 3089 N N . ASN B 1 77 ? 44.216 -26.935 13.290 1.00 8.37 74 ASN B N 1
ATOM 3090 C CA . ASN B 1 77 ? 43.228 -27.974 12.991 1.00 8.95 74 ASN B CA 1
ATOM 3091 C C . ASN B 1 77 ? 42.280 -28.218 14.158 1.00 8.76 74 ASN B C 1
ATOM 3092 O O . ASN B 1 77 ? 41.497 -29.113 14.040 1.00 10.42 74 ASN B O 1
ATOM 3097 N N . SER B 1 78 ? 42.238 -27.278 15.117 1.00 8.24 75 SER B N 1
ATOM 3098 C CA . SER B 1 78 ? 41.235 -27.317 16.199 1.00 8.12 75 SER B CA 1
ATOM 3099 C C . SER B 1 78 ? 40.011 -26.464 15.890 1.00 7.33 75 SER B C 1
ATOM 3100 O O . SER B 1 78 ? 40.099 -25.525 15.082 1.00 7.78 75 SER B O 1
ATOM 3103 N N . HIS B 1 79 ? 38.923 -26.719 16.586 1.00 7.52 76 HIS B N 1
ATOM 3104 C CA . HIS B 1 79 ? 37.718 -25.833 16.552 1.00 7.65 76 HIS B CA 1
ATOM 3105 C C . HIS B 1 79 ? 38.140 -24.409 16.927 1.00 7.14 76 HIS B C 1
ATOM 3106 O O . HIS B 1 79 ? 37.744 -23.451 16.277 1.00 6.94 76 HIS B O 1
ATOM 3113 N N . SER B 1 80 ? 38.942 -24.241 17.959 1.00 7.12 77 SER B N 1
ATOM 3114 C CA . SER B 1 80 ? 39.405 -22.905 18.362 1.00 6.39 77 SER B CA 1
ATOM 3115 C C . SER B 1 80 ? 40.141 -22.214 17.222 1.00 6.32 77 SER B C 1
ATOM 3116 O O . SER B 1 80 ? 39.859 -21.029 16.974 1.00 5.73 77 SER B O 1
ATOM 3119 N N . TYR B 1 81 ? 41.058 -22.908 16.559 1.00 6.50 78 TYR B N 1
ATOM 3120 C CA . TYR B 1 81 ? 41.774 -22.263 15.439 1.00 6.76 78 TYR B CA 1
ATOM 3121 C C . TYR B 1 81 ? 40.829 -21.994 14.270 1.00 6.07 78 TYR B C 1
ATOM 3122 O O . TYR B 1 81 ? 40.958 -20.944 13.637 1.00 6.25 78 TYR B O 1
ATOM 3131 N N . GLN B 1 82 ? 39.867 -22.875 13.998 1.00 7.07 79 GLN B N 1
ATOM 3132 C CA . GLN B 1 82 ? 38.853 -22.598 12.960 1.00 6.50 79 GLN B CA 1
ATOM 3133 C C . GLN B 1 82 ? 38.196 -21.232 13.293 1.00 6.83 79 GLN B C 1
ATOM 3134 O O . GLN B 1 82 ? 38.007 -20.371 12.401 1.00 6.31 79 GLN B O 1
ATOM 3140 N N . SER B 1 83 ? 37.841 -21.025 14.558 1.00 6.35 80 SER B N 1
ATOM 3141 C CA . SER B 1 83 ? 37.141 -19.783 15.000 1.00 6.61 80 SER B CA 1
ATOM 3142 C C . SER B 1 83 ? 38.105 -18.586 14.932 1.00 6.40 80 SER B C 1
ATOM 3143 O O . SER B 1 83 ? 37.678 -17.430 14.602 1.00 6.17 80 SER B O 1
ATOM 3146 N N . LEU B 1 84 ? 39.397 -18.807 15.267 1.00 6.37 81 LEU B N 1
ATOM 3147 C CA . LEU B 1 84 ? 40.411 -17.735 15.139 1.00 6.65 81 LEU B CA 1
ATOM 3148 C C . LEU B 1 84 ? 40.497 -17.334 13.662 1.00 6.28 81 LEU B C 1
ATOM 3149 O O . LEU B 1 84 ? 40.635 -16.117 13.396 1.00 6.53 81 LEU B O 1
ATOM 3154 N N . MET B 1 85 ? 40.456 -18.288 12.717 1.00 6.34 82 MET B N 1
ATOM 3155 C CA . MET B 1 85 ? 40.449 -17.927 11.272 1.00 7.03 82 MET B CA 1
ATOM 3156 C C . MET B 1 85 ? 39.172 -17.171 10.899 1.00 6.73 82 MET B C 1
ATOM 3157 O O . MET B 1 85 ? 39.287 -16.206 10.112 1.00 6.76 82 MET B O 1
ATOM 3162 N N . VAL B 1 86 ? 38.035 -17.492 11.468 1.00 6.03 83 VAL B N 1
ATOM 3163 C CA . VAL B 1 86 ? 36.827 -16.658 11.221 1.00 6.66 83 VAL B CA 1
ATOM 3164 C C . VAL B 1 86 ? 37.120 -15.241 11.703 1.00 6.46 83 VAL B C 1
ATOM 3165 O O . VAL B 1 86 ? 36.758 -14.273 11.012 1.00 6.14 83 VAL B O 1
ATOM 3169 N N . GLY B 1 87 ? 37.673 -15.072 12.896 1.00 5.71 84 GLY B N 1
ATOM 3170 C CA . GLY B 1 87 ? 37.893 -13.734 13.452 1.00 6.29 84 GLY B CA 1
ATOM 3171 C C . GLY B 1 87 ? 38.909 -12.970 12.619 1.00 6.29 84 GLY B C 1
ATOM 3172 O O . GLY B 1 87 ? 38.670 -11.817 12.286 1.00 6.46 84 GLY B O 1
ATOM 3173 N N . TYR B 1 88 ? 39.998 -13.641 12.255 1.00 6.23 85 TYR B N 1
ATOM 3174 C CA . TYR B 1 88 ? 41.000 -13.013 11.358 1.00 6.45 85 TYR B CA 1
ATOM 3175 C C . TYR B 1 88 ? 40.299 -12.506 10.077 1.00 6.48 85 TYR B C 1
ATOM 3176 O O . TYR B 1 88 ? 40.546 -11.365 9.652 1.00 6.56 85 TYR B O 1
ATOM 3185 N N . THR B 1 89 ? 39.578 -13.389 9.413 1.00 6.82 86 THR B N 1
ATOM 3186 C CA . THR B 1 89 ? 38.964 -13.056 8.121 1.00 7.02 86 THR B CA 1
ATOM 3187 C C . THR B 1 89 ? 37.883 -12.010 8.309 1.00 6.57 86 THR B C 1
ATOM 3188 O O . THR B 1 89 ? 37.679 -11.142 7.403 1.00 7.31 86 THR B O 1
ATOM 3192 N N . TYR B 1 90 ? 37.172 -12.024 9.426 1.00 6.58 87 TYR B N 1
ATOM 3193 C CA . TYR B 1 90 ? 36.181 -10.954 9.693 1.00 6.96 87 TYR B CA 1
ATOM 3194 C C . TYR B 1 90 ? 36.852 -9.601 9.617 1.00 6.47 87 TYR B C 1
ATOM 3195 O O . TYR B 1 90 ? 36.451 -8.707 8.829 1.00 6.70 87 TYR B O 1
ATOM 3204 N N . ALA B 1 91 ? 37.960 -9.439 10.332 1.00 6.34 88 ALA B N 1
ATOM 3205 C CA . ALA B 1 91 ? 38.669 -8.160 10.360 1.00 6.98 88 ALA B CA 1
ATOM 3206 C C . ALA B 1 91 ? 39.291 -7.873 8.990 1.00 8.01 88 ALA B C 1
ATOM 3207 O O . ALA B 1 91 ? 39.212 -6.736 8.516 1.00 8.20 88 ALA B O 1
ATOM 3209 N N . ASP B 1 92 ? 39.908 -8.883 8.393 1.00 7.29 89 ASP B N 1
ATOM 3210 C CA . ASP B 1 92 ? 40.672 -8.732 7.135 1.00 7.43 89 ASP B CA 1
ATOM 3211 C C . ASP B 1 92 ? 39.682 -8.244 6.080 1.00 7.10 89 ASP B C 1
ATOM 3212 O O . ASP B 1 92 ? 40.020 -7.312 5.315 1.00 8.05 89 ASP B O 1
ATOM 3217 N N . ASN B 1 93 ? 38.532 -8.902 5.924 1.00 6.63 90 ASN B N 1
ATOM 3218 C CA . ASN B 1 93 ? 37.577 -8.642 4.796 1.00 6.61 90 ASN B CA 1
ATOM 3219 C C . ASN B 1 93 ? 36.677 -7.446 5.105 1.00 7.39 90 ASN B C 1
ATOM 3220 O O . ASN B 1 93 ? 36.215 -6.793 4.160 1.00 7.49 90 ASN B O 1
ATOM 3225 N N . CYS B 1 94 ? 36.275 -7.250 6.367 1.00 6.93 91 CYS B N 1
ATOM 3226 C CA . CYS B 1 94 ? 35.147 -6.323 6.668 1.00 6.95 91 CYS B CA 1
ATOM 3227 C C . CYS B 1 94 ? 35.636 -4.959 7.164 1.00 7.10 91 CYS B C 1
ATOM 3228 O O . CYS B 1 94 ? 34.889 -4.027 7.067 1.00 7.98 91 CYS B O 1
ATOM 3231 N N . LEU B 1 95 ? 36.823 -4.898 7.708 1.00 6.41 92 LEU B N 1
ATOM 3232 C CA . LEU B 1 95 ? 37.383 -3.664 8.321 1.00 6.39 92 LEU B CA 1
ATOM 3233 C C . LEU B 1 95 ? 38.753 -3.394 7.724 1.00 7.12 92 LEU B C 1
ATOM 3234 O O . LEU B 1 95 ? 39.689 -3.092 8.434 1.00 6.99 92 LEU B O 1
ATOM 3239 N N . PRO B 1 96 ? 38.941 -3.519 6.387 1.00 6.71 93 PRO B N 1
ATOM 3240 C CA . PRO B 1 96 ? 40.303 -3.503 5.846 1.00 7.12 93 PRO B CA 1
ATOM 3241 C C . PRO B 1 96 ? 41.104 -2.249 6.177 1.00 6.68 93 PRO B C 1
ATOM 3242 O O . PRO B 1 96 ? 42.312 -2.354 6.487 1.00 6.63 93 PRO B O 1
ATOM 3246 N N . TYR B 1 97 ? 40.494 -1.083 6.121 1.00 7.43 94 TYR B N 1
ATOM 3247 C CA . TYR B 1 97 ? 41.208 0.207 6.266 1.00 7.49 94 TYR B CA 1
ATOM 3248 C C . TYR B 1 97 ? 41.046 0.822 7.647 1.00 7.55 94 TYR B C 1
ATOM 3249 O O . TYR B 1 97 ? 41.469 1.957 7.914 1.00 8.69 94 TYR B O 1
ATOM 3258 N N . HIS B 1 98 ? 40.515 0.032 8.592 1.00 6.88 95 HIS B N 1
ATOM 3259 C CA . HIS B 1 98 ? 40.419 0.443 10.011 1.00 7.18 95 HIS B CA 1
ATOM 3260 C C . HIS B 1 98 ? 41.771 0.398 10.703 1.00 7.05 95 HIS B C 1
ATOM 3261 O O . HIS B 1 98 ? 42.671 -0.324 10.221 1.00 8.15 95 HIS B O 1
ATOM 3268 N N . ASP B 1 99 ? 41.918 1.110 11.820 1.00 6.88 96 ASP B N 1
ATOM 3269 C CA . ASP B 1 99 ? 43.154 1.040 12.604 1.00 7.51 96 ASP B CA 1
ATOM 3270 C C . ASP B 1 99 ? 43.472 -0.419 12.925 1.00 7.48 96 ASP B C 1
ATOM 3271 O O . ASP B 1 99 ? 42.571 -1.157 13.317 1.00 6.89 96 ASP B O 1
ATOM 3276 N N . ILE B 1 100 ? 44.716 -0.825 12.827 1.00 8.10 97 ILE B N 1
ATOM 3277 C CA . ILE B 1 100 ? 45.050 -2.245 13.079 1.00 8.16 97 ILE B CA 1
ATOM 3278 C C . ILE B 1 100 ? 44.654 -2.614 14.513 1.00 7.82 97 ILE B C 1
ATOM 3279 O O . ILE B 1 100 ? 44.233 -3.767 14.679 1.00 7.18 97 ILE B O 1
ATOM 3284 N N . GLU B 1 101 ? 44.707 -1.696 15.498 1.00 7.80 98 GLU B N 1
ATOM 3285 C CA . GLU B 1 101 ? 44.311 -2.100 16.871 1.00 8.13 98 GLU B CA 1
ATOM 3286 C C . GLU B 1 101 ? 42.834 -2.470 16.905 1.00 7.68 98 GLU B C 1
ATOM 3287 O O . GLU B 1 101 ? 42.470 -3.419 17.601 1.00 8.54 98 GLU B O 1
ATOM 3293 N N . VAL B 1 102 ? 42.000 -1.776 16.144 1.00 7.29 99 VAL B N 1
ATOM 3294 C CA . VAL B 1 102 ? 40.568 -2.111 16.031 1.00 6.86 99 VAL B CA 1
ATOM 3295 C C . VAL B 1 102 ? 40.410 -3.424 15.252 1.00 6.33 99 VAL B C 1
ATOM 3296 O O . VAL B 1 102 ? 39.582 -4.285 15.657 1.00 6.82 99 VAL B O 1
ATOM 3300 N N . LYS B 1 103 ? 41.167 -3.643 14.162 1.00 5.95 100 LYS B N 1
ATOM 3301 C CA . LYS B 1 103 ? 41.017 -4.878 13.395 1.00 5.82 100 LYS B CA 1
ATOM 3302 C C . LYS B 1 103 ? 41.372 -6.075 14.301 1.00 5.79 100 LYS B C 1
ATOM 3303 O O . LYS B 1 103 ? 40.678 -7.086 14.281 1.00 5.77 100 LYS B O 1
ATOM 3309 N N . VAL B 1 104 ? 42.462 -5.964 15.079 1.00 5.97 101 VAL B N 1
ATOM 3310 C CA . VAL B 1 104 ? 42.879 -7.058 16.011 1.00 6.49 101 VAL B CA 1
ATOM 3311 C C . VAL B 1 104 ? 41.761 -7.229 17.043 1.00 6.25 101 VAL B C 1
ATOM 3312 O O . VAL B 1 104 ? 41.335 -8.379 17.320 1.00 6.24 101 VAL B O 1
ATOM 3316 N N . TYR B 1 105 ? 41.271 -6.133 17.613 1.00 5.32 102 TYR B N 1
ATOM 3317 C CA . TYR B 1 105 ? 40.185 -6.219 18.642 1.00 5.33 102 TYR B CA 1
ATOM 3318 C C . TYR B 1 105 ? 39.024 -7.040 18.089 1.00 5.03 102 TYR B C 1
ATOM 3319 O O . TYR B 1 105 ? 38.502 -7.941 18.800 1.00 5.16 102 TYR B O 1
ATOM 3328 N N . VAL B 1 106 ? 38.562 -6.732 16.873 1.00 5.17 103 VAL B N 1
ATOM 3329 C CA . VAL B 1 106 ? 37.398 -7.423 16.307 1.00 5.30 103 VAL B CA 1
ATOM 3330 C C . VAL B 1 106 ? 37.788 -8.879 16.034 1.00 5.42 103 VAL B C 1
ATOM 3331 O O . VAL B 1 106 ? 36.934 -9.801 16.241 1.00 5.88 103 VAL B O 1
ATOM 3335 N N . ALA B 1 107 ? 38.983 -9.143 15.503 1.00 4.94 104 ALA B N 1
ATOM 3336 C CA . ALA B 1 107 ? 39.345 -10.559 15.214 1.00 5.37 104 ALA B CA 1
ATOM 3337 C C . ALA B 1 107 ? 39.337 -11.405 16.490 1.00 5.35 104 ALA B C 1
ATOM 3338 O O . ALA B 1 107 ? 38.838 -12.537 16.476 1.00 6.36 104 ALA B O 1
ATOM 3340 N N . ILE B 1 108 ? 39.899 -10.846 17.545 1.00 5.92 105 ILE B N 1
ATOM 3341 C CA . ILE B 1 108 ? 40.032 -11.613 18.797 1.00 5.60 105 ILE B CA 1
ATOM 3342 C C . ILE B 1 108 ? 38.650 -11.735 19.428 1.00 5.55 105 ILE B C 1
ATOM 3343 O O . ILE B 1 108 ? 38.291 -12.810 19.930 1.00 6.32 105 ILE B O 1
ATOM 3348 N N . TYR B 1 109 ? 37.853 -10.649 19.480 1.00 5.49 106 TYR B N 1
ATOM 3349 C CA . TYR B 1 109 ? 36.460 -10.754 19.947 1.00 5.05 106 TYR B CA 1
ATOM 3350 C C . TYR B 1 109 ? 35.723 -11.857 19.202 1.00 4.74 106 TYR B C 1
ATOM 3351 O O . TYR B 1 109 ? 35.013 -12.665 19.810 1.00 5.17 106 TYR B O 1
ATOM 3360 N N . THR B 1 110 ? 35.901 -11.923 17.880 1.00 4.82 107 THR B N 1
ATOM 3361 C CA . THR B 1 110 ? 35.125 -12.868 17.048 1.00 5.02 107 THR B CA 1
ATOM 3362 C C . THR B 1 110 ? 35.589 -14.287 17.335 1.00 4.91 107 THR B C 1
ATOM 3363 O O . THR B 1 110 ? 34.750 -15.203 17.429 1.00 5.57 107 THR B O 1
ATOM 3367 N N . TRP B 1 111 ? 36.885 -14.488 17.485 1.00 5.11 108 TRP B N 1
ATOM 3368 C CA . TRP B 1 111 ? 37.422 -15.817 17.885 1.00 5.33 108 TRP B CA 1
ATOM 3369 C C . TRP B 1 111 ? 36.756 -16.333 19.157 1.00 5.58 108 TRP B C 1
ATOM 3370 O O . TRP B 1 111 ? 36.168 -17.418 19.178 1.00 6.43 108 TRP B O 1
ATOM 3381 N N . LEU B 1 112 ? 36.803 -15.502 20.187 1.00 5.66 109 LEU B N 1
ATOM 3382 C CA . LEU B 1 112 ? 36.301 -15.951 21.510 1.00 5.77 109 LEU B CA 1
ATOM 3383 C C . LEU B 1 112 ? 34.761 -16.086 21.445 1.00 5.01 109 LEU B C 1
ATOM 3384 O O . LEU B 1 112 ? 34.212 -17.026 22.018 1.00 5.35 109 LEU B O 1
ATOM 3389 N N . ALA B 1 113 ? 34.064 -15.128 20.815 1.00 5.10 110 ALA B N 1
ATOM 3390 C CA . ALA B 1 113 ? 32.610 -15.145 20.791 1.00 5.55 110 ALA B CA 1
ATOM 3391 C C . ALA B 1 113 ? 32.047 -16.291 19.952 1.00 5.88 110 ALA B C 1
ATOM 3392 O O . ALA B 1 113 ? 31.039 -16.928 20.390 1.00 5.19 110 ALA B O 1
ATOM 3394 N N . THR B 1 114 ? 32.730 -16.677 18.898 1.00 6.64 111 THR B N 1
ATOM 3395 C CA . THR B 1 114 ? 32.251 -17.822 18.098 1.00 7.49 111 THR B CA 1
ATOM 3396 C C . THR B 1 114 ? 32.470 -19.166 18.839 1.00 6.94 111 THR B C 1
ATOM 3397 O O . THR B 1 114 ? 31.622 -20.106 18.707 1.00 6.18 111 THR B O 1
ATOM 3401 N N . ILE B 1 115 ? 33.497 -19.222 19.700 1.00 6.56 112 ILE B N 1
ATOM 3402 C CA . ILE B 1 115 ? 33.680 -20.420 20.579 1.00 6.55 112 ILE B CA 1
ATOM 3403 C C . ILE B 1 115 ? 32.518 -20.420 21.568 1.00 6.29 112 ILE B C 1
ATOM 3404 O O . ILE B 1 115 ? 31.797 -21.449 21.708 1.00 7.67 112 ILE B O 1
ATOM 3409 N N . CYS B 1 116 ? 32.230 -19.268 22.185 1.00 5.91 113 CYS B N 1
ATOM 3410 C CA . CYS B 1 116 ? 31.069 -19.178 23.099 1.00 6.58 113 CYS B CA 1
ATOM 3411 C C . CYS B 1 116 ? 29.799 -19.585 22.380 1.00 5.74 113 CYS B C 1
ATOM 3412 O O . CYS B 1 116 ? 28.853 -20.163 22.964 1.00 6.02 113 CYS B O 1
ATOM 3415 N N . ASP B 1 117 ? 29.652 -19.162 21.113 1.00 6.02 114 ASP B N 1
ATOM 3416 C CA . ASP B 1 117 ? 28.450 -19.472 20.310 1.00 6.06 114 ASP B CA 1
ATOM 3417 C C . ASP B 1 117 ? 28.214 -20.966 20.200 1.00 6.03 114 ASP B C 1
ATOM 3418 O O . ASP B 1 117 ? 27.096 -21.352 19.942 1.00 6.25 114 ASP B O 1
ATOM 3423 N N . ASP B 1 118 ? 29.290 -21.719 20.259 1.00 6.38 115 ASP B N 1
ATOM 3424 C CA . ASP B 1 118 ? 29.254 -23.194 20.209 1.00 6.58 115 ASP B CA 1
ATOM 3425 C C . ASP B 1 118 ? 29.180 -23.817 21.608 1.00 7.23 115 ASP B C 1
ATOM 3426 O O . ASP B 1 118 ? 29.476 -25.019 21.769 1.00 6.98 115 ASP B O 1
ATOM 3431 N N . ALA B 1 119 ? 28.780 -23.049 22.621 1.00 7.15 116 ALA B N 1
ATOM 3432 C CA . ALA B 1 119 ? 28.854 -23.514 24.021 1.00 6.58 116 ALA B CA 1
ATOM 3433 C C . ALA B 1 119 ? 28.041 -24.784 24.238 1.00 7.07 116 ALA B C 1
ATOM 3434 O O . ALA B 1 119 ? 28.427 -25.603 25.071 1.00 7.14 116 ALA B O 1
ATOM 3436 N N . GLU B 1 120 ? 26.895 -24.915 23.633 1.00 7.32 117 GLU B N 1
ATOM 3437 C CA . GLU B 1 120 ? 26.040 -26.121 23.864 1.00 7.73 117 GLU B CA 1
ATOM 3438 C C . GLU B 1 120 ? 26.780 -27.372 23.384 1.00 8.10 117 GLU B C 1
ATOM 3439 O O . GLU B 1 120 ? 26.905 -28.358 24.180 1.00 9.38 117 GLU B O 1
ATOM 3445 N N . ALA B 1 121 ? 27.329 -27.327 22.182 1.00 8.63 118 ALA B N 1
ATOM 3446 C CA . ALA B 1 121 ? 28.077 -28.499 21.672 1.00 9.12 118 ALA B CA 1
ATOM 3447 C C . ALA B 1 121 ? 29.296 -28.783 22.535 1.00 9.75 118 ALA B C 1
ATOM 3448 O O . ALA B 1 121 ? 29.616 -29.966 22.740 1.00 10.98 118 ALA B O 1
ATOM 3450 N N . LEU B 1 122 ? 29.937 -27.738 23.064 1.00 8.76 119 LEU B N 1
ATOM 3451 C CA . LEU B 1 122 ? 31.182 -27.873 23.848 1.00 9.25 119 LEU B CA 1
ATOM 3452 C C . LEU B 1 122 ? 30.896 -28.252 25.304 1.00 9.45 119 LEU B C 1
ATOM 3453 O O . LEU B 1 122 ? 31.881 -28.534 26.024 1.00 10.13 119 LEU B O 1
ATOM 3458 N N . GLY B 1 123 ? 29.637 -28.222 25.755 1.00 8.16 120 GLY B N 1
ATOM 3459 C CA . GLY B 1 123 ? 29.336 -28.572 27.161 1.00 8.27 120 GLY B CA 1
ATOM 3460 C C . GLY B 1 123 ? 29.755 -27.484 28.140 1.00 8.28 120 GLY B C 1
ATOM 3461 O O . GLY B 1 123 ? 30.041 -27.829 29.310 1.00 10.52 120 GLY B O 1
ATOM 3462 N N . ILE B 1 124 ? 29.782 -26.233 27.727 1.00 7.63 121 ILE B N 1
ATOM 3463 C CA . ILE B 1 124 ? 30.194 -25.121 28.636 1.00 7.95 121 ILE B CA 1
ATOM 3464 C C . ILE B 1 124 ? 29.025 -24.176 28.927 1.00 8.14 121 ILE B C 1
ATOM 3465 O O . ILE B 1 124 ? 29.263 -23.025 29.341 1.00 8.31 121 ILE B O 1
ATOM 3470 N N . ILE B 1 125 ? 27.789 -24.621 28.775 1.00 7.89 122 ILE B N 1
ATOM 3471 C CA . ILE B 1 125 ? 26.621 -23.737 29.058 1.00 8.44 122 ILE B CA 1
ATOM 3472 C C . ILE B 1 125 ? 26.656 -23.259 30.499 1.00 8.58 122 ILE B C 1
ATOM 3473 O O . ILE B 1 125 ? 26.251 -22.131 30.742 1.00 8.40 122 ILE B O 1
ATOM 3478 N N . ASP B 1 126 ? 27.036 -24.082 31.456 1.00 8.53 123 ASP B N 1
ATOM 3479 C CA . ASP B 1 126 ? 26.959 -23.621 32.855 1.00 9.93 123 ASP B CA 1
ATOM 3480 C C . ASP B 1 126 ? 27.819 -22.367 33.015 1.00 10.15 123 ASP B C 1
ATOM 3481 O O . ASP B 1 126 ? 27.420 -21.427 33.760 1.00 11.51 123 ASP B O 1
ATOM 3486 N N . ASP B 1 127 ? 28.979 -22.316 32.377 1.00 9.37 124 ASP B N 1
ATOM 3487 C CA . ASP B 1 127 ? 29.930 -21.180 32.521 1.00 11.88 124 ASP B CA 1
ATOM 3488 C C . ASP B 1 127 ? 29.361 -19.937 31.814 1.00 9.69 124 ASP B C 1
ATOM 3489 O O . ASP B 1 127 ? 29.486 -18.858 32.336 1.00 6.90 124 ASP B O 1
ATOM 3494 N N . VAL B 1 128 ? 28.815 -20.137 30.624 1.00 8.84 125 VAL B N 1
ATOM 3495 C CA . VAL B 1 128 ? 28.273 -18.992 29.827 1.00 9.18 125 VAL B CA 1
ATOM 3496 C C . VAL B 1 128 ? 27.048 -18.415 30.563 1.00 8.27 125 VAL B C 1
ATOM 3497 O O . VAL B 1 128 ? 26.870 -17.226 30.556 1.00 7.47 125 VAL B O 1
ATOM 3501 N N . GLN B 1 129 ? 26.241 -19.300 31.167 1.00 7.19 126 GLN B N 1
ATOM 3502 C CA . GLN B 1 129 ? 25.039 -18.833 31.901 1.00 7.91 126 GLN B CA 1
ATOM 3503 C C . GLN B 1 129 ? 25.459 -17.952 33.079 1.00 7.25 126 GLN B C 1
ATOM 3504 O O . GLN B 1 129 ? 24.712 -17.009 33.418 1.00 7.00 126 GLN B O 1
ATOM 3510 N N . LEU B 1 130 ? 26.583 -18.236 33.703 1.00 8.25 127 LEU B N 1
ATOM 3511 C CA . LEU B 1 130 ? 26.939 -17.512 34.934 1.00 7.72 127 LEU B CA 1
ATOM 3512 C C . LEU B 1 130 ? 27.892 -16.370 34.610 1.00 6.43 127 LEU B C 1
ATOM 3513 O O . LEU B 1 130 ? 28.226 -15.599 35.512 1.00 7.10 127 LEU B O 1
ATOM 3518 N N . PHE B 1 131 ? 28.285 -16.158 33.359 1.00 5.53 128 PHE B N 1
ATOM 3519 C CA . PHE B 1 131 ? 29.284 -15.133 33.002 1.00 5.63 128 PHE B CA 1
ATOM 3520 C C . PHE B 1 131 ? 28.843 -13.755 33.457 1.00 5.75 128 PHE B C 1
ATOM 3521 O O . PHE B 1 131 ? 29.666 -13.047 34.053 1.00 5.96 128 PHE B O 1
ATOM 3529 N N . GLU B 1 132 ? 27.656 -13.349 33.130 1.00 5.28 129 GLU B N 1
ATOM 3530 C CA . GLU B 1 132 ? 27.265 -11.933 33.377 1.00 5.77 129 GLU B CA 1
ATOM 3531 C C . GLU B 1 132 ? 27.206 -11.588 34.859 1.00 6.16 129 GLU B C 1
ATOM 3532 O O . GLU B 1 132 ? 27.695 -10.473 35.220 1.00 6.43 129 GLU B O 1
ATOM 3538 N N . GLN B 1 133 ? 26.629 -12.437 35.708 1.00 6.84 130 GLN B N 1
ATOM 3539 C CA . GLN B 1 133 ? 26.626 -12.025 37.123 1.00 7.92 130 GLN B CA 1
ATOM 3540 C C . GLN B 1 133 ? 28.066 -11.965 37.660 1.00 7.24 130 GLN B C 1
ATOM 3541 O O . GLN B 1 133 ? 28.407 -11.029 38.347 1.00 7.51 130 GLN B O 1
ATOM 3547 N N . ARG B 1 134 ? 28.949 -12.911 37.287 1.00 6.48 131 ARG B N 1
ATOM 3548 C CA . ARG B 1 134 ? 30.360 -12.823 37.716 1.00 6.56 131 ARG B CA 1
ATOM 3549 C C . ARG B 1 134 ? 30.958 -11.518 37.210 1.00 6.67 131 ARG B C 1
ATOM 3550 O O . ARG B 1 134 ? 31.714 -10.871 37.884 1.00 7.72 131 ARG B O 1
ATOM 3558 N N . PHE B 1 135 ? 30.733 -11.204 35.969 1.00 6.21 132 PHE B N 1
ATOM 3559 C CA . PHE B 1 135 ? 31.301 -10.003 35.311 1.00 5.86 132 PHE B CA 1
ATOM 3560 C C . PHE B 1 135 ? 30.874 -8.737 35.987 1.00 7.76 132 PHE B C 1
ATOM 3561 O O . PHE B 1 135 ? 31.757 -7.905 36.272 1.00 8.48 132 PHE B O 1
ATOM 3569 N N . ILE B 1 136 ? 29.591 -8.566 36.245 1.00 7.24 133 ILE B N 1
ATOM 3570 C CA . ILE B 1 136 ? 29.143 -7.319 36.963 1.00 8.69 133 ILE B CA 1
ATOM 3571 C C . ILE B 1 136 ? 29.550 -7.287 38.438 1.00 9.57 133 ILE B C 1
ATOM 3572 O O . ILE B 1 136 ? 29.580 -6.157 39.053 1.00 10.38 133 ILE B O 1
ATOM 3577 N N . LEU B 1 137 ? 29.906 -8.412 39.059 1.00 8.82 134 LEU B N 1
ATOM 3578 C CA . LEU B 1 137 ? 30.406 -8.421 40.465 1.00 9.23 134 LEU B CA 1
ATOM 3579 C C . LEU B 1 137 ? 31.923 -8.354 40.518 1.00 9.91 134 LEU B C 1
ATOM 3580 O O . LEU B 1 137 ? 32.457 -8.308 41.661 1.00 12.39 134 LEU B O 1
ATOM 3585 N N . GLY B 1 138 ? 32.616 -8.371 39.395 1.00 9.83 135 GLY B N 1
ATOM 3586 C CA . GLY B 1 138 ? 34.082 -8.310 39.413 1.00 9.82 135 GLY B CA 1
ATOM 3587 C C . GLY B 1 138 ? 34.667 -9.617 39.905 1.00 9.98 135 GLY B C 1
ATOM 3588 O O . GLY B 1 138 ? 35.854 -9.611 40.273 1.00 13.63 135 GLY B O 1
ATOM 3589 N N . GLU B 1 139 ? 33.925 -10.720 39.804 1.00 8.81 136 GLU B N 1
ATOM 3590 C CA . GLU B 1 139 ? 34.435 -12.082 40.125 1.00 8.89 136 GLU B CA 1
ATOM 3591 C C . GLU B 1 139 ? 35.193 -12.653 38.934 1.00 8.53 136 GLU B C 1
ATOM 3592 O O . GLU B 1 139 ? 34.849 -12.446 37.774 1.00 11.90 136 GLU B O 1
ATOM 3598 N N . GLU B 1 140 ? 36.230 -13.396 39.222 1.00 8.51 137 GLU B N 1
ATOM 3599 C CA . GLU B 1 140 ? 36.998 -13.977 38.109 1.00 10.12 137 GLU B CA 1
ATOM 3600 C C . GLU B 1 140 ? 36.096 -14.924 37.331 1.00 8.75 137 GLU B C 1
ATOM 3601 O O . GLU B 1 140 ? 35.217 -15.537 37.928 1.00 10.42 137 GLU B O 1
ATOM 3607 N N . GLN B 1 141 ? 36.289 -15.006 36.014 1.00 7.59 138 GLN B N 1
ATOM 3608 C CA . GLN B 1 141 ? 35.655 -16.089 35.264 1.00 6.13 138 GLN B CA 1
ATOM 3609 C C . GLN B 1 141 ? 36.395 -17.413 35.441 1.00 7.64 138 GLN B C 1
ATOM 3610 O O . GLN B 1 141 ? 37.585 -17.419 35.785 1.00 8.70 138 GLN B O 1
ATOM 3616 N N . PRO B 1 142 ? 35.679 -18.547 35.286 1.00 6.97 139 PRO B N 1
ATOM 3617 C CA . PRO B 1 142 ? 36.225 -19.831 35.707 1.00 7.46 139 PRO B CA 1
ATOM 3618 C C . PRO B 1 142 ? 37.144 -20.541 34.702 1.00 6.99 139 PRO B C 1
ATOM 3619 O O . PRO B 1 142 ? 37.710 -21.613 35.006 1.00 7.80 139 PRO B O 1
ATOM 3623 N N . THR B 1 143 ? 37.182 -20.027 33.479 1.00 6.23 140 THR B N 1
ATOM 3624 C CA . THR B 1 143 ? 37.947 -20.632 32.379 1.00 6.35 140 THR B CA 1
ATOM 3625 C C . THR B 1 143 ? 38.734 -19.567 31.661 1.00 6.15 140 THR B C 1
ATOM 3626 O O . THR B 1 143 ? 38.336 -18.410 31.662 1.00 6.28 140 THR B O 1
ATOM 3630 N N . VAL B 1 144 ? 39.793 -20.002 31.001 1.00 6.35 141 VAL B N 1
ATOM 3631 C CA . VAL B 1 144 ? 40.652 -19.072 30.239 1.00 6.47 141 VAL B CA 1
ATOM 3632 C C . VAL B 1 144 ? 39.852 -18.429 29.115 1.00 5.92 141 VAL B C 1
ATOM 3633 O O . VAL B 1 144 ? 40.053 -17.223 28.854 1.00 6.62 141 VAL B O 1
ATOM 3637 N N . LEU B 1 145 ? 38.979 -19.212 28.473 1.00 5.80 142 LEU B N 1
ATOM 3638 C CA . LEU B 1 145 ? 38.107 -18.631 27.424 1.00 5.96 142 LEU B CA 1
ATOM 3639 C C . LEU B 1 145 ? 37.328 -17.470 27.982 1.00 6.09 142 LEU B C 1
ATOM 3640 O O . LEU B 1 145 ? 37.304 -16.403 27.312 1.00 6.52 142 LEU B O 1
ATOM 3645 N N . LEU B 1 146 ? 36.669 -17.626 29.098 1.00 5.99 143 LEU B N 1
ATOM 3646 C CA . LEU B 1 146 ? 35.772 -16.566 29.562 1.00 6.10 143 LEU B CA 1
ATOM 3647 C C . LEU B 1 146 ? 36.550 -15.426 30.232 1.00 5.93 143 LEU B C 1
ATOM 3648 O O . LEU B 1 146 ? 36.098 -14.231 30.197 1.00 6.25 143 LEU B O 1
ATOM 3653 N N . ARG B 1 147 ? 37.711 -15.701 30.795 1.00 6.12 144 ARG B N 1
ATOM 3654 C CA . ARG B 1 147 ? 38.541 -14.571 31.296 1.00 7.74 144 ARG B CA 1
ATOM 3655 C C . ARG B 1 147 ? 38.976 -13.715 30.094 1.00 6.76 144 ARG B C 1
ATOM 3656 O O . ARG B 1 147 ? 38.972 -12.510 30.208 1.00 6.96 144 ARG B O 1
ATOM 3664 N N . ALA B 1 148 ? 39.346 -14.375 28.994 1.00 6.15 145 ALA B N 1
ATOM 3665 C CA . ALA B 1 148 ? 39.736 -13.600 27.806 1.00 6.07 145 ALA B CA 1
ATOM 3666 C C . ALA B 1 148 ? 38.542 -12.841 27.234 1.00 6.10 145 ALA B C 1
ATOM 3667 O O . ALA B 1 148 ? 38.730 -11.692 26.816 1.00 5.75 145 ALA B O 1
ATOM 3669 N N . PHE B 1 149 ? 37.363 -13.412 27.268 1.00 5.94 146 PHE B N 1
ATOM 3670 C CA . PHE B 1 149 ? 36.197 -12.696 26.703 1.00 6.30 146 PHE B CA 1
ATOM 3671 C C . PHE B 1 149 ? 35.901 -11.489 27.589 1.00 6.11 146 PHE B C 1
ATOM 3672 O O . PHE B 1 149 ? 35.633 -10.394 27.106 1.00 5.68 146 PHE B O 1
ATOM 3680 N N . ALA B 1 150 ? 35.907 -11.675 28.933 1.00 5.60 147 ALA B N 1
ATOM 3681 C CA . ALA B 1 150 ? 35.667 -10.559 29.866 1.00 5.81 147 ALA B CA 1
ATOM 3682 C C . ALA B 1 150 ? 36.685 -9.446 29.634 1.00 5.39 147 ALA B C 1
ATOM 3683 O O . ALA B 1 150 ? 36.316 -8.259 29.597 1.00 5.76 147 ALA B O 1
ATOM 3685 N N . ASP B 1 151 ? 37.922 -9.808 29.430 1.00 5.70 148 ASP B N 1
ATOM 3686 C CA . ASP B 1 151 ? 38.969 -8.768 29.215 1.00 7.06 148 ASP B CA 1
ATOM 3687 C C . ASP B 1 151 ? 38.704 -8.085 27.869 1.00 5.84 148 ASP B C 1
ATOM 3688 O O . ASP B 1 151 ? 38.873 -6.859 27.720 1.00 6.64 148 ASP B O 1
ATOM 3693 N N . GLN B 1 152 ? 38.256 -8.855 26.859 1.00 5.35 149 GLN B N 1
ATOM 3694 C CA . GLN B 1 152 ? 37.969 -8.266 25.550 1.00 5.91 149 GLN B CA 1
ATOM 3695 C C . GLN B 1 152 ? 36.795 -7.295 25.689 1.00 6.01 149 GLN B C 1
ATOM 3696 O O . GLN B 1 152 ? 36.817 -6.203 25.053 1.00 5.65 149 GLN B O 1
ATOM 3702 N N . LEU B 1 153 ? 35.797 -7.614 26.510 1.00 5.42 150 LEU B N 1
ATOM 3703 C CA . LEU B 1 153 ? 34.615 -6.729 26.615 1.00 6.15 150 LEU B CA 1
ATOM 3704 C C . LEU B 1 153 ? 35.098 -5.410 27.234 1.00 5.91 150 LEU B C 1
ATOM 3705 O O . LEU B 1 153 ? 34.707 -4.338 26.791 1.00 6.56 150 LEU B O 1
ATOM 3710 N N . LYS B 1 154 ? 35.964 -5.459 28.244 1.00 6.10 151 LYS B N 1
ATOM 3711 C CA . LYS B 1 154 ? 36.476 -4.239 28.924 1.00 6.79 151 LYS B CA 1
ATOM 3712 C C . LYS B 1 154 ? 37.323 -3.402 27.950 1.00 6.56 151 LYS B C 1
ATOM 3713 O O . LYS B 1 154 ? 37.234 -2.164 27.989 1.00 7.10 151 LYS B O 1
ATOM 3719 N N . LEU B 1 155 ? 38.048 -4.031 27.028 1.00 6.16 152 LEU B N 1
ATOM 3720 C CA . LEU B 1 155 ? 38.919 -3.328 26.058 1.00 6.89 152 LEU B CA 1
ATOM 3721 C C . LEU B 1 155 ? 38.071 -2.465 25.110 1.00 6.38 152 LEU B C 1
ATOM 3722 O O . LEU B 1 155 ? 38.579 -1.507 24.523 1.00 7.25 152 LEU B O 1
ATOM 3727 N N . THR B 1 156 ? 36.808 -2.831 24.887 1.00 5.53 153 THR B N 1
ATOM 3728 C CA . THR B 1 156 ? 35.898 -2.098 23.961 1.00 5.69 153 THR B CA 1
ATOM 3729 C C . THR B 1 156 ? 35.957 -0.601 24.234 1.00 5.88 153 THR B C 1
ATOM 3730 O O . THR B 1 156 ? 36.001 0.209 23.299 1.00 5.83 153 THR B O 1
ATOM 3734 N N . TYR B 1 157 ? 36.031 -0.204 25.502 1.00 5.75 154 TYR B N 1
ATOM 3735 C CA . TYR B 1 157 ? 36.008 1.220 25.920 1.00 6.17 154 TYR B CA 1
ATOM 3736 C C . TYR B 1 157 ? 37.271 1.944 25.508 1.00 6.39 154 TYR B C 1
ATOM 3737 O O . TYR B 1 157 ? 37.190 3.166 25.390 1.00 8.11 154 TYR B O 1
ATOM 3746 N N . LYS B 1 158 ? 38.379 1.275 25.250 1.00 7.30 155 LYS B N 1
ATOM 3747 C CA . LYS B 1 158 ? 39.535 2.004 24.694 1.00 7.67 155 LYS B CA 1
ATOM 3748 C C . LYS B 1 158 ? 39.316 2.418 23.242 1.00 7.70 155 LYS B C 1
ATOM 3749 O O . LYS B 1 158 ? 39.996 3.363 22.790 1.00 8.55 155 LYS B O 1
ATOM 3755 N N . LEU B 1 159 ? 38.440 1.754 22.469 1.00 6.97 156 LEU B N 1
ATOM 3756 C CA . LEU B 1 159 ? 38.381 1.900 21.000 1.00 7.83 156 LEU B CA 1
ATOM 3757 C C . LEU B 1 159 ? 37.078 2.527 20.530 1.00 7.68 156 LEU B C 1
ATOM 3758 O O . LEU B 1 159 ? 37.004 2.998 19.391 1.00 7.64 156 LEU B O 1
ATOM 3763 N N . TYR B 1 160 ? 36.034 2.479 21.347 1.00 7.44 157 TYR B N 1
ATOM 3764 C CA . TYR B 1 160 ? 34.670 2.886 20.924 1.00 6.83 157 TYR B CA 1
ATOM 3765 C C . TYR B 1 160 ? 34.196 3.963 21.896 1.00 6.95 157 TYR B C 1
ATOM 3766 O O . TYR B 1 160 ? 34.574 3.955 23.074 1.00 6.90 157 TYR B O 1
ATOM 3775 N N . HIS B 1 161 ? 33.353 4.861 21.406 1.00 7.01 158 HIS B N 1
ATOM 3776 C CA . HIS B 1 161 ? 32.728 5.908 22.238 1.00 7.55 158 HIS B CA 1
ATOM 3777 C C . HIS B 1 161 ? 31.991 5.190 23.362 1.00 7.40 158 HIS B C 1
ATOM 3778 O O . HIS B 1 161 ? 31.451 4.106 23.145 1.00 7.84 158 HIS B O 1
ATOM 3785 N N . PRO B 1 162 ? 31.934 5.747 24.597 1.00 6.76 159 PRO B N 1
ATOM 3786 C CA . PRO B 1 162 ? 31.282 5.016 25.672 1.00 6.48 159 PRO B CA 1
ATOM 3787 C C . PRO B 1 162 ? 29.849 4.584 25.410 1.00 5.85 159 PRO B C 1
ATOM 3788 O O . PRO B 1 162 ? 29.529 3.459 25.835 1.00 5.66 159 PRO B O 1
ATOM 3792 N N . LEU B 1 163 ? 29.071 5.342 24.658 1.00 6.28 160 LEU B N 1
ATOM 3793 C CA . LEU B 1 163 ? 27.672 4.915 24.421 1.00 5.58 160 LEU B CA 1
ATOM 3794 C C . LEU B 1 163 ? 27.709 3.748 23.449 1.00 5.82 160 LEU B C 1
ATOM 3795 O O . LEU B 1 163 ? 26.870 2.880 23.575 1.00 5.87 160 LEU B O 1
ATOM 3800 N N . VAL B 1 164 ? 28.593 3.795 22.475 1.00 4.99 161 VAL B N 1
ATOM 3801 C CA . VAL B 1 164 ? 28.700 2.706 21.484 1.00 5.49 161 VAL B CA 1
ATOM 3802 C C . VAL B 1 164 ? 29.218 1.448 22.218 1.00 5.64 161 VAL B C 1
ATOM 3803 O O . VAL B 1 164 ? 28.720 0.353 21.991 1.00 5.66 161 VAL B O 1
ATOM 3807 N N . ALA B 1 165 ? 30.306 1.579 22.981 1.00 5.44 162 ALA B N 1
ATOM 3808 C CA . ALA B 1 165 ? 30.822 0.470 23.788 1.00 5.25 162 ALA B CA 1
ATOM 3809 C C . ALA B 1 165 ? 29.743 -0.103 24.707 1.00 4.96 162 ALA B C 1
ATOM 3810 O O . ALA B 1 165 ? 29.605 -1.348 24.828 1.00 4.29 162 ALA B O 1
ATOM 3812 N N . ASN B 1 166 ? 28.955 0.772 25.315 1.00 4.72 163 ASN B N 1
ATOM 3813 C CA . ASN B 1 166 ? 27.830 0.295 26.156 1.00 4.48 163 ASN B CA 1
ATOM 3814 C C . ASN B 1 166 ? 26.944 -0.697 25.377 1.00 4.55 163 ASN B C 1
ATOM 3815 O O . ASN B 1 166 ? 26.535 -1.698 25.939 1.00 5.20 163 ASN B O 1
ATOM 3820 N N . LEU B 1 167 ? 26.575 -0.299 24.145 1.00 5.06 164 LEU B N 1
ATOM 3821 C CA . LEU B 1 167 ? 25.668 -1.115 23.299 1.00 5.70 164 LEU B CA 1
ATOM 3822 C C . LEU B 1 167 ? 26.372 -2.405 22.887 1.00 5.72 164 LEU B C 1
ATOM 3823 O O . LEU B 1 167 ? 25.768 -3.463 22.905 1.00 6.84 164 LEU B O 1
ATOM 3828 N N . ILE B 1 168 ? 27.646 -2.334 22.514 1.00 5.66 165 ILE B N 1
ATOM 3829 C CA . ILE B 1 168 ? 28.446 -3.552 22.171 1.00 5.31 165 ILE B CA 1
ATOM 3830 C C . ILE B 1 168 ? 28.387 -4.480 23.375 1.00 5.46 165 ILE B C 1
ATOM 3831 O O . ILE B 1 168 ? 28.149 -5.668 23.182 1.00 5.23 165 ILE B O 1
ATOM 3836 N N . LEU B 1 169 ? 28.555 -3.949 24.571 1.00 5.96 166 LEU B N 1
ATOM 3837 C CA . LEU B 1 169 ? 28.595 -4.879 25.727 1.00 6.81 166 LEU B CA 1
ATOM 3838 C C . LEU B 1 169 ? 27.245 -5.559 25.954 1.00 5.58 166 LEU B C 1
ATOM 3839 O O . LEU B 1 169 ? 27.244 -6.719 26.252 1.00 6.26 166 LEU B O 1
ATOM 3844 N N . CYS B 1 170 ? 26.170 -4.787 25.889 1.00 5.20 167 CYS B N 1
ATOM 3845 C CA . CYS B 1 170 ? 24.849 -5.402 26.149 1.00 5.38 167 CYS B CA 1
ATOM 3846 C C . CYS B 1 170 ? 24.611 -6.440 25.048 1.00 5.86 167 CYS B C 1
ATOM 3847 O O . CYS B 1 170 ? 24.059 -7.533 25.316 1.00 6.36 167 CYS B O 1
ATOM 3850 N N . SER B 1 171 ? 24.916 -6.128 23.778 1.00 6.41 168 SER B N 1
ATOM 3851 C CA . SER B 1 171 ? 24.741 -7.106 22.681 1.00 6.65 168 SER B CA 1
ATOM 3852 C C . SER B 1 171 ? 25.583 -8.344 22.910 1.00 6.03 168 SER B C 1
ATOM 3853 O O . SER B 1 171 ? 25.063 -9.476 22.728 1.00 6.16 168 SER B O 1
ATOM 3856 N N . SER B 1 172 ? 26.783 -8.172 23.454 1.00 5.25 169 SER B N 1
ATOM 3857 C CA . SER B 1 172 ? 27.716 -9.295 23.738 1.00 5.22 169 SER B CA 1
ATOM 3858 C C . SER B 1 172 ? 27.168 -10.168 24.868 1.00 5.00 169 SER B C 1
ATOM 3859 O O . SER B 1 172 ? 27.244 -11.397 24.793 1.00 5.71 169 SER B O 1
ATOM 3862 N N . LEU B 1 173 ? 26.728 -9.553 25.911 1.00 4.58 170 LEU B N 1
ATOM 3863 C CA . LEU B 1 173 ? 26.115 -10.291 27.061 1.00 4.93 170 LEU B CA 1
ATOM 3864 C C . LEU B 1 173 ? 24.885 -11.049 26.543 1.00 5.06 170 LEU B C 1
ATOM 3865 O O . LEU B 1 173 ? 24.659 -12.185 26.934 1.00 5.25 170 LEU B O 1
ATOM 3870 N N . ASN B 1 174 ? 24.063 -10.452 25.680 1.00 5.25 171 ASN B N 1
ATOM 3871 C CA . ASN B 1 174 ? 22.841 -11.105 25.204 1.00 5.64 171 ASN B CA 1
ATOM 3872 C C . ASN B 1 174 ? 23.208 -12.353 24.392 1.00 5.11 171 ASN B C 1
ATOM 3873 O O . ASN B 1 174 ? 22.429 -13.334 24.374 1.00 5.44 171 ASN B O 1
ATOM 3878 N N . LEU B 1 175 ? 24.338 -12.362 23.712 1.00 5.06 172 LEU B N 1
ATOM 3879 C CA . LEU B 1 175 ? 24.823 -13.589 23.015 1.00 5.53 172 LEU B CA 1
ATOM 3880 C C . LEU B 1 175 ? 24.868 -14.745 24.004 1.00 5.40 172 LEU B C 1
ATOM 3881 O O . LEU B 1 175 ? 24.415 -15.859 23.705 1.00 5.66 172 LEU B O 1
ATOM 3886 N N . LEU B 1 176 ? 25.485 -14.498 25.143 1.00 5.43 173 LEU B N 1
ATOM 3887 C CA . LEU B 1 176 ? 25.718 -15.624 26.093 1.00 5.34 173 LEU B CA 1
ATOM 3888 C C . LEU B 1 176 ? 24.371 -16.085 26.626 1.00 5.10 173 LEU B C 1
ATOM 3889 O O . LEU B 1 176 ? 24.146 -17.226 26.806 1.00 4.91 173 LEU B O 1
ATOM 3894 N N . THR B 1 177 ? 23.523 -15.113 26.947 1.00 5.04 174 THR B N 1
ATOM 3895 C CA . THR B 1 177 ? 22.196 -15.426 27.486 1.00 5.11 174 THR B CA 1
ATOM 3896 C C . THR B 1 177 ? 21.359 -16.200 26.464 1.00 5.43 174 THR B C 1
ATOM 3897 O O . THR B 1 177 ? 20.725 -17.233 26.847 1.00 5.59 174 THR B O 1
ATOM 3901 N N . SER B 1 178 ? 21.302 -15.777 25.204 1.00 5.76 175 SER B N 1
ATOM 3902 C CA . SER B 1 178 ? 20.410 -16.409 24.204 1.00 5.83 175 SER B CA 1
ATOM 3903 C C . SER B 1 178 ? 20.993 -17.788 23.866 1.00 5.76 175 SER B C 1
ATOM 3904 O O . SER B 1 178 ? 20.213 -18.746 23.713 1.00 6.81 175 SER B O 1
ATOM 3907 N N . THR B 1 179 ? 22.316 -17.923 23.799 1.00 5.29 176 THR B N 1
ATOM 3908 C CA . THR B 1 179 ? 22.925 -19.248 23.550 1.00 5.56 176 THR B CA 1
ATOM 3909 C C . THR B 1 179 ? 22.469 -20.190 24.657 1.00 6.01 176 THR B C 1
ATOM 3910 O O . THR B 1 179 ? 22.154 -21.334 24.416 1.00 6.75 176 THR B O 1
ATOM 3914 N N . SER B 1 180 ? 22.424 -19.681 25.897 1.00 6.05 177 SER B N 1
ATOM 3915 C CA . SER B 1 180 ? 22.043 -20.516 27.061 1.00 6.49 177 SER B CA 1
ATOM 3916 C C . SER B 1 180 ? 20.572 -20.859 26.967 1.00 6.51 177 SER B C 1
ATOM 3917 O O . SER B 1 180 ? 20.195 -21.982 27.362 1.00 7.26 177 SER B O 1
ATOM 3920 N N . LEU B 1 181 ? 19.742 -19.903 26.581 1.00 6.56 178 LEU B N 1
ATOM 3921 C CA . LEU B 1 181 ? 18.280 -20.170 26.465 1.00 6.23 178 LEU B CA 1
ATOM 3922 C C . LEU B 1 181 ? 18.068 -21.294 25.446 1.00 6.86 178 LEU B C 1
ATOM 3923 O O . LEU B 1 181 ? 17.255 -22.202 25.751 1.00 6.84 178 LEU B O 1
ATOM 3928 N N . VAL B 1 182 ? 18.678 -21.217 24.258 1.00 6.74 179 VAL B N 1
ATOM 3929 C CA . VAL B 1 182 ? 18.395 -22.264 23.217 1.00 7.79 179 VAL B CA 1
ATOM 3930 C C . VAL B 1 182 ? 18.866 -23.650 23.651 1.00 8.89 179 VAL B C 1
ATOM 3931 O O . VAL B 1 182 ? 18.341 -24.620 23.140 1.00 7.85 179 VAL B O 1
ATOM 3935 N N . ALA B 1 183 ? 19.798 -23.754 24.601 1.00 7.95 180 ALA B N 1
ATOM 3936 C CA . ALA B 1 183 ? 20.249 -25.031 25.204 1.00 8.83 180 ALA B CA 1
ATOM 3937 C C . ALA B 1 183 ? 19.155 -25.648 26.079 1.00 8.82 180 ALA B C 1
ATOM 3938 O O . ALA B 1 183 ? 19.239 -26.857 26.367 1.00 11.16 180 ALA B O 1
ATOM 3940 N N . ARG B 1 184 ? 18.093 -24.923 26.437 1.00 7.80 181 ARG B N 1
ATOM 3941 C CA . ARG B 1 184 ? 17.038 -25.451 27.335 1.00 9.20 181 ARG B CA 1
ATOM 3942 C C . ARG B 1 184 ? 16.007 -26.229 26.513 1.00 9.61 181 ARG B C 1
ATOM 3943 O O . ARG B 1 184 ? 15.521 -25.752 25.500 1.00 10.13 181 ARG B O 1
ATOM 3951 N N . LYS B 1 185 ? 15.584 -27.381 27.024 1.00 10.50 182 LYS B N 1
ATOM 3952 C CA . LYS B 1 185 ? 14.534 -28.181 26.321 1.00 13.15 182 LYS B CA 1
ATOM 3953 C C . LYS B 1 185 ? 13.223 -27.403 26.124 1.00 12.49 182 LYS B C 1
ATOM 3954 O O . LYS B 1 185 ? 12.644 -27.546 25.078 1.00 12.03 182 LYS B O 1
ATOM 3960 N N . GLY B 1 186 ? 12.824 -26.604 27.104 1.00 11.41 183 GLY B N 1
ATOM 3961 C CA . GLY B 1 186 ? 11.549 -25.865 27.045 1.00 10.82 183 GLY B CA 1
ATOM 3962 C C . GLY B 1 186 ? 11.597 -24.776 25.991 1.00 10.42 183 GLY B C 1
ATOM 3963 O O . GLY B 1 186 ? 10.555 -24.322 25.502 1.00 12.77 183 GLY B O 1
ATOM 3964 N N . ILE B 1 187 ? 12.791 -24.339 25.624 1.00 9.62 184 ILE B N 1
ATOM 3965 C CA . ILE B 1 187 ? 12.934 -23.374 24.520 1.00 10.43 184 ILE B CA 1
ATOM 3966 C C . ILE B 1 187 ? 12.956 -24.094 23.174 1.00 10.99 184 ILE B C 1
ATOM 3967 O O . ILE B 1 187 ? 12.260 -23.606 22.231 1.00 10.60 184 ILE B O 1
ATOM 3972 N N . LYS B 1 188 ? 13.620 -25.236 23.083 1.00 11.46 185 LYS B N 1
ATOM 3973 C CA . LYS B 1 188 ? 13.570 -26.036 21.835 1.00 12.64 185 LYS B CA 1
ATOM 3974 C C . LYS B 1 188 ? 12.129 -26.471 21.545 1.00 13.76 185 LYS B C 1
ATOM 3975 O O . LYS B 1 188 ? 11.724 -26.443 20.373 1.00 14.56 185 LYS B O 1
ATOM 3981 N N . GLU B 1 189 ? 11.338 -26.677 22.586 1.00 14.09 186 GLU B N 1
ATOM 3982 C CA . GLU B 1 189 ? 9.915 -27.115 22.460 1.00 15.04 186 GLU B CA 1
ATOM 3983 C C . GLU B 1 189 ? 9.104 -26.056 21.692 1.00 14.78 186 GLU B C 1
ATOM 3984 O O . GLU B 1 189 ? 8.132 -26.421 21.033 1.00 15.00 186 GLU B O 1
ATOM 3990 N N . LYS B 1 190 ? 9.483 -24.769 21.687 1.00 13.52 187 LYS B N 1
ATOM 3991 C CA . LYS B 1 190 ? 8.654 -23.727 21.011 1.00 12.74 187 LYS B CA 1
ATOM 3992 C C . LYS B 1 190 ? 8.585 -23.997 19.505 1.00 13.99 187 LYS B C 1
ATOM 3993 O O . LYS B 1 190 ? 7.539 -23.760 18.895 1.00 14.55 187 LYS B O 1
ATOM 3999 N N . GLY B 1 191 ? 9.685 -24.422 18.901 1.00 14.30 188 GLY B N 1
ATOM 4000 C CA . GLY B 1 191 ? 9.743 -24.634 17.447 1.00 16.08 188 GLY B CA 1
ATOM 4001 C C . GLY B 1 191 ? 8.839 -25.778 17.042 1.00 16.81 188 GLY B C 1
ATOM 4002 O O . GLY B 1 191 ? 8.229 -25.703 15.945 1.00 20.00 188 GLY B O 1
ATOM 4003 N N . ASP B 1 192 ? 8.673 -26.766 17.929 1.00 18.61 189 ASP B N 1
ATOM 4004 C CA . ASP B 1 192 ? 7.825 -27.963 17.681 1.00 21.86 189 ASP B CA 1
ATOM 4005 C C . ASP B 1 192 ? 6.351 -27.629 17.902 1.00 18.99 189 ASP B C 1
ATOM 4006 O O . ASP B 1 192 ? 5.492 -28.200 17.212 1.00 21.47 189 ASP B O 1
ATOM 4011 N N . HIS B 1 193 ? 6.060 -26.726 18.844 1.00 16.29 190 HIS B N 1
ATOM 4012 C CA . HIS B 1 193 ? 4.695 -26.396 19.326 1.00 16.46 190 HIS B CA 1
ATOM 4013 C C . HIS B 1 193 ? 4.568 -24.873 19.454 1.00 14.05 190 HIS B C 1
ATOM 4014 O O . HIS B 1 193 ? 4.372 -24.368 20.559 1.00 13.87 190 HIS B O 1
ATOM 4021 N N . PRO B 1 194 ? 4.644 -24.111 18.343 1.00 12.72 191 PRO B N 1
ATOM 4022 C CA . PRO B 1 194 ? 4.590 -22.648 18.391 1.00 11.81 191 PRO B CA 1
ATOM 4023 C C . PRO B 1 194 ? 3.237 -22.170 18.903 1.00 12.92 191 PRO B C 1
ATOM 4024 O O . PRO B 1 194 ? 2.188 -22.605 18.387 1.00 14.36 191 PRO B O 1
ATOM 4028 N N . SER B 1 195 ? 3.237 -21.233 19.840 1.00 12.14 192 SER B N 1
ATOM 4029 C CA . SER B 1 195 ? 1.989 -20.612 20.348 1.00 12.15 192 SER B CA 1
ATOM 4030 C C . SER B 1 195 ? 1.419 -19.616 19.343 1.00 13.23 192 SER B C 1
ATOM 4031 O O . SER B 1 195 ? 2.159 -18.782 18.824 1.00 11.52 192 SER B O 1
ATOM 4034 N N . LYS B 1 196 ? 0.084 -19.665 19.173 1.00 14.50 193 LYS B N 1
ATOM 4035 C CA . LYS B 1 196 ? -0.629 -18.646 18.362 1.00 15.35 193 LYS B CA 1
ATOM 4036 C C . LYS B 1 196 ? -0.355 -17.247 18.947 1.00 12.91 193 LYS B C 1
ATOM 4037 O O . LYS B 1 196 ? -0.557 -17.059 20.133 1.00 14.05 193 LYS B O 1
ATOM 4043 N N . GLY B 1 197 ? 0.045 -16.339 18.088 1.00 12.20 194 GLY B N 1
ATOM 4044 C CA . GLY B 1 197 ? 0.420 -14.967 18.453 1.00 11.44 194 GLY B CA 1
ATOM 4045 C C . GLY B 1 197 ? 1.874 -14.841 18.910 1.00 10.45 194 GLY B C 1
ATOM 4046 O O . GLY B 1 197 ? 2.266 -13.717 19.256 1.00 11.00 194 GLY B O 1
ATOM 4047 N N . GLY B 1 198 ? 2.657 -15.897 18.888 1.00 8.79 195 GLY B N 1
ATOM 4048 C CA . GLY B 1 198 ? 4.068 -15.884 19.334 1.00 8.39 195 GLY B CA 1
ATOM 4049 C C . GLY B 1 198 ? 5.106 -15.536 18.281 1.00 8.71 195 GLY B C 1
ATOM 4050 O O . GLY B 1 198 ? 6.298 -15.712 18.594 1.00 8.84 195 GLY B O 1
ATOM 4051 N N . ASN B 1 199 ? 4.718 -14.966 17.144 1.00 9.55 196 ASN B N 1
ATOM 4052 C CA . ASN B 1 199 ? 5.611 -14.878 15.975 1.00 9.43 196 ASN B CA 1
ATOM 4053 C C . ASN B 1 199 ? 6.855 -14.041 16.284 1.00 9.52 196 ASN B C 1
ATOM 4054 O O . ASN B 1 199 ? 7.907 -14.313 15.711 1.00 8.76 196 ASN B O 1
ATOM 4059 N N . TYR B 1 200 ? 6.761 -13.040 17.140 1.00 8.73 197 TYR B N 1
ATOM 4060 C CA . TYR B 1 200 ? 7.941 -12.220 17.492 1.00 7.98 197 TYR B CA 1
ATOM 4061 C C . TYR B 1 200 ? 9.016 -13.066 18.182 1.00 7.12 197 TYR B C 1
ATOM 4062 O O . TYR B 1 200 ? 10.172 -12.571 18.234 1.00 7.39 197 TYR B O 1
ATOM 4071 N N . PHE B 1 201 ? 8.732 -14.264 18.685 1.00 7.76 198 PHE B N 1
ATOM 4072 C CA . PHE B 1 201 ? 9.752 -15.022 19.449 1.00 7.49 198 PHE B CA 1
ATOM 4073 C C . PHE B 1 201 ? 10.953 -15.353 18.561 1.00 7.30 198 PHE B C 1
ATOM 4074 O O . PHE B 1 201 ? 12.078 -15.473 19.071 1.00 6.72 198 PHE B O 1
ATOM 4082 N N . ALA B 1 202 ? 10.779 -15.607 17.281 1.00 7.11 199 ALA B N 1
ATOM 4083 C CA . ALA B 1 202 ? 11.939 -15.950 16.431 1.00 7.39 199 ALA B CA 1
ATOM 4084 C C . ALA B 1 202 ? 13.008 -14.842 16.480 1.00 6.53 199 ALA B C 1
ATOM 4085 O O . ALA B 1 202 ? 14.199 -15.132 16.719 1.00 6.64 199 ALA B O 1
ATOM 4087 N N . TRP B 1 203 ? 12.610 -13.621 16.267 1.00 6.29 200 TRP B N 1
ATOM 4088 C CA . TRP B 1 203 ? 13.527 -12.442 16.342 1.00 5.99 200 TRP B CA 1
ATOM 4089 C C . TRP B 1 203 ? 13.873 -12.119 17.799 1.00 5.91 200 TRP B C 1
ATOM 4090 O O . TRP B 1 203 ? 14.976 -11.642 18.030 1.00 5.55 200 TRP B O 1
ATOM 4101 N N . TYR B 1 204 ? 13.050 -12.412 18.797 1.00 5.78 201 TYR B N 1
ATOM 4102 C CA . TYR B 1 204 ? 13.430 -12.216 20.199 1.00 5.88 201 TYR B CA 1
ATOM 4103 C C . TYR B 1 204 ? 14.731 -12.976 20.447 1.00 6.39 201 TYR B C 1
ATOM 4104 O O . TYR B 1 204 ? 15.670 -12.404 21.001 1.00 6.02 201 TYR B O 1
ATOM 4113 N N . ILE B 1 205 ? 14.773 -14.241 20.061 1.00 6.04 202 ILE B N 1
ATOM 4114 C CA . ILE B 1 205 ? 15.991 -15.055 20.288 1.00 6.76 202 ILE B CA 1
ATOM 4115 C C . ILE B 1 205 ? 17.107 -14.556 19.340 1.00 6.14 202 ILE B C 1
ATOM 4116 O O . ILE B 1 205 ? 18.276 -14.448 19.794 1.00 6.00 202 ILE B O 1
ATOM 4121 N N . ARG B 1 206 ? 16.792 -14.261 18.078 1.00 6.12 203 ARG B N 1
ATOM 4122 C CA . ARG B 1 206 ? 17.840 -13.981 17.068 1.00 5.85 203 ARG B CA 1
ATOM 4123 C C . ARG B 1 206 ? 18.464 -12.613 17.274 1.00 6.18 203 ARG B C 1
ATOM 4124 O O . ARG B 1 206 ? 19.675 -12.437 17.061 1.00 6.03 203 ARG B O 1
ATOM 4132 N N . GLU B 1 207 ? 17.679 -11.636 17.735 1.00 5.98 204 GLU B N 1
ATOM 4133 C CA . GLU B 1 207 ? 18.254 -10.300 18.059 1.00 6.45 204 GLU B CA 1
ATOM 4134 C C . GLU B 1 207 ? 19.325 -10.487 19.135 1.00 6.25 204 GLU B C 1
ATOM 4135 O O . GLU B 1 207 ? 20.393 -9.846 19.031 1.00 6.78 204 GLU B O 1
ATOM 4141 N N . ARG B 1 208 ? 19.066 -11.368 20.101 1.00 6.47 205 ARG B N 1
ATOM 4142 C CA . ARG B 1 208 ? 19.984 -11.544 21.243 1.00 6.32 205 ARG B CA 1
ATOM 4143 C C . ARG B 1 208 ? 21.097 -12.540 20.949 1.00 6.81 205 ARG B C 1
ATOM 4144 O O . ARG B 1 208 ? 22.223 -12.276 21.433 1.00 6.96 205 ARG B O 1
ATOM 4152 N N . ASP B 1 209 ? 20.902 -13.553 20.123 1.00 5.93 206 ASP B N 1
ATOM 4153 C CA . ASP B 1 209 ? 22.055 -14.463 19.888 1.00 6.53 206 ASP B CA 1
ATOM 4154 C C . ASP B 1 209 ? 22.958 -13.984 18.753 1.00 6.56 206 ASP B C 1
ATOM 4155 O O . ASP B 1 209 ? 24.100 -14.330 18.755 1.00 7.24 206 ASP B O 1
ATOM 4160 N N . GLY B 1 210 ? 22.439 -13.123 17.885 1.00 6.77 207 GLY B N 1
ATOM 4161 C CA . GLY B 1 210 ? 23.148 -12.823 16.622 1.00 7.51 207 GLY B CA 1
ATOM 4162 C C . GLY B 1 210 ? 24.252 -11.782 16.731 1.00 7.77 207 GLY B C 1
ATOM 4163 O O . GLY B 1 210 ? 25.105 -11.708 15.860 1.00 8.17 207 GLY B O 1
ATOM 4164 N N . VAL B 1 211 ? 24.308 -11.060 17.823 1.00 7.19 208 VAL B N 1
ATOM 4165 C CA . VAL B 1 211 ? 25.287 -9.978 18.084 1.00 8.11 208 VAL B CA 1
ATOM 4166 C C . VAL B 1 211 ? 25.317 -9.015 16.915 1.00 6.12 208 VAL B C 1
ATOM 4167 O O . VAL B 1 211 ? 26.316 -8.349 16.705 1.00 5.76 208 VAL B O 1
ATOM 4171 N N . GLY B 1 212 ? 24.207 -8.880 16.220 1.00 5.69 209 GLY B N 1
ATOM 4172 C CA . GLY B 1 212 ? 24.190 -7.994 15.046 1.00 5.69 209 GLY B CA 1
ATOM 4173 C C . GLY B 1 212 ? 24.409 -6.533 15.420 1.00 5.25 209 GLY B C 1
ATOM 4174 O O . GLY B 1 212 ? 25.061 -5.775 14.664 1.00 5.86 209 GLY B O 1
ATOM 4175 N N . GLU B 1 213 ? 23.944 -6.121 16.567 1.00 5.66 210 GLU B N 1
ATOM 4176 C CA . GLU B 1 213 ? 24.132 -4.731 17.000 1.00 5.48 210 GLU B CA 1
ATOM 4177 C C . GLU B 1 213 ? 25.612 -4.460 17.308 1.00 5.04 210 GLU B C 1
ATOM 4178 O O . GLU B 1 213 ? 26.132 -3.401 16.900 1.00 5.15 210 GLU B O 1
ATOM 4184 N N . ALA B 1 214 ? 26.318 -5.361 17.990 1.00 4.76 211 ALA B N 1
ATOM 4185 C CA . ALA B 1 214 ? 27.771 -5.184 18.243 1.00 4.88 211 ALA B CA 1
ATOM 4186 C C . ALA B 1 214 ? 28.529 -5.075 16.913 1.00 4.72 211 ALA B C 1
ATOM 4187 O O . ALA B 1 214 ? 29.364 -4.164 16.758 1.00 4.68 211 ALA B O 1
ATOM 4189 N N . TYR B 1 215 ? 28.261 -6.025 16.006 1.00 4.92 212 TYR B N 1
ATOM 4190 C CA . TYR B 1 215 ? 29.052 -6.055 14.751 1.00 5.35 212 TYR B CA 1
ATOM 4191 C C . TYR B 1 215 ? 28.736 -4.843 13.863 1.00 5.96 212 TYR B C 1
ATOM 4192 O O . TYR B 1 215 ? 29.647 -4.319 13.259 1.00 7.18 212 TYR B O 1
ATOM 4201 N N . SER B 1 216 ? 27.521 -4.319 13.924 1.00 5.68 213 SER B N 1
ATOM 4202 C CA . SER B 1 216 ? 27.163 -3.052 13.236 1.00 5.80 213 SER B CA 1
ATOM 4203 C C . SER B 1 216 ? 28.067 -1.947 13.780 1.00 5.52 213 SER B C 1
ATOM 4204 O O . SER B 1 216 ? 28.661 -1.201 12.981 1.00 5.26 213 SER B O 1
ATOM 4207 N N . TRP B 1 217 ? 28.045 -1.768 15.089 1.00 5.71 214 TRP B N 1
ATOM 4208 C CA . TRP B 1 217 ? 28.827 -0.704 15.746 1.00 5.33 214 TRP B CA 1
ATOM 4209 C C . TRP B 1 217 ? 30.339 -0.907 15.606 1.00 5.17 214 TRP B C 1
ATOM 4210 O O . TRP B 1 217 ? 31.067 0.072 15.653 1.00 4.73 214 TRP B O 1
ATOM 4221 N N . PHE B 1 218 ? 30.848 -2.138 15.435 1.00 5.01 215 PHE B N 1
ATOM 4222 C CA . PHE B 1 218 ? 32.307 -2.312 15.275 1.00 5.03 215 PHE B CA 1
ATOM 4223 C C . PHE B 1 218 ? 32.832 -1.501 14.096 1.00 5.25 215 PHE B C 1
ATOM 4224 O O . PHE B 1 218 ? 34.014 -1.186 14.092 1.00 5.56 215 PHE B O 1
ATOM 4232 N N . THR B 1 219 ? 31.975 -1.256 13.107 1.00 5.88 216 THR B N 1
ATOM 4233 C CA . THR B 1 219 ? 32.336 -0.438 11.917 1.00 5.63 216 THR B CA 1
ATOM 4234 C C . THR B 1 219 ? 32.817 0.942 12.320 1.00 6.14 216 THR B C 1
ATOM 4235 O O . THR B 1 219 ? 33.543 1.576 11.481 1.00 6.00 216 THR B O 1
ATOM 4239 N N . PHE B 1 220 ? 32.429 1.463 13.479 1.00 5.71 217 PHE B N 1
ATOM 4240 C CA . PHE B 1 220 ? 32.531 2.920 13.748 1.00 5.61 217 PHE B CA 1
ATOM 4241 C C . PHE B 1 220 ? 33.304 3.185 15.049 1.00 5.77 217 PHE B C 1
ATOM 4242 O O . PHE B 1 220 ? 32.760 3.795 15.982 1.00 6.42 217 PHE B O 1
ATOM 4250 N N . PRO B 1 221 ? 34.579 2.749 15.139 1.00 5.97 218 PRO B N 1
ATOM 4251 C CA . PRO B 1 221 ? 35.428 3.128 16.271 1.00 6.50 218 PRO B CA 1
ATOM 4252 C C . PRO B 1 221 ? 35.681 4.626 16.369 1.00 7.36 218 PRO B C 1
ATOM 4253 O O . PRO B 1 221 ? 35.635 5.314 15.345 1.00 8.41 218 PRO B O 1
ATOM 4257 N N . LYS B 1 222 ? 36.008 5.108 17.564 1.00 7.40 219 LYS B N 1
ATOM 4258 C CA . LYS B 1 222 ? 35.857 6.544 17.877 1.00 8.54 219 LYS B CA 1
ATOM 4259 C C . LYS B 1 222 ? 36.976 7.352 17.206 1.00 8.81 219 LYS B C 1
ATOM 4260 O O . LYS B 1 222 ? 36.688 8.491 16.901 1.00 9.25 219 LYS B O 1
ATOM 4266 N N . ARG B 1 223 ? 38.195 6.837 17.052 1.00 8.75 220 ARG B N 1
ATOM 4267 C CA . ARG B 1 223 ? 39.267 7.725 16.524 1.00 9.51 220 ARG B CA 1
ATOM 4268 C C . ARG B 1 223 ? 38.968 8.042 15.051 1.00 10.98 220 ARG B C 1
ATOM 4269 O O . ARG B 1 223 ? 38.941 9.222 14.682 1.00 12.18 220 ARG B O 1
ATOM 4277 N N . GLN B 1 224 ? 38.683 7.025 14.245 1.00 9.08 221 GLN B N 1
ATOM 4278 C CA . GLN B 1 224 ? 38.456 7.169 12.777 1.00 9.57 221 GLN B CA 1
ATOM 4279 C C . GLN B 1 224 ? 37.037 7.662 12.493 1.00 10.16 221 GLN B C 1
ATOM 4280 O O . GLN B 1 224 ? 36.823 8.307 11.458 1.00 10.49 221 GLN B O 1
ATOM 4286 N N . PHE B 1 225 ? 36.062 7.327 13.344 1.00 9.39 222 PHE B N 1
ATOM 4287 C CA . PHE B 1 225 ? 34.620 7.622 13.113 1.00 9.66 222 PHE B CA 1
ATOM 4288 C C . PHE B 1 225 ? 34.078 8.338 14.336 1.00 9.75 222 PHE B C 1
ATOM 4289 O O . PHE B 1 225 ? 33.315 7.762 15.119 1.00 10.55 222 PHE B O 1
ATOM 4297 N N . PRO B 1 226 ? 34.498 9.587 14.609 1.00 10.19 223 PRO B N 1
ATOM 4298 C CA . PRO B 1 226 ? 34.203 10.210 15.894 1.00 11.51 223 PRO B CA 1
ATOM 4299 C C . PRO B 1 226 ? 32.760 10.648 16.133 1.00 12.17 223 PRO B C 1
ATOM 4300 O O . PRO B 1 226 ? 32.498 11.125 17.241 1.00 14.66 223 PRO B O 1
ATOM 4304 N N . ASN B 1 227 ? 31.864 10.533 15.154 1.00 9.78 224 ASN B N 1
ATOM 4305 C CA . ASN B 1 227 ? 30.478 11.027 15.289 1.00 10.07 224 ASN B CA 1
ATOM 4306 C C . ASN B 1 227 ? 29.474 9.867 15.173 1.00 9.02 224 ASN B C 1
ATOM 4307 O O . ASN B 1 227 ? 29.070 9.514 14.076 1.00 9.67 224 ASN B O 1
ATOM 4312 N N . LEU B 1 228 ? 29.071 9.307 16.320 1.00 8.39 225 LEU B N 1
ATOM 4313 C CA . LEU B 1 228 ? 28.134 8.143 16.317 1.00 7.74 225 LEU B CA 1
ATOM 4314 C C . LEU B 1 228 ? 26.764 8.526 15.735 1.00 8.06 225 LEU B C 1
ATOM 4315 O O . LEU B 1 228 ? 26.063 7.646 15.311 1.00 9.50 225 LEU B O 1
ATOM 4320 N N . ASP B 1 229 ? 26.436 9.817 15.729 1.00 8.96 226 ASP B N 1
ATOM 4321 C CA . ASP B 1 229 ? 25.152 10.287 15.182 1.00 9.53 226 ASP B CA 1
ATOM 4322 C C . ASP B 1 229 ? 25.048 9.996 13.685 1.00 8.89 226 ASP B C 1
ATOM 4323 O O . ASP B 1 229 ? 23.937 9.890 13.151 1.00 8.92 226 ASP B O 1
ATOM 4328 N N . ILE B 1 230 ? 26.178 9.928 12.969 1.00 8.72 227 ILE B N 1
ATOM 4329 C CA . ILE B 1 230 ? 26.103 9.878 11.490 1.00 9.01 227 ILE B CA 1
ATOM 4330 C C . ILE B 1 230 ? 25.430 8.599 11.004 1.00 9.15 227 ILE B C 1
ATOM 4331 O O . ILE B 1 230 ? 24.469 8.664 10.220 1.00 11.41 227 ILE B O 1
ATOM 4336 N N . PRO B 1 231 ? 25.808 7.370 11.454 1.00 8.25 228 PRO B N 1
ATOM 4337 C CA . PRO B 1 231 ? 25.193 6.161 10.887 1.00 8.05 228 PRO B CA 1
ATOM 4338 C C . PRO B 1 231 ? 24.042 5.574 11.712 1.00 7.45 228 PRO B C 1
ATOM 4339 O O . PRO B 1 231 ? 23.534 4.527 11.327 1.00 8.54 228 PRO B O 1
ATOM 4343 N N . ILE B 1 232 ? 23.728 6.189 12.876 1.00 7.29 229 ILE B N 1
ATOM 4344 C CA . ILE B 1 232 ? 22.862 5.491 13.853 1.00 6.73 229 ILE B CA 1
ATOM 4345 C C . ILE B 1 232 ? 21.504 5.100 13.325 1.00 7.05 229 ILE B C 1
ATOM 4346 O O . ILE B 1 232 ? 20.981 4.018 13.774 1.00 7.24 229 ILE B O 1
ATOM 4351 N N . GLU B 1 233 ? 20.944 5.793 12.345 1.00 7.21 230 GLU B N 1
ATOM 4352 C CA . GLU B 1 233 ? 19.595 5.401 11.921 1.00 7.44 230 GLU B CA 1
ATOM 4353 C C . GLU B 1 233 ? 19.603 4.032 11.227 1.00 7.56 230 GLU B C 1
ATOM 4354 O O . GLU B 1 233 ? 18.581 3.393 11.087 1.00 8.09 230 GLU B O 1
ATOM 4360 N N . ALA B 1 234 ? 20.756 3.672 10.695 1.00 6.61 231 ALA B N 1
ATOM 4361 C CA . ALA B 1 234 ? 20.961 2.427 9.939 1.00 6.42 231 ALA B CA 1
ATOM 4362 C C . ALA B 1 234 ? 21.258 1.233 10.835 1.00 6.05 231 ALA B C 1
ATOM 4363 O O . ALA B 1 234 ? 21.350 0.107 10.308 1.00 6.29 231 ALA B O 1
ATOM 4365 N N . ILE B 1 235 ? 21.548 1.388 12.102 1.00 6.29 232 ILE B N 1
ATOM 4366 C CA . ILE B 1 235 ? 22.047 0.272 12.915 1.00 5.79 232 ILE B CA 1
ATOM 4367 C C . ILE B 1 235 ? 21.064 -0.898 12.921 1.00 6.13 232 ILE B C 1
ATOM 4368 O O . ILE B 1 235 ? 21.541 -2.047 12.886 1.00 6.85 232 ILE B O 1
ATOM 4373 N N . GLU B 1 236 ? 19.780 -0.645 13.074 1.00 6.46 233 GLU B N 1
ATOM 4374 C CA . GLU B 1 236 ? 18.826 -1.766 13.150 1.00 6.73 233 GLU B CA 1
ATOM 4375 C C . GLU B 1 236 ? 18.896 -2.555 11.846 1.00 6.60 233 GLU B C 1
ATOM 4376 O O . GLU B 1 236 ? 18.968 -3.825 11.858 1.00 6.85 233 GLU B O 1
ATOM 4382 N N . ASP B 1 237 ? 18.901 -1.875 10.690 1.00 6.24 234 ASP B N 1
ATOM 4383 C CA . ASP B 1 237 ? 18.991 -2.626 9.408 1.00 7.13 234 ASP B CA 1
ATOM 4384 C C . ASP B 1 237 ? 20.357 -3.284 9.254 1.00 6.25 234 ASP B C 1
ATOM 4385 O O . ASP B 1 237 ? 20.436 -4.380 8.652 1.00 7.15 234 ASP B O 1
ATOM 4390 N N . MET B 1 238 ? 21.441 -2.702 9.768 1.00 5.79 235 MET B N 1
ATOM 4391 C CA . MET B 1 238 ? 22.738 -3.388 9.724 1.00 5.59 235 MET B CA 1
ATOM 4392 C C . MET B 1 238 ? 22.717 -4.647 10.615 1.00 5.29 235 MET B C 1
ATOM 4393 O O . MET B 1 238 ? 23.206 -5.655 10.224 1.00 5.26 235 MET B O 1
ATOM 4398 N N . THR B 1 239 ? 22.015 -4.562 11.733 1.00 5.51 236 THR B N 1
ATOM 4399 C CA . THR B 1 239 ? 21.863 -5.683 12.681 1.00 5.39 236 THR B CA 1
ATOM 4400 C C . THR B 1 239 ? 21.137 -6.844 11.989 1.00 5.57 236 THR B C 1
ATOM 4401 O O . THR B 1 239 ? 21.592 -8.006 12.031 1.00 5.50 236 THR B O 1
ATOM 4405 N N . ARG B 1 240 ? 20.013 -6.514 11.351 1.00 6.30 237 ARG B N 1
ATOM 4406 C CA . ARG B 1 240 ? 19.210 -7.555 10.662 1.00 6.91 237 ARG B CA 1
ATOM 4407 C C . ARG B 1 240 ? 19.996 -8.072 9.455 1.00 6.46 237 ARG B C 1
ATOM 4408 O O . ARG B 1 240 ? 20.039 -9.289 9.292 1.00 6.93 237 ARG B O 1
ATOM 4416 N N . PHE B 1 241 ? 20.614 -7.185 8.667 1.00 6.06 238 PHE B N 1
ATOM 4417 C CA . PHE B 1 241 ? 21.445 -7.638 7.534 1.00 6.75 238 PHE B CA 1
ATOM 4418 C C . PHE B 1 241 ? 22.431 -8.680 7.998 1.00 6.96 238 PHE B C 1
ATOM 4419 O O . PHE B 1 241 ? 22.561 -9.765 7.418 1.00 7.75 238 PHE B O 1
ATOM 4427 N N . ILE B 1 242 ? 23.142 -8.335 9.062 1.00 6.10 239 ILE B N 1
ATOM 4428 C CA . ILE B 1 242 ? 24.161 -9.298 9.570 1.00 6.56 239 ILE B CA 1
ATOM 4429 C C . ILE B 1 242 ? 23.508 -10.614 10.019 1.00 6.44 239 ILE B C 1
ATOM 4430 O O . ILE B 1 242 ? 24.035 -11.670 9.705 1.00 7.55 239 ILE B O 1
ATOM 4435 N N . ALA B 1 243 ? 22.470 -10.534 10.821 1.00 5.85 240 ALA B N 1
ATOM 4436 C CA . ALA B 1 243 ? 21.809 -11.750 11.340 1.00 6.00 240 ALA B CA 1
ATOM 4437 C C . ALA B 1 243 ? 21.236 -12.558 10.148 1.00 6.64 240 ALA B C 1
ATOM 4438 O O . ALA B 1 243 ? 21.536 -13.775 10.049 1.00 6.03 240 ALA B O 1
ATOM 4440 N N . TYR B 1 244 ? 20.474 -11.935 9.270 1.00 6.57 241 TYR B N 1
ATOM 4441 C CA . TYR B 1 244 ? 19.729 -12.659 8.216 1.00 6.74 241 TYR B CA 1
ATOM 4442 C C . TYR B 1 244 ? 20.698 -13.236 7.166 1.00 6.17 241 TYR B C 1
ATOM 4443 O O . TYR B 1 244 ? 20.453 -14.351 6.690 1.00 6.73 241 TYR B O 1
ATOM 4452 N N . LEU B 1 245 ? 21.742 -12.515 6.760 1.00 5.91 242 LEU B N 1
ATOM 4453 C CA . LEU B 1 245 ? 22.658 -13.095 5.754 1.00 6.11 242 LEU B CA 1
ATOM 4454 C C . LEU B 1 245 ? 23.246 -14.386 6.334 1.00 6.82 242 LEU B C 1
ATOM 4455 O O . LEU B 1 245 ? 23.389 -15.394 5.604 1.00 7.48 242 LEU B O 1
ATOM 4460 N N . ASN B 1 246 ? 23.626 -14.383 7.601 1.00 6.42 243 ASN B N 1
ATOM 4461 C CA . ASN B 1 246 ? 24.175 -15.592 8.219 1.00 6.45 243 ASN B CA 1
ATOM 4462 C C . ASN B 1 246 ? 23.086 -16.636 8.306 1.00 6.34 243 ASN B C 1
ATOM 4463 O O . ASN B 1 246 ? 23.396 -17.801 8.104 1.00 7.08 243 ASN B O 1
ATOM 4468 N N . ASP B 1 247 ? 21.881 -16.285 8.698 1.00 6.30 244 ASP B N 1
ATOM 4469 C CA . ASP B 1 247 ? 20.798 -17.280 8.814 1.00 6.86 244 ASP B CA 1
ATOM 4470 C C . ASP B 1 247 ? 20.631 -18.001 7.479 1.00 7.14 244 ASP B C 1
ATOM 4471 O O . ASP B 1 247 ? 20.460 -19.243 7.462 1.00 7.63 244 ASP B O 1
ATOM 4476 N N . VAL B 1 248 ? 20.662 -17.286 6.368 1.00 7.35 245 VAL B N 1
ATOM 4477 C CA . VAL B 1 248 ? 20.565 -18.011 5.074 1.00 7.98 245 VAL B CA 1
ATOM 4478 C C . VAL B 1 248 ? 21.786 -18.913 4.879 1.00 7.67 245 VAL B C 1
ATOM 4479 O O . VAL B 1 248 ? 21.580 -20.069 4.594 1.00 8.40 245 VAL B O 1
ATOM 4483 N N . LEU B 1 249 ? 22.985 -18.363 4.867 1.00 7.98 246 LEU B N 1
ATOM 4484 C CA . LEU B 1 249 ? 24.177 -19.105 4.393 1.00 8.09 246 LEU B CA 1
ATOM 4485 C C . LEU B 1 249 ? 24.757 -20.079 5.401 1.00 8.00 246 LEU B C 1
ATOM 4486 O O . LEU B 1 249 ? 25.497 -20.981 5.000 1.00 8.64 246 LEU B O 1
ATOM 4491 N N . SER B 1 250 ? 24.401 -19.964 6.674 1.00 7.56 247 SER B N 1
ATOM 4492 C CA . SER B 1 250 ? 24.840 -20.921 7.726 1.00 7.01 247 SER B CA 1
ATOM 4493 C C . SER B 1 250 ? 23.812 -22.016 7.987 1.00 7.30 247 SER B C 1
ATOM 4494 O O . SER B 1 250 ? 24.051 -22.890 8.782 1.00 7.34 247 SER B O 1
ATOM 4497 N N . PHE B 1 251 ? 22.715 -22.025 7.256 1.00 7.37 248 PHE B N 1
ATOM 4498 C CA . PHE B 1 251 ? 21.688 -23.068 7.436 1.00 8.57 248 PHE B CA 1
ATOM 4499 C C . PHE B 1 251 ? 22.294 -24.442 7.127 1.00 8.48 248 PHE B C 1
ATOM 4500 O O . PHE B 1 251 ? 22.050 -25.384 7.864 1.00 9.09 248 PHE B O 1
ATOM 4508 N N . TYR B 1 252 ? 23.143 -24.539 6.114 1.00 8.14 249 TYR B N 1
ATOM 4509 C CA . TYR B 1 252 ? 23.785 -25.842 5.802 1.00 9.54 249 TYR B CA 1
ATOM 4510 C C . TYR B 1 252 ? 24.595 -26.371 6.987 1.00 9.55 249 TYR B C 1
ATOM 4511 O O . TYR B 1 252 ? 24.381 -27.488 7.458 1.00 9.86 249 TYR B O 1
ATOM 4520 N N . LYS B 1 253 ? 25.545 -25.590 7.468 1.00 8.15 250 LYS B N 1
ATOM 4521 C CA . LYS B 1 253 ? 26.399 -26.104 8.556 1.00 7.81 250 LYS B CA 1
ATOM 4522 C C . LYS B 1 253 ? 25.617 -26.318 9.857 1.00 7.85 250 LYS B C 1
ATOM 4523 O O . LYS B 1 253 ? 26.000 -27.180 10.623 1.00 7.89 250 LYS B O 1
ATOM 4529 N N . GLU B 1 254 ? 24.600 -25.491 10.088 1.00 7.39 251 GLU B N 1
ATOM 4530 C CA . GLU B 1 254 ? 23.786 -25.697 11.305 1.00 8.15 251 GLU B CA 1
ATOM 4531 C C . GLU B 1 254 ? 22.975 -26.994 11.219 1.00 8.51 251 GLU B C 1
ATOM 4532 O O . GLU B 1 254 ? 22.833 -27.706 12.221 1.00 8.97 251 GLU B O 1
ATOM 4538 N N . SER B 1 255 ? 22.510 -27.342 10.022 1.00 9.66 252 SER B N 1
ATOM 4539 C CA . SER B 1 255 ? 21.809 -28.612 9.743 1.00 10.80 252 SER B CA 1
ATOM 4540 C C . SER B 1 255 ? 22.761 -29.794 9.997 1.00 10.32 252 SER B C 1
ATOM 4541 O O . SER B 1 255 ? 22.376 -30.711 10.705 1.00 10.53 252 SER B O 1
ATOM 4544 N N . LEU B 1 256 ? 23.992 -29.688 9.533 1.00 10.22 253 LEU B N 1
ATOM 4545 C CA . LEU B 1 256 ? 24.952 -30.812 9.687 1.00 11.68 253 LEU B CA 1
ATOM 4546 C C . LEU B 1 256 ? 25.175 -31.069 11.166 1.00 13.28 253 LEU B C 1
ATOM 4547 O O . LEU B 1 256 ? 25.252 -32.246 11.574 1.00 13.88 253 LEU B O 1
ATOM 4552 N N . ALA B 1 257 ? 25.278 -30.009 11.976 1.00 11.41 254 ALA B N 1
ATOM 4553 C CA . ALA B 1 257 ? 25.605 -30.157 13.398 1.00 11.75 254 ALA B CA 1
ATOM 4554 C C . ALA B 1 257 ? 24.349 -30.448 14.226 1.00 10.77 254 ALA B C 1
ATOM 4555 O O . ALA B 1 257 ? 24.531 -30.729 15.387 1.00 12.16 254 ALA B O 1
ATOM 4557 N N . GLY B 1 258 ? 23.152 -30.308 13.695 1.00 10.92 255 GLY B N 1
ATOM 4558 C CA . GLY B 1 258 ? 21.885 -30.477 14.439 1.00 10.55 255 GLY B CA 1
ATOM 4559 C C . GLY B 1 258 ? 21.547 -29.260 15.294 1.00 10.77 255 GLY B C 1
ATOM 4560 O O . GLY B 1 258 ? 20.770 -29.396 16.242 1.00 12.30 255 GLY B O 1
ATOM 4561 N N . GLU B 1 259 ? 22.121 -28.111 14.949 1.00 9.43 256 GLU B N 1
ATOM 4562 C CA . GLU B 1 259 ? 21.815 -26.848 15.676 1.00 9.51 256 GLU B CA 1
ATOM 4563 C C . GLU B 1 259 ? 20.724 -26.095 14.902 1.00 10.20 256 GLU B C 1
ATOM 4564 O O . GLU B 1 259 ? 20.989 -24.998 14.406 1.00 9.65 256 GLU B O 1
ATOM 4570 N N . THR B 1 260 ? 19.541 -26.678 14.850 1.00 10.21 257 THR B N 1
ATOM 4571 C CA . THR B 1 260 ? 18.461 -26.321 13.907 1.00 11.11 257 THR B CA 1
ATOM 4572 C C . THR B 1 260 ? 17.321 -25.617 14.615 1.00 10.59 257 THR B C 1
ATOM 4573 O O . THR B 1 260 ? 16.331 -25.331 13.920 1.00 11.24 257 THR B O 1
ATOM 4577 N N . HIS B 1 261 ? 17.485 -25.303 15.916 1.00 10.62 258 HIS B N 1
ATOM 4578 C CA . HIS B 1 261 ? 16.461 -24.477 16.616 1.00 10.94 258 HIS B CA 1
ATOM 4579 C C . HIS B 1 261 ? 16.818 -23.017 16.403 1.00 10.58 258 HIS B C 1
ATOM 4580 O O . HIS B 1 261 ? 17.191 -22.330 17.378 1.00 12.35 258 HIS B O 1
ATOM 4587 N N . ASN B 1 262 ? 16.806 -22.609 15.158 1.00 7.76 259 ASN B N 1
ATOM 4588 C CA . ASN B 1 262 ? 17.393 -21.325 14.731 1.00 7.65 259 ASN B CA 1
ATOM 4589 C C . ASN B 1 262 ? 16.320 -20.375 14.229 1.00 7.20 259 ASN B C 1
ATOM 4590 O O . ASN B 1 262 ? 15.151 -20.744 14.166 1.00 7.02 259 ASN B O 1
ATOM 4595 N N . TYR B 1 263 ? 16.739 -19.238 13.736 1.00 7.45 260 TYR B N 1
ATOM 4596 C CA . TYR B 1 263 ? 15.782 -18.229 13.208 1.00 7.27 260 TYR B CA 1
ATOM 4597 C C . TYR B 1 263 ? 14.991 -18.722 12.006 1.00 7.91 260 TYR B C 1
ATOM 4598 O O . TYR B 1 263 ? 13.808 -18.469 11.926 1.00 8.22 260 TYR B O 1
ATOM 4607 N N . ILE B 1 264 ? 15.652 -19.393 11.088 1.00 8.14 261 ILE B N 1
ATOM 4608 C CA . ILE B 1 264 ? 14.951 -19.900 9.904 1.00 9.06 261 ILE B CA 1
ATOM 4609 C C . ILE B 1 264 ? 13.847 -20.856 10.344 1.00 8.89 261 ILE B C 1
ATOM 4610 O O . ILE B 1 264 ? 12.697 -20.690 9.883 1.00 9.73 261 ILE B O 1
ATOM 4615 N N . ASN B 1 265 ? 14.160 -21.822 11.178 1.00 8.70 262 ASN B N 1
ATOM 4616 C CA . ASN B 1 265 ? 13.185 -22.887 11.531 1.00 9.09 262 ASN B CA 1
ATOM 4617 C C . ASN B 1 265 ? 12.141 -22.309 12.474 1.00 9.36 262 ASN B C 1
ATOM 4618 O O . ASN B 1 265 ? 10.973 -22.749 12.379 1.00 9.23 262 ASN B O 1
ATOM 4623 N N . HIS B 1 266 ? 12.506 -21.392 13.356 1.00 8.68 263 HIS B N 1
ATOM 4624 C CA . HIS B 1 266 ? 11.486 -20.749 14.223 1.00 9.73 263 HIS B CA 1
ATOM 4625 C C . HIS B 1 266 ? 10.515 -19.926 13.371 1.00 9.02 263 HIS B C 1
ATOM 4626 O O . HIS B 1 266 ? 9.322 -20.009 13.604 1.00 10.71 263 HIS B O 1
ATOM 4633 N N . THR B 1 267 ? 11.054 -19.172 12.417 1.00 9.13 264 THR B N 1
ATOM 4634 C CA . THR B 1 267 ? 10.192 -18.394 11.497 1.00 9.41 264 THR B CA 1
ATOM 4635 C C . THR B 1 267 ? 9.244 -19.340 10.733 1.00 10.07 264 THR B C 1
ATOM 4636 O O . THR B 1 267 ? 8.042 -19.069 10.609 1.00 10.57 264 THR B O 1
ATOM 4640 N N . ALA B 1 268 ? 9.787 -20.441 10.197 1.00 9.85 265 ALA B N 1
ATOM 4641 C CA . ALA B 1 268 ? 8.969 -21.412 9.445 1.00 10.48 265 ALA B CA 1
ATOM 4642 C C . ALA B 1 268 ? 7.891 -21.937 10.390 1.00 10.45 265 ALA B C 1
ATOM 4643 O O . ALA B 1 268 ? 6.711 -22.020 9.972 1.00 10.36 265 ALA B O 1
ATOM 4645 N N . ALA B 1 269 ? 8.221 -22.257 11.635 1.00 10.36 266 ALA B N 1
ATOM 4646 C CA . ALA B 1 269 ? 7.213 -22.794 12.573 1.00 10.07 266 ALA B CA 1
ATOM 4647 C C . ALA B 1 269 ? 6.091 -21.762 12.786 1.00 10.67 266 ALA B C 1
ATOM 4648 O O . ALA B 1 269 ? 4.896 -22.147 12.725 1.00 12.93 266 ALA B O 1
ATOM 4650 N N . TYR B 1 270 ? 6.375 -20.498 13.118 1.00 10.95 267 TYR B N 1
ATOM 4651 C CA . TYR B 1 270 ? 5.311 -19.516 13.431 1.00 11.17 267 TYR B CA 1
ATOM 4652 C C . TYR B 1 270 ? 4.528 -19.123 12.188 1.00 12.28 267 TYR B C 1
ATOM 4653 O O . TYR B 1 270 ? 3.320 -18.871 12.340 1.00 14.52 267 TYR B O 1
ATOM 4662 N N . GLU B 1 271 ? 5.153 -19.117 11.004 1.00 13.02 268 GLU B N 1
ATOM 4663 C CA . GLU B 1 271 ? 4.463 -18.683 9.752 1.00 16.20 268 GLU B CA 1
ATOM 4664 C C . GLU B 1 271 ? 3.749 -19.876 9.106 1.00 18.58 268 GLU B C 1
ATOM 4665 O O . GLU B 1 271 ? 3.004 -19.651 8.133 1.00 21.49 268 GLU B O 1
ATOM 4671 N N . GLY B 1 272 ? 3.970 -21.087 9.620 1.00 18.60 269 GLY B N 1
ATOM 4672 C CA . GLY B 1 272 ? 3.331 -22.314 9.102 1.00 18.24 269 GLY B CA 1
ATOM 4673 C C . GLY B 1 272 ? 3.814 -22.708 7.715 1.00 21.47 269 GLY B C 1
ATOM 4674 O O . GLY B 1 272 ? 3.009 -23.301 6.908 1.00 23.11 269 GLY B O 1
ATOM 4675 N N . VAL B 1 273 ? 5.078 -22.430 7.408 1.00 18.62 270 VAL B N 1
ATOM 4676 C CA . VAL B 1 273 ? 5.695 -22.767 6.099 1.00 16.75 270 VAL B CA 1
ATOM 4677 C C . VAL B 1 273 ? 6.903 -23.674 6.342 1.00 16.69 270 VAL B C 1
ATOM 4678 O O . VAL B 1 273 ? 7.263 -23.953 7.512 1.00 18.23 270 VAL B O 1
ATOM 4682 N N . ASP B 1 274 ? 7.513 -24.113 5.253 1.00 15.29 271 ASP B N 1
ATOM 4683 C CA . ASP B 1 274 ? 8.714 -24.972 5.355 1.00 15.14 271 ASP B CA 1
ATOM 4684 C C . ASP B 1 274 ? 10.019 -24.142 5.434 1.00 12.80 271 ASP B C 1
ATOM 4685 O O . ASP B 1 274 ? 9.961 -22.943 5.231 1.00 12.73 271 ASP B O 1
ATOM 4690 N N . SER B 1 275 ? 11.136 -24.805 5.718 1.00 12.99 272 SER B N 1
ATOM 4691 C CA . SER B 1 275 ? 12.459 -24.136 5.825 1.00 13.12 272 SER B CA 1
ATOM 4692 C C . SER B 1 275 ? 12.766 -23.410 4.516 1.00 12.92 272 SER B C 1
ATOM 4693 O O . SER B 1 275 ? 13.272 -22.264 4.484 1.00 11.65 272 SER B O 1
ATOM 4696 N N . ASP B 1 276 ? 12.458 -24.025 3.386 1.00 13.32 273 ASP B N 1
ATOM 4697 C CA . ASP B 1 276 ? 12.806 -23.380 2.104 1.00 14.65 273 ASP B CA 1
ATOM 4698 C C . ASP B 1 276 ? 12.053 -22.058 1.966 1.00 12.09 273 ASP B C 1
ATOM 4699 O O . ASP B 1 276 ? 12.689 -21.094 1.498 1.00 12.15 273 ASP B O 1
ATOM 4704 N N . ALA B 1 277 ? 10.774 -21.986 2.366 1.00 11.32 274 ALA B N 1
ATOM 4705 C CA . ALA B 1 277 ? 9.983 -20.738 2.314 1.00 11.45 274 ALA B CA 1
ATOM 4706 C C . ALA B 1 277 ? 10.640 -19.695 3.232 1.00 11.06 274 ALA B C 1
ATOM 4707 O O . ALA B 1 277 ? 10.754 -18.520 2.8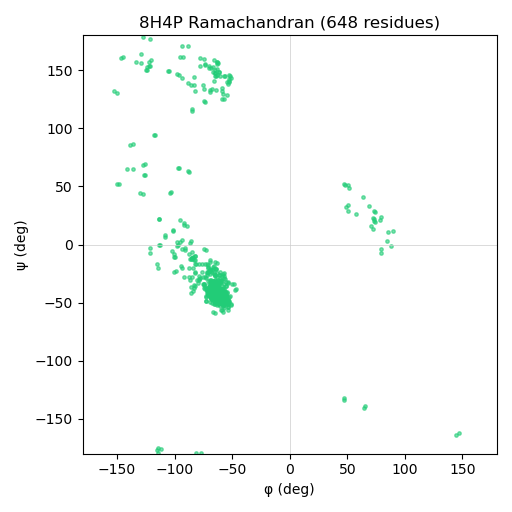45 1.00 13.03 274 ALA B O 1
ATOM 4709 N N . ALA B 1 278 ? 11.018 -20.114 4.431 1.00 10.92 275 ALA B N 1
ATOM 4710 C CA . ALA B 1 278 ? 11.598 -19.162 5.406 1.00 9.90 275 ALA B CA 1
ATOM 4711 C C . ALA B 1 278 ? 12.961 -18.710 4.886 1.00 9.86 275 ALA B C 1
ATOM 4712 O O . ALA B 1 278 ? 13.321 -17.516 5.039 1.00 9.47 275 ALA B O 1
ATOM 4714 N N . LEU B 1 279 ? 13.757 -19.593 4.284 1.00 9.36 276 LEU B N 1
ATOM 4715 C CA . LEU B 1 279 ? 15.035 -19.180 3.678 1.00 9.81 276 LEU B CA 1
ATOM 4716 C C . LEU B 1 279 ? 14.792 -18.138 2.568 1.00 10.90 276 LEU B C 1
ATOM 4717 O O . LEU B 1 279 ? 15.525 -17.152 2.486 1.00 11.48 276 LEU B O 1
ATOM 4722 N N . HIS B 1 280 ? 13.805 -18.336 1.698 1.00 11.74 277 HIS B N 1
ATOM 4723 C CA . HIS B 1 280 ? 13.570 -17.390 0.580 1.00 12.99 277 HIS B CA 1
ATOM 4724 C C . HIS B 1 280 ? 13.170 -16.021 1.147 1.00 11.32 277 HIS B C 1
ATOM 4725 O O . HIS B 1 280 ? 13.694 -15.013 0.684 1.00 11.98 277 HIS B O 1
ATOM 4732 N N . LYS B 1 281 ? 12.267 -16.022 2.112 1.00 11.32 278 LYS B N 1
ATOM 4733 C CA . LYS B 1 281 ? 11.809 -14.748 2.733 1.00 10.93 278 LYS B CA 1
ATOM 4734 C C . LYS B 1 281 ? 13.013 -14.061 3.404 1.00 10.37 278 LYS B C 1
ATOM 4735 O O . LYS B 1 281 ? 13.154 -12.839 3.283 1.00 10.59 278 LYS B O 1
ATOM 4741 N N . THR B 1 282 ? 13.811 -14.820 4.139 1.00 9.72 279 THR B N 1
ATOM 4742 C CA . THR B 1 282 ? 14.918 -14.221 4.916 1.00 9.07 279 THR B CA 1
ATOM 4743 C C . THR B 1 282 ? 15.939 -13.681 3.905 1.00 9.23 279 THR B C 1
ATOM 4744 O O . THR B 1 282 ? 16.551 -12.649 4.166 1.00 8.10 279 THR B O 1
ATOM 4748 N N . ALA B 1 283 ? 16.173 -14.361 2.781 1.00 8.92 280 ALA B N 1
ATOM 4749 C CA . ALA B 1 283 ? 17.070 -13.832 1.729 1.00 9.04 280 ALA B CA 1
ATOM 4750 C C . ALA B 1 283 ? 16.561 -12.468 1.242 1.00 8.93 280 ALA B C 1
ATOM 4751 O O . ALA B 1 283 ? 17.318 -11.469 1.171 1.00 8.48 280 ALA B O 1
ATOM 4753 N N . GLN B 1 284 ? 15.273 -12.365 0.919 1.00 9.11 281 GLN B N 1
ATOM 4754 C CA . GLN B 1 284 ? 14.698 -11.069 0.476 1.00 9.21 281 GLN B CA 1
ATOM 4755 C C . GLN B 1 284 ? 14.793 -10.013 1.586 1.00 8.70 281 GLN B C 1
ATOM 4756 O O . GLN B 1 284 ? 15.151 -8.894 1.284 1.00 8.39 281 GLN B O 1
ATOM 4762 N N . ASP B 1 285 ? 14.580 -10.419 2.834 1.00 8.68 282 ASP B N 1
ATOM 4763 C CA . ASP B 1 285 ? 14.694 -9.492 3.977 1.00 9.04 282 ASP B CA 1
ATOM 4764 C C . ASP B 1 285 ? 16.120 -8.941 4.038 1.00 8.59 282 ASP B C 1
ATOM 4765 O O . ASP B 1 285 ? 16.246 -7.762 4.330 1.00 8.56 282 ASP B O 1
ATOM 4770 N N . THR B 1 286 ? 17.126 -9.778 3.804 1.00 7.35 283 THR B N 1
ATOM 4771 C CA . THR B 1 286 ? 18.534 -9.332 3.774 1.00 7.54 283 THR B CA 1
ATOM 4772 C C . THR B 1 286 ? 18.759 -8.249 2.729 1.00 7.79 283 THR B C 1
ATOM 4773 O O . THR B 1 286 ? 19.412 -7.211 2.984 1.00 7.98 283 THR B O 1
ATOM 4777 N N . ILE B 1 287 ? 18.263 -8.498 1.510 1.00 8.97 284 ILE B N 1
ATOM 4778 C CA . ILE B 1 287 ? 18.460 -7.564 0.380 1.00 9.28 284 ILE B CA 1
ATOM 4779 C C . ILE B 1 287 ? 17.757 -6.269 0.736 1.00 8.52 284 ILE B C 1
ATOM 4780 O O . ILE B 1 287 ? 18.349 -5.204 0.548 1.00 9.91 284 ILE B O 1
ATOM 4785 N N . ASP B 1 288 ? 16.549 -6.357 1.279 1.00 8.30 285 ASP B N 1
ATOM 4786 C CA . ASP B 1 288 ? 15.776 -5.148 1.636 1.00 8.83 285 ASP B CA 1
ATOM 4787 C C . ASP B 1 288 ? 16.543 -4.330 2.661 1.00 8.98 285 ASP B C 1
ATOM 4788 O O . ASP B 1 288 ? 16.590 -3.099 2.556 1.00 9.02 285 ASP B O 1
ATOM 4793 N N . CYS B 1 289 ? 17.099 -4.999 3.667 1.00 8.13 286 CYS B N 1
ATOM 4794 C CA . CYS B 1 289 ? 17.941 -4.298 4.672 1.00 8.40 286 CYS B CA 1
ATOM 4795 C C . CYS B 1 289 ? 19.156 -3.643 4.007 1.00 8.05 286 CYS B C 1
ATOM 4796 O O . CYS B 1 289 ? 19.410 -2.465 4.257 1.00 7.69 286 CYS B O 1
ATOM 4799 N N . ALA B 1 290 ? 19.875 -4.353 3.151 1.00 7.69 287 ALA B N 1
ATOM 4800 C CA . ALA B 1 290 ? 21.077 -3.795 2.493 1.00 7.82 287 ALA B CA 1
ATOM 4801 C C . ALA B 1 290 ? 20.726 -2.501 1.729 1.00 8.38 287 ALA B C 1
ATOM 4802 O O . ALA B 1 290 ? 21.463 -1.546 1.787 1.00 8.44 287 ALA B O 1
ATOM 4804 N N . ARG B 1 291 ? 19.587 -2.505 1.031 1.00 8.60 288 ARG B N 1
ATOM 4805 C CA . ARG B 1 291 ? 19.200 -1.321 0.215 1.00 8.60 288 ARG B CA 1
ATOM 4806 C C . ARG B 1 291 ? 18.855 -0.146 1.137 1.00 8.78 288 ARG B C 1
ATOM 4807 O O . ARG B 1 291 ? 19.272 0.984 0.826 1.00 10.72 288 ARG B O 1
ATOM 4815 N N . ARG B 1 292 ? 18.128 -0.409 2.226 1.00 8.61 289 ARG B N 1
ATOM 4816 C CA . ARG B 1 292 ? 17.768 0.669 3.171 1.00 8.09 289 ARG B CA 1
ATOM 4817 C C . ARG B 1 292 ? 19.025 1.287 3.786 1.00 7.84 289 ARG B C 1
ATOM 4818 O O . ARG B 1 292 ? 19.056 2.497 4.044 1.00 8.30 289 ARG B O 1
ATOM 4826 N N . ILE B 1 293 ? 20.023 0.457 4.113 1.00 7.21 290 ILE B N 1
ATOM 4827 C CA . ILE B 1 293 ? 21.264 0.991 4.744 1.00 8.07 290 ILE B CA 1
ATOM 4828 C C . ILE B 1 293 ? 21.929 1.931 3.740 1.00 7.95 290 ILE B C 1
ATOM 4829 O O . ILE B 1 293 ? 22.360 3.009 4.112 1.00 8.53 290 ILE B O 1
ATOM 4834 N N . GLU B 1 294 ? 21.984 1.505 2.475 1.00 8.15 291 GLU B N 1
ATOM 4835 C CA . GLU B 1 294 ? 22.638 2.349 1.443 1.00 8.93 291 GLU B CA 1
ATOM 4836 C C . GLU B 1 294 ? 21.819 3.632 1.252 1.00 8.82 291 GLU B C 1
ATOM 4837 O O . GLU B 1 294 ? 22.439 4.696 1.056 1.00 9.26 291 GLU B O 1
ATOM 4843 N N . SER B 1 295 ? 20.500 3.630 1.422 1.00 8.92 292 SER B N 1
ATOM 4844 C CA . SER B 1 295 ? 19.722 4.902 1.352 1.00 9.89 292 SER B CA 1
ATOM 4845 C C . SER B 1 295 ? 20.084 5.810 2.520 1.00 9.67 292 SER B C 1
ATOM 4846 O O . SER B 1 295 ? 20.344 7.014 2.307 1.00 11.33 292 SER B O 1
ATOM 4849 N N . VAL B 1 296 ? 20.122 5.270 3.750 1.00 9.53 293 VAL B N 1
ATOM 4850 C CA . VAL B 1 296 ? 20.331 6.106 4.952 1.00 9.30 293 VAL B CA 1
ATOM 4851 C C . VAL B 1 296 ? 21.752 6.673 4.890 1.00 9.20 293 VAL B C 1
ATOM 4852 O O . VAL B 1 296 ? 21.967 7.825 5.265 1.00 10.04 293 VAL B O 1
ATOM 4856 N N . LEU B 1 297 ? 22.718 5.873 4.429 1.00 8.69 294 LEU B N 1
ATOM 4857 C CA . LEU B 1 297 ? 24.125 6.318 4.413 1.00 9.32 294 LEU B CA 1
ATOM 4858 C C . LEU B 1 297 ? 24.504 7.095 3.152 1.00 9.30 294 LEU B C 1
ATOM 4859 O O . LEU B 1 297 ? 25.619 7.518 3.122 1.00 9.89 294 LEU B O 1
ATOM 4864 N N . ALA B 1 298 ? 23.601 7.338 2.210 1.00 9.30 295 ALA B N 1
ATOM 4865 C CA . ALA B 1 298 ? 23.946 8.126 0.992 1.00 10.08 295 ALA B CA 1
ATOM 4866 C C . ALA B 1 298 ? 24.486 9.505 1.397 1.00 10.40 295 ALA B C 1
ATOM 4867 O O . ALA B 1 298 ? 23.799 10.241 2.132 1.00 12.51 295 ALA B O 1
ATOM 4869 N N . GLY B 1 299 ? 25.676 9.858 0.926 1.00 12.15 296 GLY B N 1
ATOM 4870 C CA . GLY B 1 299 ? 26.351 11.124 1.205 1.00 14.93 296 GLY B CA 1
ATOM 4871 C C . GLY B 1 299 ? 26.920 11.227 2.608 1.00 16.25 296 GLY B C 1
ATOM 4872 O O . GLY B 1 299 ? 27.180 12.335 3.056 1.00 19.03 296 GLY B O 1
ATOM 4873 N N . LYS B 1 300 ? 27.125 10.104 3.310 1.00 12.86 297 LYS B N 1
ATOM 4874 C CA . LYS B 1 300 ? 27.699 10.149 4.682 1.00 12.70 297 LYS B CA 1
ATOM 4875 C C . LYS B 1 300 ? 29.159 9.734 4.625 1.00 11.82 297 LYS B C 1
ATOM 4876 O O . LYS B 1 300 ? 29.616 9.017 5.516 1.00 11.43 297 LYS B O 1
ATOM 4882 N N . GLY B 1 301 ? 29.914 10.256 3.662 1.00 11.18 298 GLY B N 1
ATOM 4883 C CA . GLY B 1 301 ? 31.374 10.235 3.692 1.00 10.66 298 GLY B CA 1
ATOM 4884 C C . GLY B 1 301 ? 31.952 8.882 4.049 1.00 9.48 298 GLY B C 1
ATOM 4885 O O . GLY B 1 301 ? 31.667 7.930 3.354 1.00 9.55 298 GLY B O 1
ATOM 4886 N N . GLU B 1 302 ? 32.930 8.889 4.956 1.00 10.08 299 GLU B N 1
ATOM 4887 C CA . GLU B 1 302 ? 33.727 7.673 5.282 1.00 10.89 299 GLU B CA 1
ATOM 4888 C C . GLU B 1 302 ? 32.837 6.651 5.982 1.00 9.52 299 GLU B C 1
ATOM 4889 O O . GLU B 1 302 ? 33.129 5.446 5.902 1.00 9.19 299 GLU B O 1
ATOM 4895 N N . TYR B 1 303 ? 31.726 7.085 6.593 1.00 9.02 300 TYR B N 1
ATOM 4896 C CA . TYR B 1 303 ? 30.781 6.146 7.244 1.00 8.61 300 TYR B CA 1
ATOM 4897 C C . TYR B 1 303 ? 30.135 5.233 6.211 1.00 8.74 300 TYR B C 1
ATOM 4898 O O . TYR B 1 303 ? 30.036 3.993 6.399 1.00 7.97 300 TYR B O 1
ATOM 4907 N N . GLU B 1 304 ? 29.610 5.818 5.142 1.00 8.64 301 GLU B N 1
ATOM 4908 C CA . GLU B 1 304 ? 28.977 5.109 4.010 1.00 8.91 301 GLU B CA 1
ATOM 4909 C C . GLU B 1 304 ? 29.983 4.137 3.387 1.00 8.35 301 GLU B C 1
ATOM 4910 O O . GLU B 1 304 ? 29.647 2.963 3.156 1.00 8.10 301 GLU B O 1
ATOM 4916 N N . LYS B 1 305 ? 31.207 4.600 3.124 1.00 7.55 302 LYS B N 1
ATOM 4917 C CA . LYS B 1 305 ? 32.174 3.707 2.432 1.00 7.74 302 LYS B CA 1
ATOM 4918 C C . LYS B 1 305 ? 32.593 2.570 3.363 1.00 7.46 302 LYS B C 1
ATOM 4919 O O . LYS B 1 305 ? 32.749 1.473 2.854 1.00 6.74 302 LYS B O 1
ATOM 4925 N N . ALA B 1 306 ? 32.788 2.833 4.659 1.00 7.42 303 ALA B N 1
ATOM 4926 C CA . ALA B 1 306 ? 33.190 1.782 5.607 1.00 6.82 303 ALA B CA 1
ATOM 4927 C C . ALA B 1 306 ? 32.114 0.712 5.716 1.00 6.54 303 ALA B C 1
ATOM 4928 O O . ALA B 1 306 ? 32.436 -0.499 5.708 1.00 6.92 303 ALA B O 1
ATOM 4930 N N . TRP B 1 307 ? 30.855 1.106 5.766 1.00 6.01 304 TRP B N 1
ATOM 4931 C CA . TRP B 1 307 ? 29.767 0.109 5.834 1.00 6.21 304 TRP B CA 1
ATOM 4932 C C . TRP B 1 307 ? 29.758 -0.733 4.555 1.00 6.33 304 TRP B C 1
ATOM 4933 O O . TRP B 1 307 ? 29.677 -1.952 4.605 1.00 6.45 304 TRP B O 1
ATOM 4944 N N . ARG B 1 308 ? 29.872 -0.078 3.397 1.00 6.94 305 ARG B N 1
ATOM 4945 C CA . ARG B 1 308 ? 29.812 -0.820 2.107 1.00 7.92 305 ARG B CA 1
ATOM 4946 C C . ARG B 1 308 ? 30.886 -1.916 2.089 1.00 7.10 305 ARG B C 1
ATOM 4947 O O . ARG B 1 308 ? 30.561 -3.051 1.697 1.00 7.21 305 ARG B O 1
ATOM 4955 N N . LEU B 1 309 ? 32.110 -1.589 2.510 1.00 6.64 306 LEU B N 1
ATOM 4956 C CA . LEU B 1 309 ? 33.231 -2.582 2.544 1.00 6.98 306 LEU B CA 1
ATOM 4957 C C . LEU B 1 309 ? 32.955 -3.663 3.604 1.00 5.87 306 LEU B C 1
ATOM 4958 O O . LEU B 1 309 ? 33.294 -4.830 3.389 1.00 6.91 306 LEU B O 1
ATOM 4963 N N . HIS B 1 310 ? 32.336 -3.295 4.717 1.00 5.52 307 HIS B N 1
ATOM 4964 C CA . HIS B 1 310 ? 31.991 -4.305 5.762 1.00 5.87 307 HIS B CA 1
ATOM 4965 C C . HIS B 1 310 ? 30.959 -5.306 5.183 1.00 6.30 307 HIS B C 1
ATOM 4966 O O . HIS B 1 310 ? 31.144 -6.529 5.221 1.00 5.93 307 HIS B O 1
ATOM 4973 N N . ALA B 1 311 ? 29.877 -4.829 4.509 1.00 6.12 308 ALA B N 1
ATOM 4974 C CA . ALA B 1 311 ? 28.835 -5.727 3.970 1.00 7.42 308 ALA B CA 1
ATOM 4975 C C . ALA B 1 311 ? 29.427 -6.642 2.898 1.00 6.64 308 ALA B C 1
ATOM 4976 O O . ALA B 1 311 ? 29.189 -7.841 2.939 1.00 6.99 308 ALA B O 1
ATOM 4978 N N . SER B 1 312 ? 30.192 -6.076 1.969 1.00 6.62 309 SER B N 1
ATOM 4979 C CA . SER B 1 312 ? 30.761 -6.906 0.885 1.00 7.92 309 SER B CA 1
ATOM 4980 C C . SER B 1 312 ? 31.725 -7.952 1.473 1.00 7.55 309 SER B C 1
ATOM 4981 O O . SER B 1 312 ? 31.706 -9.107 1.039 1.00 7.66 309 SER B O 1
ATOM 4984 N N . GLY B 1 313 ? 32.542 -7.553 2.442 1.00 7.00 310 GLY B N 1
ATOM 4985 C CA . GLY B 1 313 ? 33.519 -8.439 3.094 1.00 7.09 310 GLY B CA 1
ATOM 4986 C C . GLY B 1 313 ? 32.856 -9.525 3.909 1.00 7.38 310 GLY B C 1
ATOM 4987 O O . GLY B 1 313 ? 33.352 -10.657 3.971 1.00 7.88 310 GLY B O 1
ATOM 4988 N N . TYR B 1 314 ? 31.703 -9.174 4.477 1.00 6.63 311 TYR B N 1
ATOM 4989 C CA . TYR B 1 314 ? 30.967 -10.103 5.342 1.00 7.00 311 TYR B CA 1
ATOM 4990 C C . TYR B 1 314 ? 30.397 -11.263 4.534 1.00 7.30 311 TYR B C 1
ATOM 4991 O O . TYR B 1 314 ? 30.445 -12.433 4.955 1.00 7.07 311 TYR B O 1
ATOM 5000 N N . LEU B 1 315 ? 29.873 -10.990 3.349 1.00 7.14 312 LEU B N 1
ATOM 5001 C CA . LEU B 1 315 ? 29.434 -12.088 2.446 1.00 7.43 312 LEU B CA 1
ATOM 5002 C C . LEU B 1 315 ? 30.641 -12.962 2.098 1.00 7.63 312 LEU B C 1
ATOM 5003 O O . LEU B 1 315 ? 30.540 -14.178 2.158 1.00 8.36 312 LEU B O 1
ATOM 5008 N N . GLN B 1 316 ? 31.764 -12.347 1.794 1.00 7.67 313 GLN B N 1
ATOM 5009 C CA . GLN B 1 316 ? 32.930 -13.144 1.329 1.00 8.86 313 GLN B CA 1
ATOM 5010 C C . GLN B 1 316 ? 33.507 -13.993 2.470 1.00 8.44 313 GLN B C 1
ATOM 5011 O O . GLN B 1 316 ? 34.003 -15.053 2.219 1.00 9.57 313 GLN B O 1
ATOM 5017 N N . MET B 1 317 ? 33.390 -13.480 3.690 1.00 7.75 314 MET B N 1
ATOM 5018 C CA . MET B 1 317 ? 33.855 -14.276 4.849 1.00 8.21 314 MET B CA 1
ATOM 5019 C C . MET B 1 317 ? 33.110 -15.615 4.897 1.00 8.09 314 MET B C 1
ATOM 5020 O O . MET B 1 317 ? 33.759 -16.659 5.178 1.00 8.44 314 MET B O 1
ATOM 5025 N N . HIS B 1 318 ? 31.795 -15.595 4.696 1.00 7.64 315 HIS B N 1
ATOM 5026 C CA . HIS B 1 318 ? 30.978 -16.834 4.690 1.00 6.32 315 HIS B CA 1
ATOM 5027 C C . HIS B 1 318 ? 31.385 -17.754 3.523 1.00 7.37 315 HIS B C 1
ATOM 5028 O O . HIS B 1 318 ? 31.470 -18.965 3.720 1.00 8.02 315 HIS B O 1
ATOM 5035 N N . VAL B 1 319 ? 31.692 -17.156 2.370 1.00 7.30 316 VAL B N 1
ATOM 5036 C CA . VAL B 1 319 ? 32.165 -17.908 1.172 1.00 8.71 316 VAL B CA 1
ATOM 5037 C C . VAL B 1 319 ? 33.463 -18.632 1.516 1.00 8.90 316 VAL B C 1
ATOM 5038 O O . VAL B 1 319 ? 33.667 -19.776 1.084 1.00 10.17 316 VAL B O 1
ATOM 5042 N N . GLN B 1 320 ? 34.344 -17.969 2.235 1.00 8.17 317 GLN B N 1
ATOM 5043 C CA . GLN B 1 320 ? 35.715 -18.491 2.388 1.00 9.03 317 GLN B CA 1
ATOM 5044 C C . GLN B 1 320 ? 35.964 -19.391 3.585 1.00 7.68 317 GLN B C 1
ATOM 5045 O O . GLN B 1 320 ? 36.765 -20.268 3.459 1.00 9.82 317 GLN B O 1
ATOM 5051 N N . ARG B 1 321 ? 35.218 -19.209 4.651 1.00 7.81 318 ARG B N 1
ATOM 5052 C CA . ARG B 1 321 ? 35.590 -19.872 5.918 1.00 7.78 318 ARG B CA 1
ATOM 5053 C C . ARG B 1 321 ? 35.040 -21.282 6.136 1.00 7.88 318 ARG B C 1
ATOM 5054 O O . ARG B 1 321 ? 33.875 -21.525 5.900 1.00 8.05 318 ARG B O 1
ATOM 5062 N N . GLY B 1 322 ? 35.925 -22.115 6.675 1.00 7.84 319 GLY B N 1
ATOM 5063 C CA . GLY B 1 322 ? 35.584 -23.518 6.932 1.00 8.04 319 GLY B CA 1
ATOM 5064 C C . GLY B 1 322 ? 34.410 -23.692 7.882 1.00 8.02 319 GLY B C 1
ATOM 5065 O O . GLY B 1 322 ? 33.634 -24.657 7.734 1.00 9.68 319 GLY B O 1
ATOM 5066 N N . ARG B 1 323 ? 34.215 -22.744 8.825 1.00 7.51 320 ARG B N 1
ATOM 5067 C CA . ARG B 1 323 ? 33.062 -22.807 9.753 1.00 7.58 320 ARG B CA 1
ATOM 5068 C C . ARG B 1 323 ? 31.766 -23.023 8.949 1.00 7.60 320 ARG B C 1
ATOM 5069 O O . ARG B 1 323 ? 30.825 -23.708 9.439 1.00 8.80 320 ARG B O 1
ATOM 5077 N N . TYR B 1 324 ? 31.635 -22.469 7.727 1.00 8.29 321 TYR B N 1
ATOM 5078 C CA . TYR B 1 324 ? 30.347 -22.505 6.998 1.00 7.66 321 TYR B CA 1
ATOM 5079 C C . TYR B 1 324 ? 30.281 -23.604 5.913 1.00 7.37 321 TYR B C 1
ATOM 5080 O O . TYR B 1 324 ? 29.200 -23.975 5.457 1.00 7.53 321 TYR B O 1
ATOM 5089 N N . ARG B 1 325 ? 31.422 -24.252 5.656 1.00 7.94 322 ARG B N 1
ATOM 5090 C CA . ARG B 1 325 ? 31.473 -25.462 4.764 1.00 8.39 322 ARG B CA 1
ATOM 5091 C C . ARG B 1 325 ? 30.788 -25.235 3.419 1.00 9.07 322 ARG B C 1
ATOM 5092 O O . ARG B 1 325 ? 30.302 -26.218 2.868 1.00 9.18 322 ARG B O 1
ATOM 5100 N N . LEU B 1 326 ? 30.846 -24.020 2.877 1.00 8.93 323 LEU B N 1
ATOM 5101 C CA . LEU B 1 326 ? 30.032 -23.736 1.680 1.00 9.39 323 LEU B CA 1
ATOM 5102 C C . LEU B 1 326 ? 30.655 -24.358 0.419 1.00 10.21 323 LEU B C 1
ATOM 5103 O O . LEU B 1 326 ? 29.907 -24.464 -0.545 1.00 9.58 323 LEU B O 1
ATOM 5108 N N . ILE B 1 327 ? 31.915 -24.750 0.435 1.00 10.36 324 ILE B N 1
ATOM 5109 C CA . ILE B 1 327 ? 32.489 -25.510 -0.719 1.00 10.82 324 ILE B CA 1
ATOM 5110 C C . ILE B 1 327 ? 31.591 -26.730 -0.982 1.00 11.46 324 ILE B C 1
ATOM 5111 O O . ILE B 1 327 ? 31.556 -27.203 -2.145 1.00 11.42 324 ILE B O 1
ATOM 5116 N N . GLU B 1 328 ? 30.968 -27.304 0.043 1.00 10.37 325 GLU B N 1
ATOM 5117 C CA . GLU B 1 328 ? 30.136 -28.533 -0.067 1.00 10.86 325 GLU B CA 1
ATOM 5118 C C . GLU B 1 328 ? 28.813 -28.276 -0.791 1.00 12.09 325 GLU B C 1
ATOM 5119 O O . GLU B 1 328 ? 28.127 -29.260 -1.152 1.00 11.71 325 GLU B O 1
ATOM 5125 N N . VAL B 1 329 ? 28.411 -27.006 -0.852 1.00 12.33 326 VAL B N 1
ATOM 5126 C CA . VAL B 1 329 ? 27.136 -26.538 -1.462 1.00 13.18 326 VAL B CA 1
ATOM 5127 C C . VAL B 1 329 ? 27.435 -25.937 -2.849 1.00 15.85 326 VAL B C 1
ATOM 5128 O O . VAL B 1 329 ? 26.489 -25.645 -3.579 1.00 24.70 326 VAL B O 1
ATOM 5132 N N . GLY B 1 330 ? 28.690 -25.815 -3.231 1.00 13.84 327 GLY B N 1
ATOM 5133 C CA . GLY B 1 330 ? 29.097 -25.313 -4.546 1.00 15.76 327 GLY B CA 1
ATOM 5134 C C . GLY B 1 330 ? 29.188 -23.811 -4.621 1.00 15.61 327 GLY B C 1
ATOM 5135 O O . GLY B 1 330 ? 29.304 -23.306 -5.767 1.00 18.90 327 GLY B O 1
ATOM 5136 N N . VAL B 1 331 ? 29.125 -23.071 -3.502 1.00 13.96 328 VAL B N 1
ATOM 5137 C CA . VAL B 1 331 ? 29.242 -21.588 -3.554 1.00 14.16 328 VAL B CA 1
ATOM 5138 C C . VAL B 1 331 ? 30.409 -21.073 -2.714 1.00 14.54 328 VAL B C 1
ATOM 5139 O O . VAL B 1 331 ? 30.639 -19.858 -2.730 1.00 20.37 328 VAL B O 1
ATOM 5143 N N . GLY B 1 332 ? 31.111 -21.938 -2.010 1.00 12.45 329 GLY B N 1
ATOM 5144 C CA . GLY B 1 332 ? 32.227 -21.453 -1.185 1.00 11.44 329 GLY B CA 1
ATOM 5145 C C . GLY B 1 332 ? 33.578 -21.947 -1.670 1.00 12.28 329 GLY B C 1
ATOM 5146 O O . GLY B 1 332 ? 33.681 -22.663 -2.723 1.00 13.19 329 GLY B O 1
ATOM 5147 N N . ASP B 1 333 ? 34.622 -21.551 -0.943 1.00 11.43 330 ASP B N 1
ATOM 5148 C CA . ASP B 1 333 ? 36.025 -21.847 -1.312 1.00 11.91 330 ASP B CA 1
ATOM 5149 C C . ASP B 1 333 ? 36.586 -22.945 -0.402 1.00 12.24 330 ASP B C 1
ATOM 5150 O O . ASP B 1 333 ? 36.245 -23.063 0.740 1.00 11.06 330 ASP B O 1
ATOM 5155 N N . ALA B 1 334 ? 37.493 -23.723 -0.917 1.00 11.29 331 ALA B N 1
ATOM 5156 C CA . ALA B 1 334 ? 38.067 -24.822 -0.181 1.0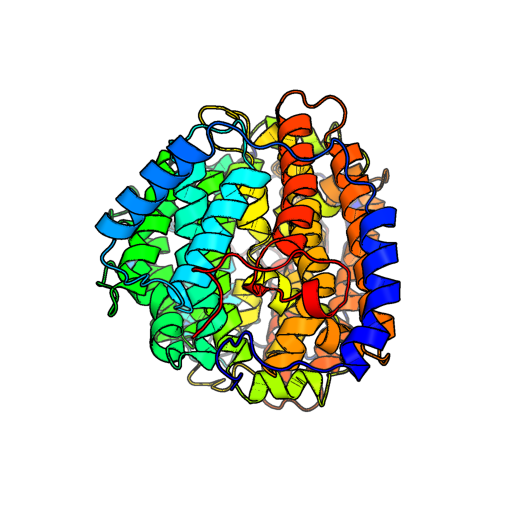0 10.51 331 ALA B CA 1
ATOM 5157 C C . ALA B 1 334 ? 38.860 -24.301 1.019 1.00 9.58 331 ALA B C 1
ATOM 5158 O O . ALA B 1 334 ? 39.440 -23.212 0.946 1.00 10.73 331 ALA B O 1
ATOM 5160 N N . PRO B 1 335 ? 38.841 -25.044 2.140 1.00 9.22 332 PRO B N 1
ATOM 5161 C CA . PRO B 1 335 ? 39.493 -24.550 3.338 1.00 9.47 332 PRO B CA 1
ATOM 5162 C C . PRO B 1 335 ? 41.012 -24.611 3.256 1.00 9.73 332 PRO B C 1
ATOM 5163 O O . PRO B 1 335 ? 41.608 -25.430 2.507 1.00 9.05 332 PRO B O 1
ATOM 5167 N N . ASP B 1 336 ? 41.675 -23.763 4.033 1.00 9.02 333 ASP B N 1
ATOM 5168 C CA . ASP B 1 336 ? 43.136 -23.785 4.218 1.00 10.09 333 ASP B CA 1
ATOM 5169 C C . ASP B 1 336 ? 43.555 -25.035 4.990 1.00 10.02 333 ASP B C 1
ATOM 5170 O O . ASP B 1 336 ? 42.805 -25.521 5.835 1.00 10.21 333 ASP B O 1
ATOM 5175 N N . VAL B 1 337 ? 44.778 -25.510 4.763 1.00 10.70 334 VAL B N 1
ATOM 5176 C CA . VAL B 1 337 ? 45.235 -26.822 5.298 1.00 11.66 334 VAL B CA 1
ATOM 5177 C C . VAL B 1 337 ? 45.137 -26.834 6.826 1.00 11.42 334 VAL B C 1
ATOM 5178 O O . VAL B 1 337 ? 44.744 -27.868 7.359 1.00 12.63 334 VAL B O 1
ATOM 5182 N N . HIS B 1 338 ? 45.410 -25.707 7.482 1.00 11.08 335 HIS B N 1
ATOM 5183 C CA . HIS B 1 338 ? 45.469 -25.679 8.970 1.00 11.93 335 HIS B CA 1
ATOM 5184 C C . HIS B 1 338 ? 44.078 -25.465 9.544 1.00 10.87 335 HIS B C 1
ATOM 5185 O O . HIS B 1 338 ? 43.927 -25.588 10.765 1.00 10.13 335 HIS B O 1
ATOM 5192 N N . GLU B 1 339 ? 43.070 -25.090 8.743 1.00 11.04 336 GLU B N 1
ATOM 5193 C CA . GLU B 1 339 ? 41.720 -24.752 9.281 1.00 11.21 336 GLU B CA 1
ATOM 5194 C C . GLU B 1 339 ? 40.760 -25.964 9.246 1.00 10.41 336 GLU B C 1
ATOM 5195 O O . GLU B 1 339 ? 39.783 -25.944 9.965 1.00 10.16 336 GLU B O 1
ATOM 5201 N N . VAL B 1 340 ? 41.094 -26.967 8.443 1.00 10.91 337 VAL B N 1
ATOM 5202 C CA . VAL B 1 340 ? 40.310 -28.224 8.390 1.00 11.82 337 VAL B CA 1
ATOM 5203 C C . VAL B 1 340 ? 40.319 -28.805 9.800 1.00 11.84 337 VAL B C 1
ATOM 5204 O O . VAL B 1 340 ? 41.374 -28.865 10.473 1.00 12.06 337 VAL B O 1
ATOM 5208 N N . ILE B 1 341 ? 39.156 -29.193 10.282 1.00 12.78 338 ILE B N 1
ATOM 5209 C CA . ILE B 1 341 ? 39.070 -29.828 11.615 1.00 13.69 338 ILE B CA 1
ATOM 5210 C C . ILE B 1 341 ? 39.723 -31.205 11.558 1.00 14.32 338 ILE B C 1
ATOM 5211 O O . ILE B 1 341 ? 39.313 -31.995 10.708 1.00 17.12 338 ILE B O 1
ATOM 5216 N N . LYS B 1 342 ? 40.573 -31.534 12.519 1.00 14.52 339 LYS B N 1
ATOM 5217 C CA . LYS B 1 342 ? 40.978 -32.959 12.696 1.00 19.08 339 LYS B CA 1
ATOM 5218 C C . LYS B 1 342 ? 40.205 -33.578 13.870 1.00 24.35 339 LYS B C 1
ATOM 5219 O O . LYS B 1 342 ? 40.267 -32.933 14.929 1.00 29.49 339 LYS B O 1
#

Foldseek 3Di:
DFADDALDDFDLVVLQVQLVVLVVLLVLLPQDDAWAFACLVVLVVVLVVVVVVLVDDQAFQAPLVLQLLLLSLLLGGQVRPPDSVLSSLSSQLRSLLVVLLCCLNVVNLVQLQVLVVCLVVVNQRDDSSSNSNSVSLVCLVVWAPVVLSVQLNQLSNLLSVLSSVLSDPVLLVCLVPPDQVRLCVLVVSLLNNQSQLNSLSSLATCPVRVDCVQQVVLSVLSSLLSSLLCVLQLCRVCVVRVVNSHSLSSNCSNVVHDSSVSSNVSSVSNSVSSVVSLVSCPPVPPSNVSNSSNSNSSNLSCQERSSRSCVSSVRHDDHDPRSRHD/DFADDALDDFDLVVLQVQLVVVVVLLVLLPQDDAWAFAPLVVLVVVLVVVVVVLVDDQAFQAPLVLQLLLLSLLLGGQVRPPDSVLSSLSSQLRSLLVVLLCCLNVVNLVQLQCLVVCLVVVHQRDDSSSNSNSVSLVCLVVWAPVVLSVQLNQLSNLLSVLSSQLSDPVLLVCLVPPDQVNLCVLVVSLLNNQSQLNLLSSLATCPVRVDCVQQVVLSVLSSLLSSLLCVLQQCRVCVVRVVNSHSLSSNCSNVVHDSVVSSNVSSVSNSVSSVVSLVSCPPVPPSNVSNSSNSSSSNLSCQERSSRSCVSSVRHDDHDPRSRHD

B-factor: mean 11.84, std 7.17, range [3.89, 48.97]

GO terms:
  GO:0043386 mycotoxin biosynthetic process (P, EXP)

CATH classification: 1.10.600.10

Radius of gyration: 24.59 Å; Cα contacts (8 Å, |Δi|>4): 1085; chains: 2; bounding box: 63×61×62 Å

InterPro domains:
  IPR008949 Isoprenoid synthase domain superfamily [G3DSA:1.10.600.10] (27-336)
  IPR008949 Isoprenoid synthase domain superfamily [SSF48576] (42-336)
  IPR024652 Trichodiene synthase [PF06330] (94-324)
  IPR024652 Trichodiene synthase [SFLDG01021] (25-327)

=== Feature glossary ===
The record interleaves many kinds of information about one protein. Here is each kind framed as the question it answers.

Q: What are the backbone torsion angles?
A: φ (phi) and ψ (psi) are the two rotatable backbone dihedrals per residue: φ is the C(i-1)–N–Cα–C torsion, ψ is the N–Cα–C–N(i+1) torsion, both in degrees on (−180°, 180°]. α-helical residues cluster near (−60°, −45°); β-strand residues near (−120°, +130°). A Ramachandran plot is simply a scatter of (φ, ψ) for every residue.

Q: What is the amino-acid chain?
A: This is the polypeptide sequence — one letter per residue, N-terminus first. Length ranges from a few dozen residues for small domains to over a thousand for large multi-domain proteins.

Q: How mobile is each atom in the crystal?
A: For experimental (PDB) structures, the B-factor (temperature factor) quantifies the positional spread of each atom in the crystal — a combination of thermal vibration and static disorder — in units of Å². High B-factors mark flexible loops or poorly resolved regions; low B-factors mark the rigid, well-ordered core.

Q: Are the domains correctly placed relative to each other?
A: Predicted Aligned Error (PAE) is an AlphaFold confidence matrix: entry (i, j) is the expected error in the position of residue j, in ångströms, when the prediction is superimposed on the true structure at residue i. Low PAE within a block of residues means that block is internally rigid and well-predicted; high PAE between two blocks means their relative placement is uncertain even if each block individually is confident.

Q: How confident is the AlphaFold model at each residue?
A: pLDDT is the predicted lDDT-Cα score: AlphaFold's confidence that the local environment of each residue (all inter-atomic distances within 15 Å) is correctly placed. It is a per-residue number between 0 and 100, with higher meaning more reliable.

Q: What family and function is it annotated with?
A: Functional annotations link the protein to curated databases. InterPro entries identify conserved domains and families by matching the sequence against member-database signatures (Pfam, PROSITE, CDD, …). Gene Ontology (GO) terms describe molecular function, biological process, and cellular component in a controlled vocabulary. CATH places the structure in a hierarchical fold classification (Class/Architecture/Topology/Homologous-superfamily). The organism is the source species.

Q: How big and how compact is the whole molecule?
A: Three whole-structure scalars: the radius of gyration (RMS distance of Cα from centroid, in Å), the count of Cα–Cα contacts (pairs closer than 8 Å and separated by more than four residues in sequence — i.e. tertiary, not local, contacts), and the bounding-box dimensions. Together they distinguish compact globular folds from extended fibres or disordered chains.

Q: What known structures does this most resemble?
A: The Foldseek neighbor list gives the closest experimentally determined structures in the PDB, ranked by structural alignment. TM-score near 1 means near-identical fold; near 0.3 means only rough topology match. This is how one finds what a novel AlphaFold prediction most resembles in the solved-structure universe.

Q: Which residues are buried vs exposed?
A: SASA measures how much of the protein is reachable by solvent. It is computed by rolling a water-sized probe over the atomic surface and summing the exposed area (Å²). Per-residue SASA distinguishes core (buried, low SASA) from surface (exposed, high SASA) residues; total SASA is a whole-molecule size measure.

Q: Which residues are in helices, strands, or loops?
A: Eight-state secondary structure (DSSP): H is the canonical α-helix, G the tighter 3₁₀-helix, I the wider π-helix; E/B are β-structure, T and S are turns and bends, and '-' is everything else. DSSP derives these from the pattern of main-chain N–H···O=C hydrogen bonds, not from the sequence.

Q: Where is each backbone atom in 3D?
A: Structure coordinates are given as an mmCIF _atom_site loop: one row per atom with element, residue name, chain id, sequence number, and x/y/z position in Å. Only the four main-chain atoms per residue are included here; side chains are omitted to keep the record compact.

Q: What if only a Cα trace is available?
A: Three-state secondary structure (P-SEA) collapses the eight DSSP classes into helix (a), strand (b), and coil (c). P-SEA assigns these from Cα geometry alone — distances and angles — without requiring backbone oxygens, so it works on any Cα trace.

Q: What do the rendered images show?
A: The six renders are orthographic views along the three Cartesian axes in both directions. Representation (cartoon, sticks, or surface) and color scheme (sequence-rainbow or by-chain) vary across proteins so the training set covers all the common visualization conventions.

Q: What does the local fold look like, residue by residue?
A: Foldseek's 3Di representation compresses backbone geometry into a per-residue letter drawn from a learned twenty-state alphabet. It captures the tertiary interaction pattern around each residue — which residues are packed against it in space, regardless of where they are in sequence.

Q: What do the diagnostic plots show?
A: The contact map is a binary N×N matrix image: pixel (i, j) is dark where Cα_i and Cα_j are within 8 Å and |i−j|>4. Because the |i−j|>4 filter removes local helical contacts, off-diagonal stripes parallel to the main diagonal indicate parallel β-sheets; stripes perpendicular to it indicate antiparallel β-sheets. The Ramachandran plot scatters every residue's (φ, ψ) pair against the sterically allowed regions. The PAE heatmap renders the predicted-aligned-error matrix.